Protein AF-0000000078446279 (afdb_homodimer)

InterPro domains:
  IPR003697 Nucleoside triphosphate pyrophosphatase Maf-like protein [MF_00528] (20-242)
  IPR003697 Nucleoside triphosphate pyrophosphatase Maf-like protein [PF02545] (21-239)
  IPR003697 Nucleoside triphosphate pyrophosphatase Maf-like protein [PIRSF006305] (18-242)
  IPR003697 Nucleoside triphosphate pyrophosphatase Maf-like protein [PTHR43213] (19-240)
  IPR029001 Inosine triphosphate pyrophosphatase-like [G3DSA:3.90.950.10] (18-241)
  IPR029001 Inosine triphosphate pyrophosphatase-like [SSF52972] (18-237)

Solvent-accessible surface area (backbone atoms only — not comparable to full-atom values): 24990 Å² total; per-residue (Å²): 124,81,53,54,30,58,60,31,36,20,72,48,18,47,46,87,88,31,32,25,36,33,34,20,37,80,61,62,63,47,55,48,47,39,33,50,27,38,45,30,62,37,54,34,27,27,67,36,79,63,83,78,75,72,64,67,86,79,43,93,41,68,43,57,47,22,19,54,51,2,32,53,20,13,32,51,38,31,42,58,60,68,66,40,77,49,72,69,51,40,54,57,52,55,72,58,52,42,52,90,85,53,86,76,61,94,78,61,62,71,79,34,48,40,35,24,37,8,51,27,57,33,16,33,50,92,82,40,76,30,52,57,41,91,42,72,67,51,28,48,54,50,51,55,55,35,64,75,42,68,31,34,30,22,19,8,29,12,31,28,36,48,95,67,42,49,86,52,66,77,43,72,47,57,48,61,23,42,38,30,51,45,92,67,52,74,66,30,51,53,47,48,57,70,68,50,45,25,64,86,16,45,49,33,42,32,64,87,28,54,42,39,29,40,34,60,30,34,42,26,37,73,43,21,66,72,41,44,44,44,28,63,48,35,52,50,49,22,51,48,35,54,76,69,62,64,102,126,83,52,52,29,58,61,32,35,18,70,48,19,48,46,88,88,31,30,25,36,31,34,20,38,78,61,62,64,48,55,47,46,38,32,49,26,39,44,32,61,37,53,34,27,27,67,38,80,64,82,78,77,73,63,66,86,78,41,94,41,69,44,57,49,21,17,54,52,2,32,52,21,14,32,51,38,32,42,57,58,67,66,40,79,49,72,68,51,41,54,58,50,54,72,57,52,42,50,89,84,54,86,77,61,92,80,60,63,72,79,34,47,38,35,24,36,8,51,25,56,32,17,32,51,92,83,42,75,32,52,56,41,89,43,71,67,52,27,48,54,50,52,56,54,35,65,74,40,66,31,33,31,22,18,7,30,12,31,30,36,51,95,68,42,50,87,54,65,78,42,73,45,57,49,64,24,41,38,30,53,44,93,65,51,72,67,31,51,53,48,47,57,70,68,50,46,24,65,86,17,45,49,34,41,33,66,85,28,52,42,39,27,38,35,59,31,32,44,27,36,72,42,22,65,72,42,45,43,44,28,63,48,36,51,49,51,21,51,48,34,54,75,68,63,64,101

Sequence (494 aa):
MDVFSVVGLGDLFSDPNKVWIVLATESEVRATILRNNLRIKNVLMMGSGFKEDLDKDSYTSVGDYCKDTAEQKAHLVAQRIFSAKGIEEKTQVLKYLKSPFAPIDKDFDLDKIQLVIGADTAGDYNGIIYEKPQSREEAKKQLVSYTLGHHYIHTGVGIFVRSQGYNQSAAKFYDTTRVKFQTLSDVDIERLLDTEEYKGTAGSYRVSGVGESLIEYMDGSYTNIMGLPAQKVSSAIAKIAKTYKLNMDVFSVVGLGDLFSDPNKVWIVLATESEVRATILRNNLRIKNVLMMGSGFKEDLDKDSYTSVGDYCKDTAEQKAHLVAQRIFSAKGIEEKTQVLKYLKSPFAPIDKDFDLDKIQLVIGADTAGDYNGIIYEKPQSREEAKKQLVSYTLGHHYIHTGVGIFVRSQGYNQSAAKFYDTTRVKFQTLSDVDIERLLDTEEYKGTAGSYRVSGVGESLIEYMDGSYTNIMGLPAQKVSSAIAKIAKTYKLN

Foldseek 3Di:
DLCLDLQNVLVQAVPLVFAAEEEQDPDCLQVVCCCVVRVHQRYKYAHQPDPLPPDLVVDPAPQVSFQVSQLSSQLSLLQQLLVQDDPVSNQVNVVRIGHPPDDDDSPRDSVSHFKYKGKGKWKADPRDTFFQDPDLVSLLVLVVSLLVDKIKMKMKMFMDGSVVGRPDTLDIGMWMKIWHFDHDDPVRSVVQSVVVQSHPAHSRHACVPPVVVGTPDMDTAPVRRNIDRSVVVSNSVSVVCVVVVGD/DLCLDLQNVLVQAVPLVFAAEEEQDPDCLQVVCCCVVRVHQRYKYAHQPDPLPPDLVVDPAPQVSFQVSQLSSQLSLLQQLLVQDDPVSNQVNVVRIGDPPDDDDSPRDSVSHFKYKGKGKWKADPRDTFFQDPDLVSLLVLVVSLLVDKIKMKMKMFMDGSVVGRPDTLDIGMWMKIWHFDHDDPVRSVVQSVVVQSHPAHSRHACVPPVVVGTPDMDTAPVSRNIDRSVVVSNSVSVVCVVVVGD

Nearest PDB structures (foldseek):
  2p5x-assembly2_B  TM=8.545E-01  e=1.830E-17  Homo sapiens
  1exc-assembly1_A  TM=9.236E-01  e=2.982E-14  Bacillus subtilis
  4jhc-assembly1_A  TM=8.520E-01  e=4.776E-13  Escherichia coli K-12
  4oo0-assembly1_B  TM=8.034E-01  e=1.895E-13  Burkholderia cenocepacia J2315
  4lu1-assembly1_A  TM=8.708E-01  e=5.978E-12  Escherichia coli K-12

Radius of gyration: 24.11 Å; Cα contacts (8 Å, |Δi|>4): 1124; chains: 2; bounding box: 54×73×61 Å

pLDDT: mean 94.37, std 5.89, range [46.75, 98.88]

Secondary structure (DSSP, 8-state):
--TTSTTTHHHHSSSTTS-EEEES-S-HHHHHHHHHHH----EEE----------GGG-S-HHHHHHHHHHHHHHHHHHHHHT--SHHHHHHHHTT-B-SSSPPPTT--GGGEEEEEEEEEEEEETTEEE---SSHHHHHHHHHHHTSS-EEEEEEEEEEEGGG-SSS-SEEEEEEEEEEEPP--HHHHHHHHHTTTTTT-GGG--TTTGGGGGEEEEEE-HHHHHTS-HHHHHHHHHHHHHHTT--/--TTSTTTHHHHSSSTTS-EEEES-S-HHHHHHHHHHH----EEE----------GGG-S-HHHHHHHHHHHHHHHHHHHHHT--SHHHHHHHHTT-B-SSSPPPTT--GGGEEEEEEEEEEEEETTEEE---SSHHHHHHHHHHHTSS-EEEEEEEEEEEGGG-SSS-SEEEEEEEEEEEPP--HHHHHHHHHTTTTTT-GGG--TTTGGGGGEEEEEE-HHHHHTS-HHHHHHHHHHHHHHTT--

Organism: NCBI:txid1537102

Structure (mmCIF, N/CA/C/O backbone):
data_AF-0000000078446279-model_v1
#
loop_
_entity.id
_entity.type
_entity.pdbx_description
1 polymer 'Septum formation protein MAF, putative'
#
loop_
_atom_site.group_PDB
_atom_site.id
_atom_site.type_symbol
_atom_site.label_atom_id
_atom_site.label_alt_id
_atom_site.label_comp_id
_atom_site.label_asym_id
_atom_site.label_entity_id
_atom_site.label_seq_id
_atom_site.pdbx_PDB_ins_code
_atom_site.Cartn_x
_atom_site.Cartn_y
_atom_site.Cartn_z
_atom_site.occupancy
_atom_site.B_iso_or_equiv
_atom_site.auth_seq_id
_atom_site.auth_comp_id
_atom_site.auth_asym_id
_atom_site.auth_atom_id
_atom_site.pdbx_PDB_model_num
ATOM 1 N N . MET A 1 1 ? 23.031 19.25 8.93 1 46.75 1 MET A N 1
ATOM 2 C CA . MET A 1 1 ? 22.422 18.375 7.926 1 46.75 1 MET A CA 1
ATOM 3 C C . MET A 1 1 ? 21.016 18.859 7.562 1 46.75 1 MET A C 1
ATOM 5 O O . MET A 1 1 ? 20.297 19.375 8.414 1 46.75 1 MET A O 1
ATOM 9 N N . ASP A 1 2 ? 20.797 19.219 6.262 1 57.31 2 ASP A N 1
ATOM 10 C CA . ASP A 1 2 ? 19.547 19.844 5.836 1 57.31 2 ASP A CA 1
ATOM 11 C C . ASP A 1 2 ? 18.344 19 6.262 1 57.31 2 ASP A C 1
ATOM 13 O O . ASP A 1 2 ? 18.141 17.891 5.746 1 57.31 2 ASP A O 1
ATOM 17 N N . VAL A 1 3 ? 17.859 19.203 7.488 1 63.59 3 VAL A N 1
ATOM 18 C CA . VAL A 1 3 ? 16.781 18.453 8.148 1 63.59 3 VAL A CA 1
ATOM 19 C C . VAL A 1 3 ? 15.461 18.719 7.445 1 63.59 3 VAL A C 1
ATOM 21 O O . VAL A 1 3 ? 14.445 18.094 7.77 1 63.59 3 VAL A O 1
ATOM 24 N N . PHE A 1 4 ? 15.625 19.484 6.324 1 74.31 4 PHE A N 1
ATOM 25 C CA . PHE A 1 4 ? 14.359 19.906 5.734 1 74.31 4 PHE A CA 1
ATOM 26 C C . PHE A 1 4 ? 14.109 19.172 4.418 1 74.31 4 PHE A C 1
ATOM 28 O O . PHE A 1 4 ? 13.555 19.75 3.48 1 74.31 4 PHE A O 1
ATOM 35 N N . SER A 1 5 ? 14.625 17.969 4.352 1 86.38 5 SER A N 1
ATOM 36 C CA . SER A 1 5 ? 14.352 17.156 3.166 1 86.38 5 SER A CA 1
ATOM 37 C C . SER A 1 5 ? 13.18 16.203 3.4 1 86.38 5 SER A C 1
ATOM 39 O O . SER A 1 5 ? 12.859 15.883 4.543 1 86.38 5 SER A O 1
ATOM 41 N N . VAL A 1 6 ? 12.547 15.773 2.363 1 91.25 6 VAL A N 1
ATOM 42 C CA . VAL A 1 6 ? 11.352 14.945 2.475 1 91.25 6 VAL A CA 1
ATOM 43 C C . VAL A 1 6 ? 11.719 13.594 3.082 1 91.25 6 VAL A C 1
ATOM 45 O O . VAL A 1 6 ? 10.906 12.969 3.77 1 91.25 6 VAL A O 1
ATOM 48 N N . VAL A 1 7 ? 12.961 13.156 2.893 1 91.31 7 VAL A N 1
ATOM 49 C CA . VAL A 1 7 ? 13.383 11.867 3.445 1 91.31 7 VAL A CA 1
ATOM 50 C C . VAL A 1 7 ? 13.961 12.07 4.844 1 91.31 7 VAL A C 1
ATOM 52 O O . VAL A 1 7 ? 14.055 11.125 5.629 1 91.31 7 VAL A O 1
ATOM 55 N N . GLY A 1 8 ? 14.297 13.305 5.219 1 88.56 8 GLY A N 1
ATOM 56 C CA . GLY A 1 8 ? 14.953 13.609 6.48 1 88.56 8 GLY A CA 1
ATOM 57 C C . GLY A 1 8 ? 13.984 14.016 7.574 1 88.56 8 GLY A C 1
ATOM 58 O O . GLY A 1 8 ? 14.398 14.328 8.695 1 88.56 8 GLY A O 1
ATOM 59 N N . LEU A 1 9 ? 12.742 14.008 7.312 1 90.62 9 LEU A N 1
ATOM 60 C CA . LEU A 1 9 ? 11.734 14.477 8.266 1 90.62 9 LEU A CA 1
ATOM 61 C C . LEU A 1 9 ? 11.797 13.672 9.562 1 90.62 9 LEU A C 1
ATOM 63 O O . LEU A 1 9 ? 11.523 14.203 10.641 1 90.62 9 LEU A O 1
ATOM 67 N N . GLY A 1 10 ? 12.172 12.43 9.391 1 89.19 10 GLY A N 1
ATOM 68 C CA . GLY A 1 10 ? 12.289 11.586 10.57 1 89.19 10 GLY A CA 1
ATOM 69 C C . GLY A 1 10 ? 13.266 12.133 11.602 1 89.19 10 GLY A C 1
ATOM 70 O O . GLY A 1 10 ? 13.055 11.984 12.805 1 89.19 10 GLY A O 1
ATOM 71 N N . ASP A 1 11 ? 14.258 12.781 11.125 1 88.44 11 ASP A N 1
ATOM 72 C CA . ASP A 1 11 ? 15.258 13.328 12.031 1 88.44 11 ASP A CA 1
ATOM 73 C C . ASP A 1 11 ? 14.695 14.492 12.836 1 88.44 11 ASP A C 1
ATOM 75 O O . ASP A 1 11 ? 15.094 14.719 13.984 1 88.44 11 ASP A O 1
ATOM 79 N N . LEU A 1 12 ? 13.82 15.18 12.266 1 90.5 12 LEU A N 1
ATOM 80 C CA . LEU A 1 12 ? 13.195 16.328 12.922 1 90.5 12 LEU A CA 1
ATOM 81 C C . LEU A 1 12 ? 12.117 15.867 13.898 1 90.5 12 LEU A C 1
ATOM 83 O O . LEU A 1 12 ? 11.938 16.484 14.953 1 90.5 12 LEU A O 1
ATOM 87 N N . PHE A 1 13 ? 11.492 14.711 13.57 1 93.38 13 PHE A N 1
ATOM 88 C CA . PHE A 1 13 ? 10.289 14.344 14.312 1 93.38 13 PHE A CA 1
ATOM 89 C C . PHE A 1 13 ? 10.469 12.984 14.984 1 93.38 13 PHE A C 1
ATOM 91 O O . PHE A 1 13 ? 9.5 12.242 15.148 1 93.38 13 PHE A O 1
ATOM 98 N N . SER A 1 14 ? 11.68 12.547 15.352 1 87.25 14 SER A N 1
ATOM 99 C CA . SER A 1 14 ? 11.828 11.227 15.945 1 87.25 14 SER A CA 1
ATOM 100 C C . SER A 1 14 ? 12.484 11.312 17.328 1 87.25 14 SER A C 1
ATOM 102 O O . SER A 1 14 ? 12.312 10.414 18.156 1 87.25 14 SER A O 1
ATOM 104 N N . ASP A 1 15 ? 13.211 12.406 17.594 1 89.31 15 ASP A N 1
ATOM 105 C CA . ASP A 1 15 ? 13.727 12.672 18.938 1 89.31 15 ASP A CA 1
ATOM 106 C C . ASP A 1 15 ? 12.617 13.18 19.859 1 89.31 15 ASP A C 1
ATOM 108 O O . ASP A 1 15 ? 12.016 14.219 19.594 1 89.31 15 ASP A O 1
ATOM 112 N N . PRO A 1 16 ? 12.391 12.461 20.938 1 89.62 16 PRO A N 1
ATOM 113 C CA . PRO A 1 16 ? 11.281 12.828 21.812 1 89.62 16 PRO A CA 1
ATOM 114 C C . PRO A 1 16 ? 11.43 14.234 22.391 1 89.62 16 PRO A C 1
ATOM 116 O O . PRO A 1 16 ? 10.453 14.82 22.875 1 89.62 16 PRO A O 1
ATOM 119 N N . ASN A 1 17 ? 12.641 14.773 22.344 1 90.38 17 ASN A N 1
ATOM 120 C CA . ASN A 1 17 ? 12.875 16.109 22.906 1 90.38 17 ASN A CA 1
ATOM 121 C C . ASN A 1 17 ? 12.719 17.188 21.844 1 90.38 17 ASN A C 1
ATOM 123 O O . ASN A 1 17 ? 12.852 18.375 22.141 1 90.38 17 ASN A O 1
ATOM 127 N N . LYS A 1 18 ? 12.336 16.797 20.609 1 91.5 18 LYS A N 1
ATOM 128 C CA . LYS A 1 18 ? 12.156 17.75 19.516 1 91.5 18 LYS A CA 1
ATOM 129 C C . LYS A 1 18 ? 10.68 17.938 19.172 1 91.5 18 LYS A C 1
ATOM 131 O O . LYS A 1 18 ? 9.82 17.781 20.047 1 91.5 18 LYS A O 1
ATOM 136 N N . VAL A 1 19 ? 10.422 18.438 17.984 1 95.44 19 VAL A N 1
ATOM 137 C CA . VAL A 1 19 ? 9.078 18.875 17.641 1 95.44 19 VAL A CA 1
ATOM 138 C C . VAL A 1 19 ? 8.18 17.656 17.422 1 95.44 19 VAL A C 1
ATOM 140 O O . VAL A 1 19 ? 8.648 16.594 17.016 1 95.44 19 VAL A O 1
ATOM 143 N N . TRP A 1 20 ? 6.883 1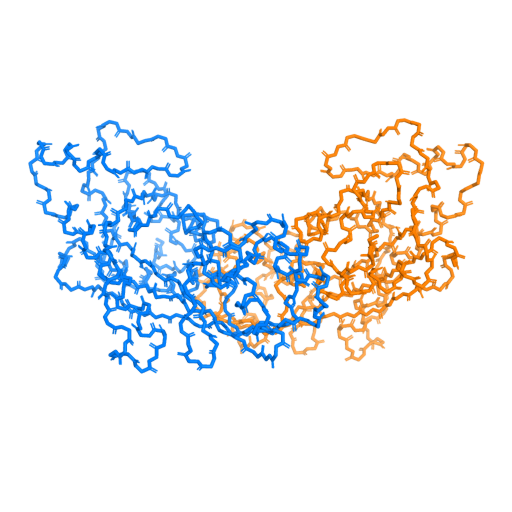7.812 17.75 1 96.94 20 TRP A N 1
ATOM 144 C CA . TRP A 1 20 ? 5.859 16.766 17.641 1 96.94 20 TRP A CA 1
ATOM 145 C C . TRP A 1 20 ? 4.723 17.219 16.719 1 96.94 20 TRP A C 1
ATOM 147 O O . TRP A 1 20 ? 4.504 18.422 16.531 1 96.94 20 TRP A O 1
ATOM 157 N N . ILE A 1 21 ? 4.051 16.203 16.188 1 98 21 ILE A N 1
ATOM 158 C CA . ILE A 1 21 ? 2.865 16.391 15.367 1 98 21 ILE A CA 1
ATOM 159 C C . ILE A 1 21 ? 1.643 15.812 16.062 1 98 21 ILE A C 1
ATOM 161 O O . ILE A 1 21 ? 1.713 14.719 16.641 1 98 21 ILE A O 1
ATOM 165 N N . VAL A 1 22 ? 0.559 16.531 16.031 1 98.56 22 VAL A N 1
ATOM 166 C CA . VAL A 1 22 ? -0.723 15.953 16.422 1 98.56 22 VAL A CA 1
ATOM 167 C C . VAL A 1 22 ? -1.617 15.797 15.195 1 98.56 22 VAL A C 1
ATOM 169 O O . VAL A 1 22 ? -1.804 16.75 14.438 1 98.56 22 VAL A O 1
ATOM 172 N N . LEU A 1 23 ? -2.078 14.609 14.992 1 98.62 23 LEU A N 1
ATOM 173 C CA . LEU A 1 23 ? -3.096 14.352 13.977 1 98.62 23 LEU A CA 1
ATOM 174 C C . LEU A 1 23 ? -4.492 14.602 14.539 1 98.62 23 LEU A C 1
ATOM 176 O O . LEU A 1 23 ? -4.879 14 15.547 1 98.62 23 LEU A O 1
ATOM 180 N N . ALA A 1 24 ? -5.254 15.5 13.883 1 98.19 24 ALA A N 1
ATOM 181 C CA . ALA A 1 24 ? -6.637 15.766 14.266 1 98.19 24 ALA A CA 1
ATOM 182 C C . ALA A 1 24 ? -7.566 14.664 13.766 1 98.19 24 ALA A C 1
ATOM 184 O O . ALA A 1 24 ? -8.453 14.914 12.938 1 98.19 24 ALA A O 1
ATOM 185 N N . THR A 1 25 ? -7.387 13.461 14.18 1 93.88 25 THR A N 1
ATOM 186 C CA . THR A 1 25 ? -8.094 12.273 13.719 1 93.88 25 THR A CA 1
ATOM 187 C C . THR A 1 25 ? -8.109 11.195 14.805 1 93.88 25 THR A C 1
ATOM 189 O O . THR A 1 25 ? -7.344 11.266 15.766 1 93.88 25 THR A O 1
ATOM 192 N N . GLU A 1 26 ? -9.023 10.312 14.664 1 89.56 26 GLU A N 1
ATOM 193 C CA . GLU A 1 26 ? -9.031 9.102 15.484 1 89.56 26 GLU A CA 1
ATOM 194 C C . GLU A 1 26 ? -8.562 7.895 14.68 1 89.56 26 GLU A C 1
ATOM 196 O O . GLU A 1 26 ? -8.43 6.797 15.219 1 89.56 26 GLU A O 1
ATOM 201 N N . SER A 1 27 ? -8.352 8.086 13.453 1 89.19 27 SER A N 1
ATOM 202 C CA . SER A 1 27 ? -7.926 6.996 12.578 1 89.19 27 SER A CA 1
ATOM 203 C C . SER A 1 27 ? -6.441 6.688 12.766 1 89.19 27 SER A C 1
ATOM 205 O O . SER A 1 27 ? -5.586 7.477 12.359 1 89.19 27 SER A O 1
ATOM 207 N N . GLU A 1 28 ? -6.074 5.551 13.188 1 93.44 28 GLU A N 1
ATOM 208 C CA . GLU A 1 28 ? -4.691 5.16 13.445 1 93.44 28 GLU A CA 1
ATOM 209 C C . GLU A 1 28 ? -3.926 4.941 12.141 1 93.44 28 GLU A C 1
ATOM 211 O O . GLU A 1 28 ? -2.695 4.984 12.125 1 93.44 28 GLU A O 1
ATOM 216 N N . VAL A 1 29 ? -4.637 4.742 11.078 1 95.12 29 VAL A N 1
ATOM 217 C CA . VAL A 1 29 ? -3.992 4.492 9.797 1 95.12 29 VAL A CA 1
ATOM 218 C C . VAL A 1 29 ? -3.154 5.703 9.391 1 95.12 29 VAL A C 1
ATOM 220 O O . VAL A 1 29 ? -2.07 5.555 8.82 1 95.12 29 VAL A O 1
ATOM 223 N N . ARG A 1 30 ? -3.641 6.852 9.672 1 97.06 30 ARG A N 1
ATOM 224 C CA . ARG A 1 30 ? -2.922 8.07 9.32 1 97.06 30 ARG A CA 1
ATOM 225 C C . ARG A 1 30 ? -1.621 8.188 10.102 1 97.06 30 ARG A C 1
ATOM 227 O O . ARG A 1 30 ? -0.597 8.609 9.562 1 97.06 30 ARG A O 1
ATOM 234 N N . ALA A 1 31 ? -1.657 7.789 11.352 1 97.06 31 ALA A N 1
ATOM 235 C CA . ALA A 1 31 ? -0.44 7.773 12.156 1 97.06 31 ALA A CA 1
ATOM 236 C C . ALA A 1 31 ? 0.553 6.742 11.633 1 97.06 31 ALA A C 1
ATOM 238 O O . ALA A 1 31 ? 1.76 6.992 11.602 1 97.06 31 ALA A O 1
ATOM 239 N N . THR A 1 32 ? 0.064 5.637 11.211 1 96.31 32 THR A N 1
ATOM 240 C CA . THR A 1 32 ? 0.905 4.57 10.672 1 96.31 32 THR A CA 1
ATOM 241 C C . THR A 1 32 ? 1.62 5.035 9.406 1 96.31 32 THR A C 1
ATOM 243 O O . THR A 1 32 ? 2.793 4.715 9.195 1 96.31 32 THR A O 1
ATOM 246 N N . ILE A 1 33 ? 0.93 5.793 8.578 1 97.19 33 ILE A N 1
ATOM 247 C CA . ILE A 1 33 ? 1.525 6.316 7.355 1 97.19 33 ILE A CA 1
ATOM 248 C C . ILE A 1 33 ? 2.674 7.262 7.703 1 97.19 33 ILE A C 1
ATOM 250 O O . ILE A 1 33 ? 3.756 7.172 7.117 1 97.19 33 ILE A O 1
ATOM 254 N N . LEU A 1 34 ? 2.486 8.156 8.688 1 97 34 LEU A N 1
ATOM 255 C CA . LEU A 1 34 ? 3.547 9.062 9.109 1 97 34 LEU A CA 1
ATOM 256 C C . LEU A 1 34 ? 4.762 8.297 9.609 1 97 34 LEU A C 1
ATOM 258 O O . LEU A 1 34 ? 5.898 8.625 9.258 1 97 34 LEU A O 1
ATOM 262 N N . ARG A 1 35 ? 4.48 7.273 10.352 1 95.38 35 ARG A N 1
ATOM 263 C CA . ARG A 1 35 ? 5.562 6.496 10.953 1 95.38 35 ARG A CA 1
ATOM 264 C C . ARG A 1 35 ? 6.289 5.668 9.898 1 95.38 35 ARG A C 1
ATOM 266 O O . ARG A 1 35 ? 7.516 5.75 9.773 1 95.38 35 ARG A O 1
ATOM 273 N N . ASN A 1 36 ? 5.559 4.938 9.109 1 94.25 36 ASN A N 1
ATOM 274 C CA . ASN A 1 36 ? 6.152 3.955 8.211 1 94.25 36 ASN A CA 1
ATOM 275 C C . ASN A 1 36 ? 6.707 4.609 6.949 1 94.25 36 ASN A C 1
ATOM 277 O O . ASN A 1 36 ? 7.734 4.184 6.422 1 94.25 36 ASN A O 1
ATOM 281 N N . ASN A 1 37 ? 6.035 5.668 6.48 1 95.88 37 ASN A N 1
ATOM 282 C CA . ASN A 1 37 ? 6.375 6.203 5.164 1 95.88 37 ASN A CA 1
ATOM 283 C C . ASN A 1 37 ? 7.172 7.5 5.281 1 95.88 37 ASN A C 1
ATOM 285 O O . ASN A 1 37 ? 7.887 7.879 4.352 1 95.88 37 ASN A O 1
ATOM 289 N N . LEU A 1 38 ? 7.035 8.172 6.402 1 95.44 38 LEU A N 1
ATOM 290 C CA . LEU A 1 38 ? 7.77 9.422 6.574 1 95.44 38 LEU A CA 1
ATOM 291 C C . LEU A 1 38 ? 8.781 9.305 7.707 1 95.44 38 LEU A C 1
ATOM 293 O O . LEU A 1 38 ? 9.539 10.242 7.969 1 95.44 38 LEU A O 1
ATOM 297 N N . ARG A 1 39 ? 8.766 8.219 8.43 1 93.88 39 ARG A N 1
ATOM 298 C CA . ARG A 1 39 ? 9.672 7.93 9.531 1 93.88 39 ARG A CA 1
ATOM 299 C C . ARG A 1 39 ? 9.492 8.938 10.664 1 93.88 39 ARG A C 1
ATOM 301 O O . ARG A 1 39 ? 10.461 9.297 11.336 1 93.88 39 ARG A O 1
ATOM 308 N N . ILE A 1 40 ? 8.289 9.406 10.82 1 95.12 40 ILE A N 1
ATOM 309 C CA . ILE A 1 40 ? 7.957 10.32 11.906 1 95.12 40 ILE A CA 1
ATOM 310 C C . ILE A 1 40 ? 7.438 9.531 13.102 1 95.12 40 ILE A C 1
ATOM 312 O O . ILE A 1 40 ? 6.395 8.875 13.023 1 95.12 40 ILE A O 1
ATOM 316 N N . LYS A 1 41 ? 8.125 9.688 14.219 1 94.5 41 LYS A N 1
ATOM 317 C CA . LYS A 1 41 ? 7.77 8.922 15.406 1 94.5 41 LYS A CA 1
ATOM 318 C C . LYS A 1 41 ? 7.043 9.789 16.438 1 94.5 41 LYS A C 1
ATOM 320 O O . LYS A 1 41 ? 6.227 9.289 17.219 1 94.5 41 LYS A O 1
ATOM 325 N N . ASN A 1 42 ? 7.34 11.078 16.469 1 96.06 42 ASN A N 1
ATOM 326 C CA . ASN A 1 42 ? 6.719 12.023 17.406 1 96.06 42 ASN A CA 1
ATOM 327 C C . ASN A 1 42 ? 5.324 12.43 16.938 1 96.06 42 ASN A C 1
ATOM 329 O O . ASN A 1 42 ? 5.117 13.57 16.516 1 96.06 42 ASN A O 1
ATOM 333 N N . VAL A 1 43 ? 4.387 11.477 17.031 1 97.19 43 VAL A N 1
ATOM 334 C CA . VAL A 1 43 ? 3.029 11.703 16.562 1 97.19 43 VAL A CA 1
ATOM 335 C C . VAL A 1 43 ? 2.027 11.391 17.672 1 97.19 43 VAL A C 1
ATOM 337 O O . VAL A 1 43 ? 2.146 10.367 18.344 1 97.19 43 VAL A O 1
ATOM 340 N N . LEU A 1 44 ? 1.157 12.258 17.906 1 97.38 44 LEU A N 1
ATOM 341 C CA . LEU A 1 44 ? 0.006 12.062 18.781 1 97.38 44 LEU A CA 1
ATOM 342 C C . LEU A 1 44 ? -1.298 12.281 18.031 1 97.38 44 LEU A C 1
ATOM 344 O O . LEU A 1 44 ? -1.281 12.695 16.859 1 97.38 44 LEU A O 1
ATOM 348 N N . MET A 1 45 ? -2.404 11.914 18.625 1 98.12 45 MET A N 1
ATOM 349 C CA . MET A 1 45 ? -3.715 12.031 17.984 1 98.12 45 MET A CA 1
ATOM 350 C C . MET A 1 45 ? -4.719 12.695 18.922 1 98.12 45 MET A C 1
ATOM 352 O O . MET A 1 45 ? -4.617 12.555 20.141 1 98.12 45 MET A O 1
ATOM 356 N N . MET A 1 46 ? -5.605 13.359 18.359 1 97.69 46 MET A N 1
ATOM 357 C CA . MET A 1 46 ? -6.727 13.961 19.078 1 97.69 46 MET A CA 1
ATOM 358 C C . MET A 1 46 ? -7.949 14.078 18.172 1 97.69 46 MET A C 1
ATOM 360 O O . MET A 1 46 ? -7.867 14.633 17.078 1 97.69 46 MET A O 1
ATOM 364 N N . GLY A 1 47 ? -9.078 13.547 18.609 1 95.88 47 GLY A N 1
ATOM 365 C CA . GLY A 1 47 ? -10.312 13.75 17.875 1 95.88 47 GLY A CA 1
ATOM 366 C C . GLY A 1 47 ? -10.75 15.203 17.844 1 95.88 47 GLY A C 1
ATOM 367 O O . GLY A 1 47 ? -10.625 15.922 18.828 1 95.88 47 GLY A O 1
ATOM 368 N N . SER A 1 48 ? -11.164 15.594 16.688 1 93 48 SER A N 1
ATOM 369 C CA . SER A 1 48 ? -11.523 17 16.531 1 93 48 SER A CA 1
ATOM 370 C C . SER A 1 48 ? -12.906 17.281 17.094 1 93 48 SER A C 1
ATOM 372 O O . SER A 1 48 ? -13.195 18.406 17.531 1 93 48 SER A O 1
ATOM 374 N N . GLY A 1 49 ? -13.773 16.281 17.047 1 87.56 49 GLY A N 1
ATOM 375 C CA . GLY A 1 49 ? -15.164 16.5 17.406 1 87.56 49 GLY A CA 1
ATOM 376 C C . GLY A 1 49 ? -15.938 17.281 16.375 1 87.56 49 GLY A C 1
ATOM 377 O O . GLY A 1 49 ? -17.078 17.688 16.609 1 87.56 49 GLY A O 1
ATOM 378 N N . PHE A 1 50 ? -15.391 17.5 15.273 1 86.75 50 PHE A N 1
ATOM 379 C CA . PHE A 1 50 ? -16.062 18.234 14.203 1 86.75 50 PHE A CA 1
ATOM 380 C C . PHE A 1 50 ? -17.266 17.453 13.68 1 86.75 50 PHE A C 1
ATOM 382 O O . PHE A 1 50 ? -17.125 16.281 13.328 1 86.75 50 PHE A O 1
ATOM 389 N N . LYS A 1 51 ? -18.469 18.031 13.648 1 79.5 51 LYS A N 1
ATOM 390 C CA . LYS A 1 51 ? -19.719 17.359 13.305 1 79.5 51 LYS A CA 1
ATOM 391 C C . LYS A 1 51 ? -19.828 17.141 11.797 1 79.5 51 LYS A C 1
ATOM 393 O O . LYS A 1 51 ? -20.734 16.453 11.336 1 79.5 51 LYS A O 1
ATOM 398 N N . GLU A 1 52 ? -18.797 17.406 11.016 1 77.25 52 GLU A N 1
ATOM 399 C CA . GLU A 1 52 ? -18.797 17.297 9.562 1 77.25 52 GLU A CA 1
ATOM 400 C C . GLU A 1 52 ? -20.109 17.781 8.969 1 77.25 52 GLU A C 1
ATOM 402 O O . GLU A 1 52 ? -20.766 17.062 8.203 1 77.25 52 GLU A O 1
ATOM 407 N N . ASP A 1 53 ? -20.516 18.984 9.148 1 79.75 53 ASP A N 1
ATOM 408 C CA . ASP A 1 53 ? -21.812 19.562 8.789 1 79.75 53 ASP A CA 1
ATOM 409 C C . ASP A 1 53 ? -21.672 20.578 7.66 1 79.75 53 ASP A C 1
ATOM 411 O O . ASP A 1 53 ? -22.594 21.359 7.41 1 79.75 53 ASP A O 1
ATOM 415 N N . LEU A 1 54 ? -20.531 20.531 7.004 1 84.81 54 LEU A N 1
ATOM 416 C CA . LEU A 1 54 ? -20.422 21.406 5.844 1 84.81 54 LEU A CA 1
ATOM 417 C C . LEU A 1 54 ? -21.453 21.047 4.785 1 84.81 54 LEU A C 1
ATOM 419 O O . LEU A 1 54 ? -21.75 19.859 4.582 1 84.81 54 LEU A O 1
ATOM 423 N N . ASP A 1 55 ? -22 22.047 4.195 1 87.31 55 ASP A N 1
ATOM 424 C CA . ASP A 1 55 ? -23.016 21.828 3.16 1 87.31 55 ASP A CA 1
ATOM 425 C C . ASP A 1 55 ? -22.375 21.25 1.894 1 87.31 55 ASP A C 1
ATOM 427 O O . ASP A 1 55 ? -21.781 21.984 1.1 1 87.31 55 ASP A O 1
ATOM 431 N N . LYS A 1 56 ? -22.594 20.141 1.651 1 85.88 56 LYS A N 1
ATOM 432 C CA . LYS A 1 56 ? -21.984 19.438 0.535 1 85.88 56 LYS A CA 1
ATOM 433 C C . LYS A 1 56 ? -22.375 20.047 -0.8 1 85.88 56 LYS A C 1
ATOM 435 O O . LYS A 1 56 ? -21.594 20.062 -1.747 1 85.88 56 LYS A O 1
ATOM 440 N N . ASP A 1 57 ? -23.516 20.578 -0.857 1 87.06 57 ASP A N 1
ATOM 441 C CA . ASP A 1 57 ? -24.031 21.141 -2.096 1 87.06 57 ASP A CA 1
ATOM 442 C C . ASP A 1 57 ? -23.312 22.438 -2.465 1 87.06 57 ASP A C 1
ATOM 444 O O . ASP A 1 57 ? -23.422 22.906 -3.596 1 87.06 57 ASP A O 1
ATOM 448 N N . SER A 1 58 ? -22.609 22.922 -1.535 1 89.62 58 SER A N 1
ATOM 449 C CA . SER A 1 58 ? -21.906 24.172 -1.767 1 89.62 58 SER A CA 1
ATOM 450 C C . SER A 1 58 ? -20.562 23.938 -2.439 1 89.62 58 SER A C 1
ATOM 452 O O . SER A 1 58 ? -19.875 24.875 -2.83 1 89.62 58 SER A O 1
ATOM 454 N N . TYR A 1 59 ? -20.281 22.672 -2.674 1 91.31 59 TYR A N 1
ATOM 455 C CA . TYR A 1 59 ? -18.969 22.359 -3.246 1 91.31 59 TYR A CA 1
ATOM 456 C C . TYR A 1 59 ? -19.109 21.828 -4.664 1 91.31 59 TYR A C 1
ATOM 458 O O . TYR A 1 59 ? -20 21.031 -4.949 1 91.31 59 TYR A O 1
ATOM 466 N N . THR A 1 60 ? -18.266 22.297 -5.535 1 88.81 60 THR A N 1
ATOM 467 C CA . THR A 1 60 ? -18.266 21.828 -6.914 1 88.81 60 THR A CA 1
ATOM 468 C C . THR A 1 60 ? -17.422 20.562 -7.059 1 88.81 60 THR A C 1
ATOM 470 O O . THR A 1 60 ? -17.547 19.828 -8.039 1 88.81 60 THR A O 1
ATOM 473 N N . SER A 1 61 ? -16.516 20.391 -6.113 1 94.56 61 SER A N 1
ATOM 474 C CA . SER A 1 61 ? -15.656 19.203 -6.156 1 94.56 61 SER A CA 1
ATOM 475 C C . SER A 1 61 ? -15.633 18.484 -4.805 1 94.56 61 SER A C 1
ATOM 477 O O . SER A 1 61 ? -15.609 19.141 -3.758 1 94.56 61 SER A O 1
ATOM 479 N N . VAL A 1 62 ? -15.648 17.156 -4.871 1 96.38 62 VAL A N 1
ATOM 480 C CA . VAL A 1 62 ? -15.555 16.344 -3.664 1 96.38 62 VAL A CA 1
ATOM 481 C C . VAL A 1 62 ? -14.227 16.609 -2.963 1 96.38 62 VAL A C 1
ATOM 483 O O . VAL A 1 62 ? -14.164 16.656 -1.732 1 96.38 62 VAL A O 1
ATOM 486 N N . GLY A 1 63 ? -13.195 16.844 -3.729 1 97.62 63 GLY A N 1
ATOM 487 C CA . GLY A 1 63 ? -11.883 17.172 -3.188 1 97.62 63 GLY A CA 1
ATOM 488 C C . GLY A 1 63 ? -11.891 18.438 -2.342 1 97.62 63 GLY A C 1
ATOM 489 O O . GLY A 1 63 ? -11.289 18.469 -1.265 1 97.62 63 GLY A O 1
ATOM 490 N N . ASP A 1 64 ? -12.586 19.438 -2.828 1 97.25 64 ASP A N 1
ATOM 491 C CA . ASP A 1 64 ? -12.68 20.703 -2.098 1 97.25 64 ASP A CA 1
ATOM 492 C C . ASP A 1 64 ? -13.453 20.516 -0.792 1 97.25 64 ASP A C 1
ATOM 494 O O . ASP A 1 64 ? -13.102 21.109 0.229 1 97.25 64 ASP A O 1
ATOM 498 N N . TYR A 1 65 ? -14.492 19.734 -0.851 1 96.38 65 TYR A N 1
ATOM 499 C CA . TYR A 1 65 ? -15.234 19.406 0.362 1 96.38 65 TYR A CA 1
ATOM 500 C C . TYR A 1 65 ? -14.328 18.766 1.405 1 96.38 65 TYR A C 1
ATOM 502 O O . TYR A 1 65 ? -14.328 19.188 2.568 1 96.38 65 TYR A O 1
ATOM 510 N N . CYS A 1 66 ? -13.531 17.781 0.957 1 97.38 66 CYS A N 1
ATOM 511 C CA . CYS A 1 66 ? -12.625 17.062 1.858 1 97.38 66 CYS A CA 1
ATOM 512 C C . CYS A 1 66 ? -11.578 18.016 2.43 1 97.38 66 CYS A C 1
ATOM 514 O O . CYS A 1 66 ? -11.266 17.953 3.621 1 97.38 66 CYS A O 1
ATOM 516 N N . LYS A 1 67 ? -11.047 18.812 1.57 1 97.44 67 LYS A N 1
ATOM 517 C CA . LYS A 1 67 ? -10.016 19.781 1.938 1 97.44 67 LYS A CA 1
ATOM 518 C C . LYS A 1 67 ? -10.508 20.719 3.035 1 97.44 67 LYS A C 1
ATOM 520 O O . LYS A 1 67 ? -9.82 20.922 4.039 1 97.44 67 LYS A O 1
ATOM 525 N N . ASP A 1 68 ? -11.703 21.297 2.848 1 97.25 68 ASP A N 1
ATOM 526 C CA . ASP A 1 68 ? -12.266 22.219 3.818 1 97.25 68 ASP A CA 1
ATOM 527 C C . ASP A 1 68 ? -12.617 21.516 5.125 1 97.25 68 ASP A C 1
ATOM 529 O O . ASP A 1 68 ? -12.391 22.047 6.211 1 97.25 68 ASP A O 1
ATOM 533 N N . THR A 1 69 ? -13.164 20.328 5.035 1 96.81 69 THR A N 1
ATOM 534 C CA . THR A 1 69 ? -13.484 19.531 6.215 1 96.81 69 THR A CA 1
ATOM 535 C C . THR A 1 69 ? -12.227 19.234 7.023 1 96.81 69 THR A C 1
ATOM 537 O O . THR A 1 69 ? -12.219 19.375 8.25 1 96.81 69 THR A O 1
ATOM 540 N N . ALA A 1 70 ? -11.172 18.875 6.352 1 97.81 70 ALA A N 1
ATOM 541 C CA . ALA A 1 70 ? -9.906 18.562 7.008 1 97.81 70 ALA A CA 1
ATOM 542 C C . ALA A 1 70 ? -9.367 19.781 7.746 1 97.81 70 ALA A C 1
ATOM 544 O O . ALA A 1 70 ? -8.891 19.672 8.883 1 97.81 70 ALA A O 1
ATOM 545 N N . GLU A 1 71 ? -9.414 20.922 7.074 1 98.12 71 GLU A N 1
ATOM 546 C CA . GLU A 1 71 ? -8.93 22.141 7.691 1 98.12 71 GLU A CA 1
ATOM 547 C C . GLU A 1 71 ? -9.719 22.469 8.961 1 98.12 71 GLU A C 1
ATOM 549 O O . GLU A 1 71 ? -9.133 22.875 9.969 1 98.12 71 GLU A O 1
ATOM 554 N N . GLN A 1 72 ? -11.031 22.297 8.914 1 97.31 72 GLN A N 1
ATOM 555 C CA . GLN A 1 72 ? -11.867 22.594 10.07 1 97.31 72 GLN A CA 1
ATOM 556 C C . GLN A 1 72 ? -11.547 21.656 11.234 1 97.31 72 GLN A C 1
ATOM 558 O O . GLN A 1 72 ? -11.461 22.094 12.383 1 97.31 72 GLN A O 1
ATOM 563 N N . LYS A 1 73 ? -11.352 20.406 10.922 1 97.88 73 LYS A N 1
ATOM 564 C CA . LYS A 1 73 ? -10.953 19.453 11.961 1 97.88 73 LYS A CA 1
ATOM 565 C C . LYS A 1 73 ? -9.633 19.859 12.609 1 97.88 73 LYS A C 1
ATOM 567 O O . LYS A 1 73 ? -9.523 19.891 13.836 1 97.88 73 LYS A O 1
ATOM 572 N N . ALA A 1 74 ? -8.664 20.203 11.789 1 98.62 74 ALA A N 1
ATOM 573 C CA . ALA A 1 74 ? -7.352 20.609 12.281 1 98.62 74 ALA A CA 1
ATOM 574 C C . ALA A 1 74 ? -7.441 21.906 13.078 1 98.62 74 ALA A C 1
ATOM 576 O O . ALA A 1 74 ? -6.754 22.078 14.086 1 98.62 74 ALA A O 1
ATOM 577 N N . HIS A 1 75 ? -8.273 22.781 12.617 1 98.31 75 HIS A N 1
ATOM 578 C CA . HIS A 1 75 ? -8.453 24.062 13.281 1 98.31 75 HIS A CA 1
ATOM 579 C C . HIS A 1 75 ? -8.914 23.875 14.719 1 98.31 75 HIS A C 1
ATOM 581 O O . HIS A 1 75 ? -8.352 24.484 15.641 1 98.31 75 HIS A O 1
ATOM 587 N N . LEU A 1 76 ? -9.875 23.078 14.922 1 97.94 76 LEU A N 1
ATOM 588 C CA . LEU A 1 76 ? -10.43 22.844 16.25 1 97.94 76 LEU A CA 1
ATOM 589 C C . LEU A 1 76 ? -9.375 22.266 17.188 1 97.94 76 LEU A C 1
ATOM 591 O O . LEU A 1 76 ? -9.25 22.703 18.344 1 97.94 76 LEU A O 1
ATOM 595 N N . VAL A 1 77 ? -8.625 21.344 16.703 1 98.5 77 VAL A N 1
ATOM 596 C CA . VAL A 1 77 ? -7.594 20.703 17.516 1 98.5 77 VAL A CA 1
ATOM 597 C C . VAL A 1 77 ? -6.449 21.688 17.766 1 98.5 77 VAL A C 1
ATOM 599 O O . VAL A 1 77 ? -5.953 21.797 18.891 1 98.5 77 VAL A O 1
ATOM 602 N N . ALA A 1 78 ? -6.027 22.438 16.719 1 98.56 78 ALA A N 1
ATOM 603 C CA . ALA A 1 78 ? -4.98 23.438 16.859 1 98.56 78 ALA A CA 1
ATOM 604 C C . ALA A 1 78 ? -5.367 24.484 17.906 1 98.56 78 ALA A C 1
ATOM 606 O O . ALA A 1 78 ? -4.547 24.875 18.734 1 98.56 78 ALA A O 1
ATOM 607 N N . GLN A 1 79 ? -6.602 24.922 17.812 1 98.25 79 GLN A N 1
ATOM 608 C CA . GLN A 1 79 ? -7.09 25.906 18.781 1 98.25 79 GLN A CA 1
ATOM 609 C C . GLN A 1 79 ? -6.969 25.391 20.203 1 98.25 79 GLN A C 1
ATOM 611 O O . GLN A 1 79 ? -6.465 26.094 21.094 1 98.25 79 GLN A O 1
ATOM 616 N N . ARG A 1 80 ? -7.348 24.188 20.422 1 97.31 80 ARG A N 1
ATOM 617 C CA . ARG A 1 80 ? -7.305 23.578 21.75 1 97.31 80 ARG A CA 1
ATOM 618 C C . ARG A 1 80 ? -5.871 23.469 22.25 1 97.31 80 ARG A C 1
ATOM 620 O O . ARG A 1 80 ? -5.582 23.812 23.406 1 97.31 80 ARG A O 1
ATOM 627 N N . ILE A 1 81 ? -4.969 23.109 21.422 1 98.06 81 ILE A N 1
ATOM 628 C CA . ILE A 1 81 ? -3.602 22.797 21.828 1 98.06 81 ILE A CA 1
ATOM 629 C C . ILE A 1 81 ? -2.787 24.094 21.938 1 98.06 81 ILE A C 1
ATOM 631 O O . ILE A 1 81 ? -2.084 24.297 22.922 1 98.06 81 ILE A O 1
ATOM 635 N N . PHE A 1 82 ? -2.918 24.969 20.938 1 98 82 PHE A N 1
ATOM 636 C CA . PHE A 1 82 ? -2.057 26.141 20.828 1 98 82 PHE A CA 1
ATOM 637 C C . PHE A 1 82 ? -2.512 27.234 21.797 1 98 82 PHE A C 1
ATOM 639 O O . PHE A 1 82 ? -1.734 28.125 22.141 1 98 82 PHE A O 1
ATOM 646 N N . SER A 1 83 ? -3.729 27.172 22.266 1 96.94 83 SER A N 1
ATOM 647 C CA . SER A 1 83 ? -4.242 28.203 23.156 1 96.94 83 SER A CA 1
ATOM 648 C C . SER A 1 83 ? -3.957 27.844 24.625 1 96.94 83 SER A C 1
ATOM 650 O O . SER A 1 83 ? -4.082 28.703 25.5 1 96.94 83 SER A O 1
ATOM 652 N N . ALA A 1 84 ? -3.652 26.641 24.859 1 95.81 84 ALA A N 1
ATOM 653 C CA . ALA A 1 84 ? -3.387 26.234 26.234 1 95.81 84 ALA A CA 1
ATOM 654 C C . ALA A 1 84 ? -2.072 26.828 26.75 1 95.81 84 ALA A C 1
ATOM 656 O O . ALA A 1 84 ? -1 26.5 26.234 1 95.81 84 ALA A O 1
ATOM 657 N N . LYS A 1 85 ? -2.033 27.688 27.828 1 90.88 85 LYS A N 1
ATOM 658 C CA . LYS A 1 85 ? -0.836 28.359 28.312 1 90.88 85 LYS A CA 1
ATOM 659 C C . LYS A 1 85 ? -0.506 27.938 29.734 1 90.88 85 LYS A C 1
ATOM 661 O O . LYS A 1 85 ? 0.657 27.703 30.062 1 90.88 85 LYS A O 1
ATOM 666 N N . GLY A 1 86 ? -1.499 27.844 30.531 1 91.75 86 GLY A N 1
ATOM 667 C CA . GLY A 1 86 ? -1.279 27.516 31.922 1 91.75 86 GLY A CA 1
ATOM 668 C C . GLY A 1 86 ? -1.18 26.016 32.156 1 91.75 86 GLY A C 1
ATOM 669 O O . GLY A 1 86 ? -1.576 25.219 31.312 1 91.75 86 GLY A O 1
ATOM 670 N N . ILE A 1 87 ? -0.694 25.656 33.344 1 92.19 87 ILE A N 1
ATOM 671 C CA . ILE A 1 87 ? -0.479 24.266 33.75 1 92.19 87 ILE A CA 1
ATOM 672 C C . ILE A 1 87 ? -1.812 23.516 33.75 1 92.19 87 ILE A C 1
ATOM 674 O O . ILE A 1 87 ? -1.906 22.391 33.25 1 92.19 87 ILE A O 1
ATOM 678 N N . GLU A 1 88 ? -2.816 24.125 34.281 1 93.62 88 GLU A N 1
ATOM 679 C CA . GLU A 1 88 ? -4.125 23.484 34.375 1 93.62 88 GLU A CA 1
ATOM 680 C C . GLU A 1 88 ? -4.719 23.219 33 1 93.62 88 GLU A C 1
ATOM 682 O O . GLU A 1 88 ? -5.234 22.141 32.719 1 93.62 88 GLU A O 1
ATOM 687 N N . GLU A 1 89 ? -4.656 24.266 32.094 1 94.75 89 GLU A N 1
ATOM 688 C CA . GLU A 1 89 ? -5.168 24.125 30.734 1 94.75 89 GLU A CA 1
ATOM 689 C C . GLU A 1 89 ? -4.406 23.047 29.969 1 94.75 89 GLU A C 1
ATOM 691 O O . GLU A 1 89 ? -5.012 22.234 29.266 1 94.75 89 GLU A O 1
ATOM 696 N N . LYS A 1 90 ? -3.129 23.031 30.141 1 94.81 90 LYS A N 1
ATOM 697 C CA . LYS A 1 90 ? -2.287 22.047 29.453 1 94.81 90 LYS A CA 1
ATOM 698 C C . LYS A 1 90 ? -2.59 20.641 29.938 1 94.81 90 LYS A C 1
ATOM 700 O O . LYS A 1 90 ? -2.637 19.703 29.141 1 94.81 90 LYS A O 1
ATOM 705 N N . THR A 1 91 ? -2.832 20.5 31.219 1 93.25 91 THR A N 1
ATOM 706 C CA . THR A 1 91 ? -3.172 19.203 31.797 1 93.25 91 THR A CA 1
ATOM 707 C C . THR A 1 91 ? -4.488 18.688 31.219 1 93.25 91 THR A C 1
ATOM 709 O O . THR A 1 91 ? -4.629 17.5 30.953 1 93.25 91 THR A O 1
ATOM 712 N N . GLN A 1 92 ? -5.41 19.562 31.047 1 93.69 92 GLN A N 1
ATOM 713 C CA . GLN A 1 92 ? -6.699 19.188 30.484 1 93.69 92 GLN A CA 1
ATOM 714 C C . GLN A 1 92 ? -6.551 18.719 29.047 1 93.69 92 GLN A C 1
ATOM 716 O O . GLN A 1 92 ? -7.164 17.719 28.641 1 93.69 92 GLN A O 1
ATOM 721 N N . VAL A 1 93 ? -5.742 19.453 28.266 1 96 93 VAL A N 1
ATOM 722 C CA . VAL A 1 93 ? -5.52 19.094 26.875 1 96 93 VAL A CA 1
ATOM 723 C C . VAL A 1 93 ? -4.852 17.719 26.781 1 96 93 VAL A C 1
ATOM 725 O O . VAL A 1 93 ? -5.199 16.906 25.922 1 96 93 VAL A O 1
ATOM 728 N N . LEU A 1 94 ? -3.941 17.406 27.672 1 95 94 LEU A N 1
ATOM 729 C CA . LEU A 1 94 ? -3.191 16.156 27.688 1 95 94 LEU A CA 1
ATOM 730 C C . LEU A 1 94 ? -4.129 14.961 27.844 1 95 94 LEU A C 1
ATOM 732 O O . LEU A 1 94 ? -3.855 13.891 27.297 1 95 94 LEU A O 1
ATOM 736 N N . LYS A 1 95 ? -5.289 15.172 28.469 1 93.19 95 LYS A N 1
ATOM 737 C CA . LYS A 1 95 ? -6.25 14.102 28.703 1 93.19 95 LYS A CA 1
ATOM 738 C C . LYS A 1 95 ? -6.895 13.633 27.406 1 93.19 95 LYS A C 1
ATOM 740 O O . LYS A 1 95 ? -7.379 12.5 27.312 1 93.19 95 LYS A O 1
ATOM 745 N N . TYR A 1 96 ? -6.855 14.508 26.422 1 94.19 96 TYR A N 1
ATOM 746 C CA . TYR A 1 96 ? -7.539 14.203 25.172 1 94.19 96 TYR A CA 1
ATOM 747 C C . TYR A 1 96 ? -6.559 13.695 24.125 1 94.19 96 TYR A C 1
ATOM 749 O O . TYR A 1 96 ? -6.961 13.266 23.031 1 94.19 96 TYR A O 1
ATOM 757 N N . LEU A 1 97 ? -5.27 13.734 24.453 1 96.12 97 LEU A N 1
ATOM 758 C CA . LEU A 1 97 ? -4.242 13.258 23.531 1 96.12 97 LEU A CA 1
ATOM 759 C C . LEU A 1 97 ? -4.098 11.742 23.609 1 96.12 97 LEU A C 1
ATOM 761 O O . LEU A 1 97 ? -4.156 11.172 24.703 1 96.12 97 LEU A O 1
ATOM 765 N N . LYS A 1 98 ? -4.004 11.156 22.5 1 95.5 98 LYS A N 1
ATOM 766 C CA . LYS A 1 98 ? -3.76 9.719 22.406 1 95.5 98 LYS A CA 1
ATOM 767 C C . LYS A 1 98 ? -2.461 9.43 21.656 1 95.5 98 LYS A C 1
ATOM 769 O O . LYS A 1 98 ? -2.064 10.195 20.766 1 95.5 98 LYS A O 1
ATOM 774 N N . SER A 1 99 ? -1.801 8.359 22.016 1 93.75 99 SER A N 1
ATOM 775 C CA . SER A 1 99 ? -0.622 7.898 21.281 1 93.75 99 SER A CA 1
ATOM 776 C C . SER A 1 99 ? -0.886 6.566 20.594 1 93.75 99 SER A C 1
ATOM 778 O O . SER A 1 99 ? -1.311 5.602 21.234 1 93.75 99 SER A O 1
ATOM 780 N N . PRO A 1 100 ? -0.618 6.52 19.375 1 91 100 PRO A N 1
ATOM 781 C CA . PRO A 1 100 ? -0.837 5.254 18.672 1 91 100 PRO A CA 1
ATOM 782 C C . PRO A 1 100 ? 0.302 4.258 18.875 1 91 100 PRO A C 1
ATOM 784 O O . PRO A 1 100 ? 0.148 3.07 18.594 1 91 100 PRO A O 1
ATOM 787 N N . PHE A 1 101 ? 1.419 4.602 19.422 1 88.69 101 PHE A N 1
ATOM 788 C CA . PHE A 1 101 ? 2.59 3.732 19.391 1 88.69 101 PHE A CA 1
ATOM 789 C C . PHE A 1 101 ? 3.137 3.504 20.797 1 88.69 101 PHE A C 1
ATOM 791 O O . PHE A 1 101 ? 3.75 2.469 21.062 1 88.69 101 PHE A O 1
ATOM 798 N N . ALA A 1 102 ? 3.078 4.508 21.688 1 84.19 102 ALA A N 1
ATOM 799 C CA . ALA A 1 102 ? 3.623 4.398 23.031 1 84.19 102 ALA A CA 1
ATOM 800 C C . ALA A 1 102 ? 2.869 5.305 24 1 84.19 102 ALA A C 1
ATOM 802 O O . ALA A 1 102 ? 2.209 6.262 23.594 1 84.19 102 ALA A O 1
ATOM 803 N N . PRO A 1 103 ? 2.936 4.996 25.266 1 88.5 103 PRO A N 1
ATOM 804 C CA . PRO A 1 103 ? 2.271 5.879 26.234 1 88.5 103 PRO A CA 1
ATOM 805 C C . PRO A 1 103 ? 2.867 7.281 26.25 1 88.5 103 PRO A C 1
ATOM 807 O O . PRO A 1 103 ? 4.059 7.457 25.984 1 88.5 103 PRO A O 1
ATOM 810 N N . ILE A 1 104 ? 2.025 8.25 26.562 1 90.44 104 ILE A N 1
ATOM 811 C CA . ILE A 1 104 ? 2.457 9.633 26.688 1 90.44 104 ILE A CA 1
ATOM 812 C C . ILE A 1 104 ? 3.014 9.891 28.078 1 90.44 104 ILE A C 1
ATOM 814 O O . ILE A 1 104 ? 2.398 9.5 29.078 1 90.44 104 ILE A O 1
ATOM 818 N N . ASP A 1 105 ? 4.105 10.516 28.109 1 87.94 105 ASP A N 1
ATOM 819 C CA . ASP A 1 105 ? 4.645 10.906 29.406 1 87.94 105 ASP A CA 1
ATOM 820 C C . ASP A 1 105 ? 3.697 11.859 30.125 1 87.94 105 ASP A C 1
ATOM 822 O O . ASP A 1 105 ? 3.178 12.797 29.531 1 87.94 105 ASP A O 1
ATOM 826 N N . LYS A 1 106 ? 3.59 11.711 31.469 1 83.5 106 LYS A N 1
ATOM 827 C CA . LYS A 1 106 ? 2.693 12.531 32.281 1 83.5 106 LYS A CA 1
ATOM 828 C C . LYS A 1 106 ? 3.131 13.992 32.25 1 83.5 106 LYS A C 1
ATOM 830 O O . LYS A 1 106 ? 2.307 14.898 32.406 1 83.5 106 LYS A O 1
ATOM 835 N N . ASP A 1 107 ? 4.395 14.117 32.062 1 87.81 107 ASP A N 1
ATOM 836 C CA . ASP A 1 107 ? 4.953 15.469 32.062 1 87.81 107 ASP A CA 1
ATOM 837 C C . ASP A 1 107 ? 5.258 15.961 30.656 1 87.81 107 ASP A C 1
ATOM 839 O O . ASP A 1 107 ? 6.113 16.828 30.469 1 87.81 107 ASP A O 1
ATOM 843 N N . PHE A 1 108 ? 4.562 15.406 29.734 1 94.56 108 PHE A N 1
ATOM 844 C CA . PHE A 1 108 ? 4.77 15.797 28.344 1 94.56 108 PHE A CA 1
ATOM 845 C C . PHE A 1 108 ? 4.562 17.297 28.172 1 94.56 108 PHE A C 1
ATOM 847 O O . PHE A 1 108 ? 3.562 17.859 28.625 1 94.56 108 PHE A O 1
ATOM 854 N N . ASP A 1 109 ? 5.52 17.906 27.516 1 94.69 109 ASP A N 1
ATOM 855 C CA . ASP A 1 109 ? 5.449 19.344 27.25 1 94.69 109 ASP A CA 1
ATOM 856 C C . ASP A 1 109 ? 4.641 19.641 25.984 1 94.69 109 ASP A C 1
ATOM 858 O O . ASP A 1 109 ? 5.137 19.469 24.875 1 94.69 109 ASP A O 1
ATOM 862 N N . LEU A 1 110 ? 3.49 20.203 26.094 1 95.88 110 LEU A N 1
ATOM 863 C CA . LEU A 1 110 ? 2.574 20.469 25 1 95.88 110 LEU A CA 1
ATOM 864 C C . LEU A 1 110 ? 3.199 21.438 23.984 1 95.88 110 LEU A C 1
ATOM 866 O O . LEU A 1 110 ? 2.791 21.469 22.828 1 95.88 110 LEU A O 1
ATOM 870 N N . ASP A 1 111 ? 4.18 22.156 24.438 1 95.31 111 ASP A N 1
ATOM 871 C CA . ASP A 1 111 ? 4.801 23.156 23.578 1 95.31 111 ASP A CA 1
ATOM 872 C C . ASP A 1 111 ? 5.664 22.5 22.5 1 95.31 111 ASP A C 1
ATOM 874 O O . ASP A 1 111 ? 6.055 23.141 21.531 1 95.31 111 ASP A O 1
ATOM 878 N N . LYS A 1 112 ? 5.941 21.234 22.688 1 96.12 112 LYS A N 1
ATOM 879 C CA . LYS A 1 112 ? 6.688 20.484 21.672 1 96.12 112 LYS A CA 1
ATOM 880 C C . LYS A 1 112 ? 5.828 20.203 20.453 1 96.12 112 LYS A C 1
ATOM 882 O O . LYS A 1 112 ? 6.348 19.891 19.375 1 96.12 112 LYS A O 1
ATOM 887 N N . ILE A 1 113 ? 4.527 20.328 20.656 1 97.69 113 ILE A N 1
ATOM 888 C CA . ILE A 1 113 ? 3.629 20.172 19.516 1 97.69 113 ILE A CA 1
ATOM 889 C C . ILE A 1 113 ? 3.691 21.422 18.641 1 97.69 113 ILE A C 1
ATOM 891 O O . ILE A 1 113 ? 3.186 22.484 19.016 1 97.69 113 ILE A O 1
ATOM 895 N N . GLN A 1 114 ? 4.254 21.203 17.5 1 98.06 114 GLN A N 1
ATOM 896 C CA . GLN A 1 114 ? 4.477 22.359 16.641 1 98.06 114 GLN A CA 1
ATOM 897 C C . GLN A 1 114 ? 3.568 22.312 15.414 1 98.06 114 GLN A C 1
ATOM 899 O O . GLN A 1 114 ? 3.359 23.328 14.75 1 98.06 114 GLN A O 1
ATOM 904 N N . LEU A 1 115 ? 3.059 21.125 15.086 1 98.62 115 LEU A N 1
ATOM 905 C CA . LEU A 1 115 ? 2.174 20.969 13.938 1 98.62 115 LEU A CA 1
ATOM 906 C C . LEU A 1 115 ? 0.898 20.234 14.336 1 98.62 115 LEU A C 1
ATOM 908 O O . LEU A 1 115 ? 0.943 19.281 15.117 1 98.62 115 LEU A O 1
ATOM 912 N N . VAL A 1 116 ? -0.187 20.656 13.812 1 98.81 116 VAL A N 1
ATOM 913 C CA . VAL A 1 116 ? -1.448 19.922 13.836 1 98.81 116 VAL A CA 1
ATOM 914 C C . VAL A 1 116 ? -1.908 19.641 12.406 1 98.81 116 VAL A C 1
ATOM 916 O O . VAL A 1 116 ? -1.98 20.562 11.578 1 98.81 116 VAL A O 1
ATOM 919 N N . ILE A 1 117 ? -2.164 18.375 12.109 1 98.88 117 ILE A N 1
ATOM 920 C CA . ILE A 1 117 ? -2.562 17.969 10.766 1 98.88 117 ILE A CA 1
ATOM 921 C C . ILE A 1 117 ? -3.951 17.344 10.812 1 98.88 117 ILE A C 1
ATOM 923 O O . ILE A 1 117 ? -4.203 16.438 11.609 1 98.88 117 ILE A O 1
ATOM 927 N N . GLY A 1 118 ? -4.852 17.859 10.086 1 98.69 118 GLY A N 1
ATOM 928 C CA . GLY A 1 118 ? -6.145 17.25 9.859 1 98.69 118 GLY A CA 1
ATOM 929 C C . GLY A 1 118 ? -6.273 16.625 8.484 1 98.69 118 GLY A C 1
ATOM 930 O O . GLY A 1 118 ? -5.621 17.062 7.535 1 98.69 118 GLY A O 1
ATOM 931 N N . ALA A 1 119 ? -7.137 15.609 8.391 1 98.19 119 ALA A N 1
ATOM 932 C CA . ALA A 1 119 ? -7.426 14.953 7.125 1 98.19 119 ALA A CA 1
ATOM 933 C C . ALA A 1 119 ? -8.875 14.484 7.066 1 98.19 119 ALA A C 1
ATOM 935 O O . ALA A 1 119 ? -9.508 14.273 8.102 1 98.19 119 ALA A O 1
ATOM 936 N N . ASP A 1 120 ? -9.383 14.398 5.879 1 97.12 120 ASP A N 1
ATOM 937 C CA . ASP A 1 120 ? -10.719 13.891 5.586 1 97.12 120 ASP A CA 1
ATOM 938 C C . ASP A 1 120 ? -10.75 13.156 4.246 1 97.12 120 ASP A C 1
ATOM 940 O O . ASP A 1 120 ? -10.258 13.672 3.242 1 97.12 120 ASP A O 1
ATOM 944 N N . THR A 1 121 ? -11.273 11.945 4.25 1 97.44 121 THR A N 1
ATOM 945 C CA . THR A 1 121 ? -11.297 11.102 3.059 1 97.44 121 THR A CA 1
ATOM 946 C C . THR A 1 121 ? -12.727 10.781 2.641 1 97.44 121 THR A C 1
ATOM 948 O O . THR A 1 121 ? -13.57 10.484 3.486 1 97.44 121 THR A O 1
ATOM 951 N N . ALA A 1 122 ? -12.992 10.859 1.383 1 97 122 ALA A N 1
ATOM 952 C CA . ALA A 1 122 ? -14.297 10.477 0.847 1 97 122 ALA A CA 1
ATOM 953 C C . ALA A 1 122 ? -14.156 9.805 -0.516 1 97 122 ALA A C 1
ATOM 955 O O . ALA A 1 122 ? -13.211 10.086 -1.259 1 97 122 ALA A O 1
ATOM 956 N N . GLY A 1 123 ? -15.078 8.898 -0.783 1 97.31 123 GLY A N 1
ATOM 957 C CA . GLY A 1 123 ? -15.234 8.383 -2.133 1 97.31 123 GLY A CA 1
ATOM 958 C C . GLY A 1 123 ? -16.031 9.297 -3.037 1 97.31 123 GLY A C 1
ATOM 959 O O . GLY A 1 123 ? -16.75 10.18 -2.561 1 97.31 123 GLY A O 1
ATOM 960 N N . ASP A 1 124 ? -15.828 9.148 -4.305 1 97.75 124 ASP A N 1
ATOM 961 C CA . ASP A 1 124 ? -16.484 9.953 -5.332 1 97.75 124 ASP A CA 1
ATOM 962 C C . ASP A 1 124 ? -16.828 9.109 -6.551 1 97.75 124 ASP A C 1
ATOM 964 O O . ASP A 1 124 ? -15.945 8.586 -7.227 1 97.75 124 ASP A O 1
ATOM 968 N N . TYR A 1 125 ? -18.094 8.984 -6.789 1 96.81 125 TYR A N 1
ATOM 969 C CA . TYR A 1 125 ? -18.562 8.352 -8.016 1 96.81 125 TYR A CA 1
ATOM 970 C C . TYR A 1 125 ? -19.5 9.281 -8.781 1 96.81 125 TYR A C 1
ATOM 972 O O . TYR A 1 125 ? -20.625 9.555 -8.344 1 96.81 125 TYR A O 1
ATOM 980 N N . ASN A 1 126 ? -19.031 9.75 -9.898 1 94.5 126 ASN A N 1
ATOM 981 C CA . ASN A 1 126 ? -19.797 10.656 -10.758 1 94.5 126 ASN A CA 1
ATOM 982 C C . ASN A 1 126 ? -20.219 11.914 -10 1 94.5 126 ASN A C 1
ATOM 984 O O . ASN A 1 126 ? -21.359 12.352 -10.102 1 94.5 126 ASN A O 1
ATOM 988 N N . GLY A 1 127 ? -19.344 12.344 -9.164 1 93.25 127 GLY A N 1
ATOM 989 C CA . GLY A 1 127 ? -19.594 13.594 -8.461 1 93.25 127 GLY A CA 1
ATOM 990 C C . GLY A 1 127 ? -20.359 13.414 -7.164 1 93.25 127 GLY A C 1
ATOM 991 O O . GLY A 1 127 ? -20.547 14.375 -6.414 1 93.25 127 GLY A O 1
ATOM 992 N N . ILE A 1 128 ? -20.812 12.219 -6.883 1 92.44 128 ILE A N 1
ATOM 993 C CA . ILE A 1 128 ? -21.531 11.938 -5.645 1 92.44 128 ILE A CA 1
ATOM 994 C C . ILE A 1 128 ? -20.531 11.586 -4.539 1 92.44 128 ILE A C 1
ATOM 996 O O . ILE A 1 128 ? -19.641 10.75 -4.734 1 92.44 128 ILE A O 1
ATOM 1000 N N . ILE A 1 129 ? -20.672 12.172 -3.414 1 94 129 ILE A N 1
ATOM 1001 C CA . ILE A 1 129 ? -19.781 11.945 -2.277 1 94 129 ILE A CA 1
ATOM 1002 C C . ILE A 1 129 ? -20.172 10.648 -1.573 1 94 129 ILE A C 1
ATOM 1004 O O . ILE A 1 129 ? -21.328 10.469 -1.177 1 94 129 ILE A O 1
ATOM 1008 N N . TYR A 1 130 ? -19.266 9.727 -1.476 1 94.19 130 TYR A N 1
ATOM 1009 C CA . TYR A 1 130 ? -19.422 8.484 -0.719 1 94.19 130 TYR A CA 1
ATOM 1010 C C . TYR A 1 130 ? -18.641 8.555 0.591 1 94.19 130 TYR A C 1
ATOM 1012 O O . TYR A 1 130 ? -17.422 8.359 0.608 1 94.19 130 TYR A O 1
ATOM 1020 N N . GLU A 1 131 ? -19.344 8.781 1.641 1 90.88 131 GLU A N 1
ATOM 1021 C CA . GLU A 1 131 ? -18.75 8.773 2.973 1 90.88 131 GLU A CA 1
ATOM 1022 C C . GLU A 1 131 ? -18.719 7.359 3.549 1 90.88 131 GLU A C 1
ATOM 1024 O O . GLU A 1 131 ? -18.812 6.379 2.809 1 90.88 131 GLU A O 1
ATOM 1029 N N . LYS A 1 132 ? -18.406 7.242 4.801 1 93.69 132 LYS A N 1
ATOM 1030 C CA . LYS A 1 132 ? -18.469 5.945 5.465 1 93.69 132 LYS A CA 1
ATOM 1031 C C . LYS A 1 132 ? -19.891 5.41 5.504 1 93.69 132 LYS A C 1
ATOM 1033 O O . LYS A 1 132 ? -20.812 6.098 5.957 1 93.69 132 LYS A O 1
ATOM 1038 N N . PRO A 1 133 ? -20.031 4.188 4.922 1 96.44 133 PRO A N 1
ATOM 1039 C CA . PRO A 1 133 ? -21.391 3.65 4.926 1 96.44 133 PRO A CA 1
ATOM 1040 C C . PRO A 1 133 ? -21.922 3.389 6.336 1 96.44 133 PRO A C 1
ATOM 1042 O O . PRO A 1 133 ? -21.156 2.971 7.215 1 96.44 133 PRO A O 1
ATOM 1045 N N . GLN A 1 134 ? -23.188 3.619 6.496 1 95 134 GLN A N 1
ATOM 1046 C CA . GLN A 1 134 ? -23.812 3.432 7.805 1 95 134 GLN A CA 1
ATOM 1047 C C . GLN A 1 134 ? -24.5 2.072 7.895 1 95 134 GLN A C 1
ATOM 1049 O O . GLN A 1 134 ? -25.062 1.727 8.93 1 95 134 GLN A O 1
ATOM 1054 N N . SER A 1 135 ? -24.531 1.367 6.797 1 97.25 135 SER A N 1
ATOM 1055 C CA . SER A 1 135 ? -25.156 0.051 6.742 1 97.25 135 SER A CA 1
ATOM 1056 C C . SER A 1 135 ? -24.547 -0.81 5.641 1 97.25 135 SER A C 1
ATOM 1058 O O . SER A 1 135 ? -23.859 -0.298 4.758 1 97.25 135 SER A O 1
ATOM 1060 N N . ARG A 1 136 ? -24.797 -2.08 5.812 1 97.94 136 ARG A N 1
ATOM 1061 C CA . ARG A 1 136 ? -24.359 -3.014 4.781 1 97.94 136 ARG A CA 1
ATOM 1062 C C . ARG A 1 136 ? -24.969 -2.666 3.428 1 97.94 136 ARG A C 1
ATOM 1064 O O . ARG A 1 136 ? -24.297 -2.762 2.398 1 97.94 136 ARG A O 1
ATOM 1071 N N . GLU A 1 137 ? -26.203 -2.24 3.439 1 97.81 137 GLU A N 1
ATOM 1072 C CA . GLU A 1 137 ? -26.922 -1.894 2.211 1 97.81 137 GLU A CA 1
ATOM 1073 C C . GLU A 1 137 ? -26.281 -0.682 1.532 1 97.81 137 GLU A C 1
ATOM 1075 O O . GLU A 1 137 ? -26.156 -0.649 0.307 1 97.81 137 GLU A O 1
ATOM 1080 N N . GLU A 1 138 ? -25.953 0.261 2.322 1 97.31 138 GLU A N 1
ATOM 1081 C CA . GLU A 1 138 ? -25.281 1.434 1.772 1 97.31 138 GLU A CA 1
ATOM 1082 C C . GLU A 1 138 ? -23.938 1.059 1.166 1 97.31 138 GLU A C 1
ATOM 1084 O O . GLU A 1 138 ? -23.578 1.544 0.092 1 97.31 138 GLU A O 1
ATOM 1089 N N . ALA A 1 139 ? -23.266 0.218 1.891 1 98.19 139 ALA A N 1
ATOM 1090 C CA . ALA A 1 139 ? -21.984 -0.264 1.38 1 98.19 139 ALA A CA 1
ATOM 1091 C C . ALA A 1 139 ? -22.156 -0.983 0.045 1 98.19 139 ALA A C 1
ATOM 1093 O O . ALA A 1 139 ? -21.391 -0.76 -0.894 1 98.19 139 ALA A O 1
ATOM 1094 N N . LYS A 1 140 ? -23.141 -1.821 -0.037 1 97.94 140 LYS A N 1
ATOM 1095 C CA . LYS A 1 140 ? -23.422 -2.57 -1.259 1 97.94 140 LYS A CA 1
ATOM 1096 C C . LYS A 1 140 ? -23.688 -1.63 -2.432 1 97.94 140 LYS A C 1
ATOM 1098 O O . LYS A 1 140 ? -23.172 -1.845 -3.531 1 97.94 140 LYS A O 1
ATOM 1103 N N . LYS A 1 141 ? -24.469 -0.628 -2.141 1 96.75 141 LYS A N 1
ATOM 1104 C CA . LYS A 1 141 ? -24.781 0.342 -3.188 1 96.75 141 LYS A CA 1
ATOM 1105 C C . LYS A 1 141 ? -23.516 0.997 -3.723 1 96.75 141 LYS A C 1
ATOM 1107 O O . LYS A 1 141 ? -23.344 1.135 -4.938 1 96.75 141 LYS A O 1
ATOM 1112 N N . GLN A 1 142 ? -22.641 1.406 -2.865 1 97.19 142 GLN A N 1
ATOM 1113 C CA . GLN A 1 142 ? -21.391 2.018 -3.277 1 97.19 142 GLN A CA 1
ATOM 1114 C C . GLN A 1 142 ? -20.531 1.04 -4.086 1 97.19 142 GLN A C 1
ATOM 1116 O O . GLN A 1 142 ? -20.094 1.361 -5.188 1 97.19 142 GLN A O 1
ATOM 1121 N N . LEU A 1 143 ? -20.375 -0.156 -3.586 1 97.12 143 LEU A N 1
ATOM 1122 C CA . LEU A 1 143 ? -19.531 -1.162 -4.219 1 97.12 143 LEU A CA 1
ATOM 1123 C C . LEU A 1 143 ? -20.062 -1.525 -5.602 1 97.12 143 LEU A C 1
ATOM 1125 O O . LEU A 1 143 ? -19.281 -1.68 -6.547 1 97.12 143 LEU A O 1
ATOM 1129 N N . VAL A 1 144 ? -21.344 -1.626 -5.738 1 96.44 144 VAL A N 1
ATOM 1130 C CA . VAL A 1 144 ? -21.953 -1.951 -7.023 1 96.44 144 VAL A CA 1
ATOM 1131 C C . VAL A 1 144 ? -21.672 -0.839 -8.031 1 96.44 144 VAL A C 1
ATOM 1133 O O . VAL A 1 144 ? -21.359 -1.11 -9.195 1 96.44 144 VAL A O 1
ATOM 1136 N N . SER A 1 145 ? -21.734 0.38 -7.57 1 95.88 145 SER A N 1
ATOM 1137 C CA . SER A 1 145 ? -21.469 1.503 -8.461 1 95.88 145 SER A CA 1
ATOM 1138 C C . SER A 1 145 ? -20.062 1.435 -9.039 1 95.88 145 SER A C 1
ATOM 1140 O O . SER A 1 145 ? -19.828 1.841 -10.18 1 95.88 145 SER A O 1
ATOM 1142 N N . TYR A 1 146 ? -19.078 0.905 -8.266 1 95.31 146 TYR A N 1
ATOM 1143 C CA . TYR A 1 146 ? -17.688 0.853 -8.68 1 95.31 146 TYR A CA 1
ATOM 1144 C C . TYR A 1 146 ? -17.484 -0.156 -9.805 1 95.31 146 TYR A C 1
ATOM 1146 O O . TYR A 1 146 ? -16.453 -0.135 -10.484 1 95.31 146 TYR A O 1
ATOM 1154 N N . THR A 1 147 ? -18.406 -1.063 -9.977 1 92.56 147 THR A N 1
ATOM 1155 C CA . THR A 1 147 ? -18.312 -2.055 -11.039 1 92.56 147 THR A CA 1
ATOM 1156 C C . THR A 1 147 ? -18.734 -1.46 -12.375 1 92.56 147 THR A C 1
ATOM 1158 O O . THR A 1 147 ? -18.484 -2.045 -13.43 1 92.56 147 THR A O 1
ATOM 1161 N N . LEU A 1 148 ? -19.281 -0.316 -12.328 1 92.62 148 LEU A N 1
ATOM 1162 C CA . LEU A 1 148 ? -19.875 0.286 -13.523 1 92.62 148 LEU A CA 1
ATOM 1163 C C . LEU A 1 148 ? -18.906 1.287 -14.148 1 92.62 148 LEU A C 1
ATOM 1165 O O . LEU A 1 148 ? -19.125 1.747 -15.273 1 92.62 148 LEU A O 1
ATOM 1169 N N . GLY A 1 149 ? -17.859 1.616 -13.477 1 93.12 149 GLY A N 1
ATOM 1170 C CA . GLY A 1 149 ? -16.906 2.588 -13.984 1 93.12 149 GLY A CA 1
ATOM 1171 C C . GLY A 1 149 ? -15.836 2.953 -12.969 1 93.12 149 GLY A C 1
ATOM 1172 O O . GLY A 1 149 ? -15.688 2.283 -11.945 1 93.12 149 GLY A O 1
ATOM 1173 N N . HIS A 1 150 ? -15.102 4.02 -13.336 1 97 150 HIS A N 1
ATOM 1174 C CA . HIS A 1 150 ? -14.07 4.523 -12.445 1 97 150 HIS A CA 1
ATOM 1175 C C . HIS A 1 150 ? -14.68 5.258 -11.258 1 97 150 HIS A C 1
ATOM 1177 O O . HIS A 1 150 ? -15.734 5.879 -11.383 1 97 150 HIS A O 1
ATOM 1183 N N . HIS A 1 151 ? -14.07 5.16 -10.172 1 98.06 151 HIS A N 1
ATOM 1184 C CA . HIS A 1 151 ? -14.391 5.996 -9.023 1 98.06 151 HIS A CA 1
ATOM 1185 C C . HIS A 1 151 ? -13.141 6.691 -8.484 1 98.06 151 HIS A C 1
ATOM 1187 O O . HIS A 1 151 ? -12.031 6.426 -8.945 1 98.06 151 HIS A O 1
ATOM 1193 N N . TYR A 1 152 ? -13.352 7.605 -7.578 1 98.5 152 TYR A N 1
ATOM 1194 C CA . TYR A 1 152 ? -12.258 8.414 -7.055 1 98.5 152 TYR A CA 1
ATOM 1195 C C . TYR A 1 152 ? -12.25 8.414 -5.531 1 98.5 152 TYR A C 1
ATOM 1197 O O . TYR A 1 152 ? -13.312 8.336 -4.902 1 98.5 152 TYR A O 1
ATOM 1205 N N . ILE A 1 153 ? -11.125 8.391 -4.977 1 98.44 153 ILE A N 1
ATOM 1206 C CA . ILE A 1 153 ? -10.953 8.625 -3.549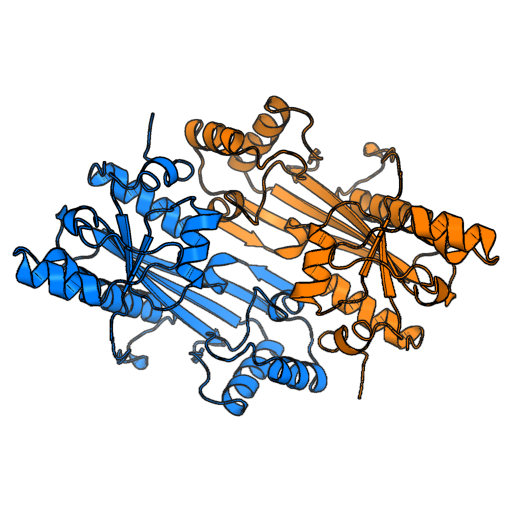 1 98.44 153 ILE A CA 1
ATOM 1207 C C . ILE A 1 153 ? -10.188 9.93 -3.334 1 98.44 153 ILE A C 1
ATOM 1209 O O . ILE A 1 153 ? -9.117 10.133 -3.908 1 98.44 153 ILE A O 1
ATOM 1213 N N . HIS A 1 154 ? -10.742 10.836 -2.588 1 98.56 154 HIS A N 1
ATOM 1214 C CA . HIS A 1 154 ? -10.133 12.117 -2.246 1 98.56 154 HIS A CA 1
ATOM 1215 C C . HIS A 1 154 ? -9.773 12.18 -0.766 1 98.56 154 HIS A C 1
ATOM 1217 O O . HIS A 1 154 ? -10.539 11.711 0.085 1 98.56 154 HIS A O 1
ATOM 1223 N N . THR A 1 155 ? -8.602 12.664 -0.514 1 98.44 155 THR A N 1
ATOM 1224 C CA . THR A 1 155 ? -8.25 12.984 0.863 1 98.44 155 THR A CA 1
ATOM 1225 C C . THR A 1 155 ? -7.793 14.438 0.977 1 98.44 155 THR A C 1
ATOM 1227 O O . THR A 1 155 ? -6.832 14.844 0.32 1 98.44 155 THR A O 1
ATOM 1230 N N . GLY A 1 156 ? -8.523 15.219 1.724 1 98.44 156 GLY A N 1
ATOM 1231 C CA . GLY A 1 156 ? -8.109 16.562 2.068 1 98.44 156 GLY A CA 1
ATOM 1232 C C . GLY A 1 156 ? -7.164 16.609 3.252 1 98.44 156 GLY A C 1
ATOM 1233 O O . GLY A 1 156 ? -7.199 15.742 4.121 1 98.44 156 GLY A O 1
ATOM 1234 N N . VAL A 1 157 ? -6.312 17.688 3.285 1 98.88 157 VAL A N 1
ATOM 1235 C CA . VAL A 1 157 ? -5.332 17.859 4.352 1 98.88 157 VAL A CA 1
ATOM 1236 C C . VAL A 1 157 ? -5.246 19.344 4.742 1 98.88 157 VAL A C 1
ATOM 1238 O O . VAL A 1 157 ? -5.242 20.219 3.877 1 98.88 157 VAL A O 1
ATOM 1241 N N . GLY A 1 158 ? -5.258 19.609 5.965 1 98.81 158 GLY A N 1
ATOM 1242 C CA . GLY A 1 158 ? -4.965 20.906 6.539 1 98.81 158 GLY A CA 1
ATOM 1243 C C . GLY A 1 158 ? -3.889 20.859 7.605 1 98.81 158 GLY A C 1
ATOM 1244 O O . GLY A 1 158 ? -3.898 19.969 8.469 1 98.81 158 GLY A O 1
ATOM 1245 N N . ILE A 1 159 ? -2.936 21.781 7.523 1 98.88 159 ILE A N 1
ATOM 1246 C CA . ILE A 1 159 ? -1.818 21.781 8.461 1 98.88 159 ILE A CA 1
ATOM 1247 C C . ILE A 1 159 ? -1.706 23.141 9.141 1 98.88 159 ILE A C 1
ATOM 1249 O O . ILE A 1 159 ? -1.677 24.172 8.477 1 98.88 159 ILE A O 1
ATOM 1253 N N . PHE A 1 160 ? -1.659 23.125 10.438 1 98.81 160 PHE A N 1
ATOM 1254 C CA . PHE A 1 160 ? -1.443 24.312 11.242 1 98.81 160 PHE A CA 1
ATOM 1255 C C . PHE A 1 160 ? -0.089 24.25 11.938 1 98.81 160 PHE A C 1
ATOM 1257 O O . PHE A 1 160 ? 0.354 23.188 12.359 1 98.81 160 PHE A O 1
ATOM 1264 N N . VAL A 1 161 ? 0.519 25.375 12.062 1 98.44 161 VAL A N 1
ATOM 1265 C CA . VAL A 1 161 ? 1.809 25.516 12.727 1 98.44 161 VAL A CA 1
ATOM 1266 C C . VAL A 1 161 ? 1.659 26.406 13.961 1 98.44 161 VAL A C 1
ATOM 1268 O O . VAL A 1 161 ? 1.011 27.453 13.906 1 98.44 161 VAL A O 1
ATOM 1271 N N . ARG A 1 162 ? 2.275 26.062 15.031 1 97.81 162 ARG A N 1
ATOM 1272 C CA . ARG A 1 162 ? 2.07 26.719 16.312 1 97.81 162 ARG A CA 1
ATOM 1273 C C . ARG A 1 162 ? 2.416 28.203 16.234 1 97.81 162 ARG A C 1
ATOM 1275 O O . ARG A 1 162 ? 1.677 29.047 16.75 1 97.81 162 ARG A O 1
ATOM 1282 N N . SER A 1 163 ? 3.535 28.516 15.547 1 96.88 163 SER A N 1
ATOM 1283 C CA . SER A 1 163 ? 4.039 29.891 15.523 1 96.88 163 SER A CA 1
ATOM 1284 C C . SER A 1 163 ? 3.078 30.812 14.789 1 96.88 163 SER A C 1
ATOM 1286 O O . SER A 1 163 ? 3.166 32.031 14.922 1 96.88 163 SER A O 1
ATOM 1288 N N . GLN A 1 164 ? 2.133 30.25 14.07 1 96.44 164 GLN A N 1
ATOM 1289 C CA . GLN A 1 164 ? 1.185 31.062 13.32 1 96.44 164 GLN A CA 1
ATOM 1290 C C . GLN A 1 164 ? -0.193 31.047 13.977 1 96.44 164 GLN A C 1
ATOM 1292 O O . GLN A 1 164 ? -1.123 31.703 13.492 1 96.44 164 GLN A O 1
ATOM 1297 N N . GLY A 1 165 ? -0.299 30.266 15.023 1 96.38 165 GLY A N 1
ATOM 1298 C CA . GLY A 1 165 ? -1.592 30.141 15.68 1 96.38 165 GLY A CA 1
ATOM 1299 C C . GLY A 1 165 ? -2.555 29.234 14.938 1 96.38 165 GLY A C 1
ATOM 1300 O O . GLY A 1 165 ? -2.141 28.25 14.32 1 96.38 165 GLY A O 1
ATOM 1301 N N . TYR A 1 166 ? -3.857 29.469 15.141 1 97.19 166 TYR A N 1
ATOM 1302 C CA . TYR A 1 166 ? -4.848 28.531 14.633 1 97.19 166 TYR A CA 1
ATOM 1303 C C . TYR A 1 166 ? -5.863 29.234 13.742 1 97.19 166 TYR A C 1
ATOM 1305 O O . TYR A 1 166 ? -6.887 28.656 13.367 1 97.19 166 TYR A O 1
ATOM 1313 N N . ASN A 1 167 ? -5.605 30.453 13.391 1 96.5 167 ASN A N 1
ATOM 1314 C CA . ASN A 1 167 ? -6.57 31.203 12.594 1 96.5 167 ASN A CA 1
ATOM 1315 C C . ASN A 1 167 ? -6.43 30.906 11.109 1 96.5 167 ASN A C 1
ATOM 1317 O O . ASN A 1 167 ? -7.395 31.031 10.352 1 96.5 167 ASN A O 1
ATOM 1321 N N . GLN A 1 168 ? -5.203 30.625 10.672 1 97.06 168 GLN A N 1
ATOM 1322 C CA . GLN A 1 168 ? -4.914 30.297 9.281 1 97.06 168 GLN A CA 1
ATOM 1323 C C . GLN A 1 168 ? -4.027 29.062 9.18 1 97.06 168 GLN A C 1
ATOM 1325 O O . GLN A 1 168 ? -3.051 28.938 9.922 1 97.06 168 GLN A O 1
ATOM 1330 N N . SER A 1 169 ? -4.398 28.234 8.273 1 98.38 169 SER A N 1
ATOM 1331 C CA . SER A 1 169 ? -3.559 27.062 8.062 1 98.38 169 SER A CA 1
ATOM 1332 C C . SER A 1 169 ? -2.299 27.422 7.281 1 98.38 169 SER A C 1
ATOM 1334 O O . SER A 1 169 ? -2.311 28.328 6.453 1 98.38 169 SER A O 1
ATOM 1336 N N . ALA A 1 170 ? -1.224 26.734 7.582 1 98.5 170 ALA A N 1
ATOM 1337 C CA . ALA A 1 170 ? 0.041 26.906 6.871 1 98.5 170 ALA A CA 1
ATOM 1338 C C . ALA A 1 170 ? 0.008 26.203 5.516 1 98.5 170 ALA A C 1
ATOM 1340 O O . ALA A 1 170 ? 0.742 26.578 4.598 1 98.5 170 ALA A O 1
ATOM 1341 N N . ALA A 1 171 ? -0.82 25.188 5.379 1 98.62 171 ALA A N 1
ATOM 1342 C CA . ALA A 1 171 ? -1.035 24.453 4.129 1 98.62 171 ALA A CA 1
ATOM 1343 C C . ALA A 1 171 ? -2.426 23.828 4.09 1 98.62 171 ALA A C 1
ATOM 1345 O O . ALA A 1 171 ? -2.973 23.453 5.133 1 98.62 171 ALA A O 1
ATOM 1346 N N . LYS A 1 172 ? -2.977 23.766 2.969 1 98.5 172 LYS A N 1
ATOM 1347 C CA . LYS A 1 172 ? -4.273 23.156 2.699 1 98.5 172 LYS A CA 1
ATOM 1348 C C . LYS A 1 172 ? -4.344 22.625 1.273 1 98.5 172 LYS A C 1
ATOM 1350 O O . LYS A 1 172 ? -4.102 23.359 0.314 1 98.5 172 LYS A O 1
ATOM 1355 N N . PHE A 1 173 ? -4.613 21.375 1.12 1 98.75 173 PHE A N 1
ATOM 1356 C CA . PHE A 1 173 ? -4.668 20.75 -0.197 1 98.75 173 PHE A CA 1
ATOM 1357 C C . PHE A 1 173 ? -5.441 19.438 -0.143 1 98.75 173 PHE A C 1
ATOM 1359 O O . PHE A 1 173 ? -5.898 19.031 0.924 1 98.75 173 PHE A O 1
ATOM 1366 N N . TYR A 1 174 ? -5.734 18.875 -1.271 1 98.56 174 TYR A N 1
ATOM 1367 C CA . TYR A 1 174 ? -6.254 17.516 -1.353 1 98.56 174 TYR A CA 1
ATOM 1368 C C . TYR A 1 174 ? -5.551 16.719 -2.449 1 98.56 174 TYR A C 1
ATOM 1370 O O . TYR A 1 174 ? -4.816 17.297 -3.26 1 98.56 174 TYR A O 1
ATOM 1378 N N . ASP A 1 175 ? -5.582 15.461 -2.381 1 98.62 175 ASP A N 1
ATOM 1379 C CA . ASP A 1 175 ? -5.113 14.539 -3.412 1 98.62 175 ASP A CA 1
ATOM 1380 C C . ASP A 1 175 ? -6.242 13.633 -3.896 1 98.62 175 ASP A C 1
ATOM 1382 O O . ASP A 1 175 ? -7.246 13.461 -3.203 1 98.62 175 ASP A O 1
ATOM 1386 N N . THR A 1 176 ? -6.125 13.195 -5.102 1 98.5 176 THR A N 1
ATOM 1387 C CA . THR A 1 176 ? -7.129 12.344 -5.727 1 98.5 176 THR A CA 1
ATOM 1388 C C . THR A 1 176 ? -6.484 11.109 -6.348 1 98.5 176 THR A C 1
ATOM 1390 O O . THR A 1 176 ? -5.441 11.211 -6.996 1 98.5 176 THR A O 1
ATOM 1393 N N . THR A 1 177 ? -7.031 9.961 -6.109 1 98.56 177 THR A N 1
ATOM 1394 C CA . THR A 1 177 ? -6.648 8.742 -6.809 1 98.56 177 THR A CA 1
ATOM 1395 C C . THR A 1 177 ? -7.824 8.172 -7.594 1 98.56 177 THR A C 1
ATOM 1397 O O . THR A 1 177 ? -8.914 7.988 -7.047 1 98.56 177 THR A O 1
ATOM 1400 N N . ARG A 1 178 ? -7.652 7.988 -8.859 1 98.56 178 ARG A N 1
ATOM 1401 C CA . ARG A 1 178 ? -8.617 7.324 -9.727 1 98.56 178 ARG A CA 1
ATOM 1402 C C . ARG A 1 178 ? -8.461 5.809 -9.672 1 98.56 178 ARG A C 1
ATOM 1404 O O . ARG A 1 178 ? -7.344 5.297 -9.781 1 98.56 178 ARG A O 1
ATOM 1411 N N . VAL A 1 179 ? -9.562 5.074 -9.5 1 98.31 179 VAL A N 1
ATOM 1412 C CA . VAL A 1 179 ? -9.484 3.635 -9.273 1 98.31 179 VAL A CA 1
ATOM 1413 C C . VAL A 1 179 ? -10.438 2.912 -10.219 1 98.31 179 VAL A C 1
ATOM 1415 O O . VAL A 1 179 ? -11.57 3.355 -10.438 1 98.31 179 VAL A O 1
ATOM 1418 N N . LYS A 1 180 ? -9.984 1.842 -10.758 1 97.81 180 LYS A N 1
ATOM 1419 C CA . LYS A 1 180 ? -10.812 0.917 -11.531 1 97.81 180 LYS A CA 1
ATOM 1420 C C . LYS A 1 180 ? -10.781 -0.484 -10.93 1 97.81 180 LYS A C 1
ATOM 1422 O O . LYS A 1 180 ? -9.703 -1.073 -10.766 1 97.81 180 LYS A O 1
ATOM 1427 N N . PHE A 1 181 ? -11.93 -0.955 -10.633 1 96.75 181 PHE A N 1
ATOM 1428 C CA . PHE A 1 181 ? -12.039 -2.326 -10.148 1 96.75 181 PHE A CA 1
ATOM 1429 C C . PHE A 1 181 ? -12.055 -3.311 -11.312 1 96.75 181 PHE A C 1
ATOM 1431 O O . PHE A 1 181 ? -12.469 -2.965 -12.422 1 96.75 181 PHE A O 1
ATOM 1438 N N . GLN A 1 182 ? -11.578 -4.512 -11.031 1 94.31 182 GLN A N 1
ATOM 1439 C CA . GLN A 1 182 ? -11.859 -5.598 -11.969 1 94.31 182 GLN A CA 1
ATOM 1440 C C . GLN A 1 182 ? -13.344 -5.941 -11.977 1 94.31 182 GLN A C 1
ATOM 1442 O O . GLN A 1 182 ? -14.102 -5.473 -11.117 1 94.31 182 GLN A O 1
ATOM 1447 N N . THR A 1 183 ? -13.734 -6.766 -12.938 1 89.38 183 THR A N 1
ATOM 1448 C CA . THR A 1 183 ? -15.125 -7.207 -12.992 1 89.38 183 THR A CA 1
ATOM 1449 C C . THR A 1 183 ? -15.477 -8.055 -11.773 1 89.38 183 THR A C 1
ATOM 1451 O O . THR A 1 183 ? -14.758 -8.992 -11.438 1 89.38 183 THR A O 1
ATOM 1454 N N . LEU A 1 184 ? -16.5 -7.637 -11.078 1 92.12 184 LEU A N 1
ATOM 1455 C CA . LEU A 1 184 ? -16.969 -8.352 -9.898 1 92.12 184 LEU A CA 1
ATOM 1456 C C . LEU A 1 184 ? -18.391 -8.883 -10.109 1 92.12 184 LEU A C 1
ATOM 1458 O O . LEU A 1 184 ? -19.25 -8.164 -10.609 1 92.12 184 LEU A O 1
ATOM 1462 N N . SER A 1 185 ? -18.578 -10.102 -9.781 1 89.62 185 SER A N 1
ATOM 1463 C CA . SER A 1 185 ? -19.906 -10.68 -9.797 1 89.62 185 SER A CA 1
ATOM 1464 C C . SER A 1 185 ? -20.703 -10.273 -8.555 1 89.62 185 SER A C 1
ATOM 1466 O O . SER A 1 185 ? -20.141 -9.688 -7.621 1 89.62 185 SER A O 1
ATOM 1468 N N . ASP A 1 186 ? -22 -10.609 -8.594 1 92.44 186 ASP A N 1
ATOM 1469 C CA . ASP A 1 186 ? -22.812 -10.391 -7.402 1 92.44 186 ASP A CA 1
ATOM 1470 C C . ASP A 1 186 ? -22.281 -11.188 -6.211 1 92.44 186 ASP A C 1
ATOM 1472 O O . ASP A 1 186 ? -22.328 -10.719 -5.074 1 92.44 186 ASP A O 1
ATOM 1476 N N . VAL A 1 187 ? -21.781 -12.336 -6.523 1 92.31 187 VAL A N 1
ATOM 1477 C CA . VAL A 1 187 ? -21.219 -13.188 -5.484 1 92.31 187 VAL A CA 1
ATOM 1478 C C . VAL A 1 187 ? -19.984 -12.523 -4.887 1 92.31 187 VAL A C 1
ATOM 1480 O O . VAL A 1 187 ? -19.797 -12.516 -3.668 1 92.31 187 VAL A O 1
ATOM 1483 N N . ASP A 1 188 ? -19.156 -11.953 -5.703 1 93.75 188 ASP A N 1
ATOM 1484 C CA . ASP A 1 188 ? -17.969 -11.242 -5.234 1 93.75 188 ASP A CA 1
ATOM 1485 C C . ASP A 1 188 ? -18.344 -10.094 -4.301 1 93.75 188 ASP A C 1
ATOM 1487 O O . ASP A 1 188 ? -17.719 -9.906 -3.258 1 93.75 188 ASP A O 1
ATOM 1491 N N . ILE A 1 189 ? -19.359 -9.359 -4.723 1 95.69 189 ILE A N 1
ATOM 1492 C CA . ILE A 1 189 ? -19.797 -8.211 -3.941 1 95.69 189 ILE A CA 1
ATOM 1493 C C . ILE A 1 189 ? -20.281 -8.664 -2.568 1 95.69 189 ILE A C 1
ATOM 1495 O O . ILE A 1 189 ? -19.906 -8.094 -1.545 1 95.69 189 ILE A O 1
ATOM 1499 N N . GLU A 1 190 ? -21.094 -9.695 -2.541 1 95.62 190 GLU A N 1
ATOM 1500 C CA . GLU A 1 190 ? -21.609 -10.211 -1.276 1 95.62 190 GLU A CA 1
ATOM 1501 C C . GLU A 1 190 ? -20.484 -10.711 -0.386 1 95.62 190 GLU A C 1
ATOM 1503 O O . GLU A 1 190 ? -20.484 -10.477 0.824 1 95.62 190 GLU A O 1
ATOM 1508 N N . ARG A 1 191 ? -19.547 -11.359 -0.937 1 93.56 191 ARG A N 1
ATOM 1509 C CA . ARG A 1 191 ? -18.422 -11.867 -0.174 1 93.56 191 ARG A CA 1
ATOM 1510 C C . ARG A 1 191 ? -17.562 -10.727 0.358 1 93.56 191 ARG A C 1
ATOM 1512 O O . ARG A 1 191 ? -17.031 -10.805 1.47 1 93.56 191 ARG A O 1
ATOM 1519 N N . LEU A 1 192 ? -17.406 -9.758 -0.504 1 95.19 192 LEU A N 1
ATOM 1520 C CA . LEU A 1 192 ? -16.672 -8.578 -0.058 1 95.19 192 LEU A CA 1
ATOM 1521 C C . LEU A 1 192 ? -17.359 -7.945 1.156 1 95.19 192 LEU A C 1
ATOM 1523 O O . LEU A 1 192 ? -16.688 -7.594 2.129 1 95.19 192 LEU A O 1
ATOM 1527 N N . LEU A 1 193 ? -18.641 -7.852 1.105 1 97.25 193 LEU A N 1
ATOM 1528 C CA . LEU A 1 193 ? -19.406 -7.301 2.219 1 97.25 193 LEU A CA 1
ATOM 1529 C C . LEU A 1 193 ? -19.25 -8.172 3.461 1 97.25 193 LEU A C 1
ATOM 1531 O O . LEU A 1 193 ? -19.188 -7.66 4.582 1 97.25 193 LEU A O 1
ATOM 1535 N N . ASP A 1 194 ? -19.109 -9.477 3.275 1 95.25 194 ASP A N 1
ATOM 1536 C CA . ASP A 1 194 ? -18.969 -10.422 4.379 1 95.25 194 ASP A CA 1
ATOM 1537 C C . ASP A 1 194 ? -17.656 -10.203 5.125 1 95.25 194 ASP A C 1
ATOM 1539 O O . ASP A 1 194 ? -17.547 -10.547 6.305 1 95.25 194 ASP A O 1
ATOM 1543 N N . THR A 1 195 ? -16.672 -9.656 4.473 1 93.69 195 THR A N 1
ATOM 1544 C CA . THR A 1 195 ? -15.398 -9.375 5.129 1 93.69 195 THR A CA 1
ATOM 1545 C C . THR A 1 195 ? -15.555 -8.258 6.156 1 93.69 195 THR A C 1
ATOM 1547 O O . THR A 1 195 ? -14.688 -8.062 7.012 1 93.69 195 THR A O 1
ATOM 1550 N N . GLU A 1 196 ? -16.547 -7.395 6.008 1 96.19 196 GLU A N 1
ATOM 1551 C CA . GLU A 1 196 ? -16.859 -6.246 6.855 1 96.19 196 GLU A CA 1
ATOM 1552 C C . GLU A 1 196 ? -15.797 -5.16 6.73 1 96.19 196 GLU A C 1
ATOM 1554 O O . GLU A 1 196 ? -15.703 -4.27 7.574 1 96.19 196 GLU A O 1
ATOM 1559 N N . GLU A 1 197 ? -15.039 -5.246 5.727 1 95.19 197 GLU A N 1
ATOM 1560 C CA . GLU A 1 197 ? -13.992 -4.262 5.508 1 95.19 197 GLU A CA 1
ATOM 1561 C C . GLU A 1 197 ? -14.578 -2.893 5.172 1 95.19 197 GLU A C 1
ATOM 1563 O O . GLU A 1 197 ? -13.875 -1.881 5.227 1 95.19 197 GLU A O 1
ATOM 1568 N N . TYR A 1 198 ? -15.852 -2.816 4.801 1 97 198 TYR A N 1
ATOM 1569 C CA . TYR A 1 198 ? -16.5 -1.552 4.469 1 97 198 TYR A CA 1
ATOM 1570 C C . TYR A 1 198 ? -16.703 -0.698 5.719 1 97 198 TYR A C 1
ATOM 1572 O O . TYR A 1 198 ? -16.859 0.521 5.625 1 97 198 TYR A O 1
ATOM 1580 N N . LYS A 1 199 ? -16.719 -1.333 6.934 1 96.31 199 LYS A N 1
ATOM 1581 C CA . LYS A 1 199 ? -16.984 -0.612 8.18 1 96.31 199 LYS A CA 1
ATOM 1582 C C . LYS A 1 199 ? -15.867 0.37 8.492 1 96.31 199 LYS A C 1
ATOM 1584 O O . LYS A 1 199 ? -14.695 -0.016 8.562 1 96.31 199 LYS A O 1
ATOM 1589 N N . GLY A 1 200 ? -16.219 1.61 8.594 1 93.12 200 GLY A N 1
ATOM 1590 C CA . GLY A 1 200 ? -15.266 2.631 8.992 1 93.12 200 GLY A CA 1
ATOM 1591 C C . GLY A 1 200 ? -14.398 3.113 7.848 1 93.12 200 GLY A C 1
ATOM 1592 O O . GLY A 1 200 ? -13.406 3.814 8.062 1 93.12 200 GLY A O 1
ATOM 1593 N N . THR A 1 201 ? -14.773 2.73 6.598 1 94 201 THR A N 1
ATOM 1594 C CA . THR A 1 201 ? -13.938 3.137 5.469 1 94 201 THR A CA 1
ATOM 1595 C C . THR A 1 201 ? -14.742 3.992 4.492 1 94 201 THR A C 1
ATOM 1597 O O . THR A 1 201 ? -15.898 3.695 4.203 1 94 201 THR A O 1
ATOM 1600 N N . ALA A 1 202 ? -14.078 5.082 4.066 1 92.5 202 ALA A N 1
ATOM 1601 C CA . ALA A 1 202 ? -14.656 5.848 2.965 1 92.5 202 ALA A CA 1
ATOM 1602 C C . ALA A 1 202 ? -14.633 5.043 1.667 1 92.5 202 ALA A C 1
ATOM 1604 O O . ALA A 1 202 ? -13.617 4.422 1.333 1 92.5 202 ALA A O 1
ATOM 1605 N N . GLY A 1 203 ? -15.758 4.941 0.959 1 94.44 203 GLY A N 1
ATOM 1606 C CA . GLY A 1 203 ? -15.828 4.211 -0.297 1 94.44 203 GLY A CA 1
ATOM 1607 C C . GLY A 1 203 ? -16.141 2.736 -0.115 1 94.44 203 GLY A C 1
ATOM 1608 O O . GLY A 1 203 ? -16.203 1.986 -1.091 1 94.44 203 GLY A O 1
ATOM 1609 N N . SER A 1 204 ? -16.141 2.221 1.118 1 97.31 204 SER A N 1
ATOM 1610 C CA . SER A 1 204 ? -16.688 0.915 1.468 1 97.31 204 SER A CA 1
ATOM 1611 C C . SER A 1 204 ? -15.695 -0.203 1.171 1 97.31 204 SER A C 1
ATOM 1613 O O . SER A 1 204 ? -16.094 -1.358 0.994 1 97.31 204 SER A O 1
ATOM 1615 N N . TYR A 1 205 ? -14.461 0.061 1.104 1 96.38 205 TYR A N 1
ATOM 1616 C CA . TYR A 1 205 ? -13.461 -0.991 0.987 1 96.38 205 TYR A CA 1
ATOM 1617 C C . TYR A 1 205 ? -12.133 -0.547 1.589 1 96.38 205 TYR A C 1
ATOM 1619 O O . TYR A 1 205 ? -11.898 0.647 1.791 1 96.38 205 TYR A O 1
ATOM 1627 N N . ARG A 1 206 ? -11.297 -1.494 1.931 1 95.25 206 ARG A N 1
ATOM 1628 C CA . ARG A 1 206 ? -9.961 -1.251 2.465 1 95.25 206 ARG A CA 1
ATOM 1629 C C . ARG A 1 206 ? -8.891 -1.668 1.465 1 95.25 206 ARG A C 1
ATOM 1631 O O . ARG A 1 206 ? -8.75 -2.852 1.153 1 95.25 206 ARG A O 1
ATOM 1638 N N . VAL A 1 207 ? -8.109 -0.7 1.008 1 94.94 207 VAL A N 1
ATOM 1639 C CA . VAL A 1 207 ? -7.074 -0.994 0.022 1 94.94 207 VAL A CA 1
ATOM 1640 C C . VAL A 1 207 ? -5.953 -1.801 0.674 1 94.94 207 VAL A C 1
ATOM 1642 O O . VAL A 1 207 ? -5.195 -2.49 -0.013 1 94.94 207 VAL A O 1
ATOM 1645 N N . SER A 1 208 ? -5.836 -1.76 1.957 1 92.12 208 SER A N 1
ATOM 1646 C CA . SER A 1 208 ? -4.836 -2.539 2.682 1 92.12 208 SER A CA 1
ATOM 1647 C C . SER A 1 208 ? -5.289 -3.982 2.865 1 92.12 208 SER A C 1
ATOM 1649 O O . SER A 1 208 ? -4.52 -4.824 3.336 1 92.12 208 SER A O 1
ATOM 1651 N N . GLY A 1 209 ? -6.504 -4.312 2.594 1 94.38 209 GLY A N 1
ATOM 1652 C CA . GLY A 1 209 ? -7.074 -5.648 2.699 1 94.38 209 GLY A CA 1
ATOM 1653 C C . GLY A 1 209 ? -7.473 -6.23 1.357 1 94.38 209 GLY A C 1
ATOM 1654 O O . GLY A 1 209 ? -6.742 -6.102 0.374 1 94.38 209 GLY A O 1
ATOM 1655 N N . VAL A 1 210 ? -8.633 -6.84 1.311 1 94.56 210 VAL A N 1
ATOM 1656 C CA . VAL A 1 210 ? -9.125 -7.555 0.14 1 94.56 210 VAL A CA 1
ATOM 1657 C C . VAL A 1 210 ? -9.406 -6.57 -0.992 1 94.56 210 VAL A C 1
ATOM 1659 O O . VAL A 1 210 ? -9.25 -6.902 -2.168 1 94.56 210 VAL A O 1
ATOM 1662 N N . GLY A 1 211 ? -9.664 -5.355 -0.599 1 94.69 211 GLY A N 1
ATOM 1663 C CA . GLY A 1 211 ? -9.977 -4.344 -1.599 1 94.69 211 GLY A CA 1
ATOM 1664 C C . GLY A 1 211 ? -8.859 -4.145 -2.609 1 94.69 211 GLY A C 1
ATOM 1665 O O . GLY A 1 211 ? -9.125 -3.814 -3.77 1 94.69 211 GLY A O 1
ATOM 1666 N N . GLU A 1 212 ? -7.637 -4.316 -2.172 1 95 212 GLU A N 1
ATOM 1667 C CA . GLU A 1 212 ? -6.48 -4.113 -3.039 1 95 212 GLU A CA 1
ATOM 1668 C C . GLU A 1 212 ? -6.512 -5.059 -4.234 1 95 212 GLU A C 1
ATOM 1670 O O . GLU A 1 212 ? -6.211 -4.652 -5.359 1 95 212 GLU A O 1
ATOM 1675 N N . SER A 1 213 ? -6.891 -6.281 -4.066 1 95.06 213 SER A N 1
ATOM 1676 C CA . SER A 1 213 ? -6.852 -7.312 -5.102 1 95.06 213 SER A CA 1
ATOM 1677 C C . SER A 1 213 ? -7.953 -7.105 -6.133 1 95.06 213 SER A C 1
ATOM 1679 O O . SER A 1 213 ? -7.973 -7.77 -7.172 1 95.06 213 SER A O 1
ATOM 1681 N N . LEU A 1 214 ? -8.812 -6.188 -5.855 1 96.5 214 LEU A N 1
ATOM 1682 C CA . LEU A 1 214 ? -9.914 -5.922 -6.77 1 96.5 214 LEU A CA 1
ATOM 1683 C C . LEU A 1 214 ? -9.57 -4.777 -7.723 1 96.5 214 LEU A C 1
ATOM 1685 O O . LEU A 1 214 ? -10.266 -4.559 -8.711 1 96.5 214 LEU A O 1
ATOM 1689 N N . ILE A 1 215 ? -8.539 -4.059 -7.406 1 97.06 215 ILE A N 1
ATOM 1690 C CA . ILE A 1 215 ? -8.148 -2.881 -8.172 1 97.06 215 ILE A CA 1
ATOM 1691 C C . ILE A 1 215 ? -7.355 -3.305 -9.406 1 97.06 215 ILE A C 1
ATOM 1693 O O . ILE A 1 215 ? -6.211 -3.75 -9.297 1 97.06 215 ILE A O 1
ATOM 1697 N N . GLU A 1 216 ? -7.969 -3.158 -10.516 1 96.06 216 GLU A N 1
ATOM 1698 C CA . GLU A 1 216 ? -7.301 -3.428 -11.781 1 96.06 216 GLU A CA 1
ATOM 1699 C C . GLU A 1 216 ? -6.176 -2.428 -12.039 1 96.06 216 GLU A C 1
ATOM 1701 O O . GLU A 1 216 ? -5.078 -2.811 -12.453 1 96.06 216 GLU A O 1
ATOM 1706 N N . TYR A 1 217 ? -6.508 -1.172 -11.828 1 95.19 217 TYR A N 1
ATOM 1707 C CA . TYR A 1 217 ? -5.461 -0.156 -11.82 1 95.19 217 TYR A CA 1
ATOM 1708 C C . TYR A 1 217 ? -5.879 1.056 -11 1 95.19 217 TYR A C 1
ATOM 1710 O O . TYR A 1 217 ? -7.07 1.289 -10.789 1 95.19 217 TYR A O 1
ATOM 1718 N N . MET A 1 218 ? -4.93 1.698 -10.508 1 97.38 218 MET A N 1
ATOM 1719 C CA . MET A 1 218 ? -5.117 2.994 -9.859 1 97.38 218 MET A CA 1
ATOM 1720 C C . MET A 1 218 ? -4.164 4.031 -10.43 1 97.38 218 MET A C 1
ATOM 1722 O O . MET A 1 218 ? -3.053 3.699 -10.852 1 97.38 218 MET A O 1
ATOM 1726 N N . ASP A 1 219 ? -4.621 5.215 -10.539 1 98.12 219 ASP A N 1
ATOM 1727 C CA . ASP A 1 219 ? -3.854 6.379 -10.969 1 98.12 219 ASP A CA 1
ATOM 1728 C C . ASP A 1 219 ? -3.838 7.461 -9.891 1 98.12 219 ASP A C 1
ATOM 1730 O O . ASP A 1 219 ? -4.848 8.133 -9.664 1 98.12 219 ASP A O 1
ATOM 1734 N N . GLY A 1 220 ? -2.773 7.625 -9.219 1 98.12 220 GLY A N 1
ATOM 1735 C CA . GLY A 1 220 ? -2.627 8.531 -8.094 1 98.12 220 GLY A CA 1
ATOM 1736 C C . GLY A 1 220 ? -1.78 7.961 -6.973 1 98.12 220 GLY A C 1
ATOM 1737 O O . GLY A 1 220 ? -0.709 7.402 -7.223 1 98.12 220 GLY A O 1
ATOM 1738 N N . SER A 1 221 ? -2.254 8.195 -5.793 1 97.81 221 SER A N 1
ATOM 1739 C CA . SER A 1 221 ? -1.497 7.832 -4.598 1 97.81 221 SER A CA 1
ATOM 1740 C C . SER A 1 221 ? -2.197 6.727 -3.816 1 97.81 221 SER A C 1
ATOM 1742 O O . SER A 1 221 ? -3.385 6.836 -3.502 1 97.81 221 SER A O 1
ATOM 1744 N N . TYR A 1 222 ? -1.432 5.664 -3.504 1 97.44 222 TYR A N 1
ATOM 1745 C CA . TYR A 1 222 ? -1.941 4.562 -2.693 1 97.44 222 TYR A CA 1
ATOM 1746 C C . TYR A 1 222 ? -2.289 5.035 -1.288 1 97.44 222 TYR A C 1
ATOM 1748 O O . TYR A 1 222 ? -3.357 4.711 -0.764 1 97.44 222 TYR A O 1
ATOM 1756 N N . THR A 1 223 ? -1.449 5.84 -0.669 1 97.69 223 THR A N 1
ATOM 1757 C CA . THR A 1 223 ? -1.661 6.301 0.699 1 97.69 223 THR A CA 1
ATOM 1758 C C . THR A 1 223 ? -2.789 7.324 0.755 1 97.69 223 THR A C 1
ATOM 1760 O O . THR A 1 223 ? -3.398 7.527 1.808 1 97.69 223 THR A O 1
ATOM 1763 N N . ASN A 1 224 ? -3.041 7.988 -0.363 1 98.12 224 ASN A N 1
ATOM 1764 C CA . ASN A 1 224 ? -4.23 8.828 -0.436 1 98.12 224 ASN A CA 1
ATOM 1765 C C . ASN A 1 224 ? -5.504 8.016 -0.214 1 98.12 224 ASN A C 1
ATOM 1767 O O . ASN A 1 224 ? -6.395 8.438 0.524 1 98.12 224 ASN A O 1
ATOM 1771 N N . ILE A 1 225 ? -5.566 6.832 -0.875 1 97.81 225 ILE A N 1
ATOM 1772 C CA . ILE A 1 225 ? -6.719 5.961 -0.697 1 97.81 225 ILE A CA 1
ATOM 1773 C C . ILE A 1 225 ? -6.801 5.5 0.757 1 97.81 225 ILE A C 1
ATOM 1775 O O . ILE A 1 225 ? -7.887 5.449 1.339 1 97.81 225 ILE A O 1
ATOM 1779 N N . MET A 1 226 ? -5.617 5.262 1.319 1 96.56 226 MET A N 1
ATOM 1780 C CA . MET A 1 226 ? -5.574 4.781 2.697 1 96.56 226 MET A CA 1
ATOM 1781 C C . MET A 1 226 ? -6.078 5.848 3.662 1 96.56 226 MET A C 1
ATOM 1783 O O . MET A 1 226 ? -6.703 5.531 4.676 1 96.56 226 MET A O 1
ATOM 1787 N N . GLY A 1 227 ? -5.68 7.121 3.346 1 97.12 227 GLY A N 1
ATOM 1788 C CA . GLY A 1 227 ? -6.25 8.125 4.227 1 97.12 227 GLY A CA 1
ATOM 1789 C C . GLY A 1 227 ? -5.359 9.344 4.402 1 97.12 227 GLY A C 1
ATOM 1790 O O . GLY A 1 227 ? -5.766 10.336 5.012 1 97.12 227 GLY A O 1
ATOM 1791 N N . LEU A 1 228 ? -4.148 9.258 3.928 1 98.19 228 LEU A N 1
ATOM 1792 C CA . LEU A 1 228 ? -3.211 10.375 4.027 1 98.19 228 LEU A CA 1
ATOM 1793 C C . LEU A 1 228 ? -2.207 10.344 2.881 1 98.19 228 LEU A C 1
ATOM 1795 O O . LEU A 1 228 ? -1.337 9.469 2.834 1 98.19 228 LEU A O 1
ATOM 1799 N N . PRO A 1 229 ? -2.301 11.289 1.942 1 98.25 229 PRO A N 1
ATOM 1800 C CA . PRO A 1 229 ? -1.347 11.289 0.831 1 98.25 229 PRO A CA 1
ATOM 1801 C C . PRO A 1 229 ? 0.077 11.617 1.274 1 98.25 229 PRO A C 1
ATOM 1803 O O . PRO A 1 229 ? 0.447 12.789 1.352 1 98.25 229 PRO A O 1
ATOM 1806 N N . ALA A 1 230 ? 0.874 10.625 1.428 1 97.56 230 ALA A N 1
ATOM 1807 C CA . ALA A 1 230 ? 2.186 10.711 2.066 1 97.56 230 ALA A CA 1
ATOM 1808 C C . ALA A 1 230 ? 3.107 11.656 1.305 1 97.56 230 ALA A C 1
ATOM 1810 O O . ALA A 1 230 ? 3.834 12.445 1.91 1 97.56 230 ALA A O 1
ATOM 1811 N N . GLN A 1 231 ? 3.121 11.531 -0.011 1 97.5 231 GLN A N 1
ATOM 1812 C CA . GLN A 1 231 ? 4.031 12.352 -0.806 1 97.5 231 GLN A CA 1
ATOM 1813 C C . GLN A 1 231 ? 3.719 13.836 -0.641 1 97.5 231 GLN A C 1
ATOM 1815 O O . GLN A 1 231 ? 4.617 14.641 -0.384 1 97.5 231 GLN A O 1
ATOM 1820 N N . LYS A 1 232 ? 2.455 14.234 -0.759 1 97.88 232 LYS A N 1
ATOM 1821 C CA . LYS A 1 232 ? 2.072 15.641 -0.619 1 97.88 232 LYS A CA 1
ATOM 1822 C C . LYS A 1 232 ? 2.285 16.125 0.811 1 97.88 232 LYS A C 1
ATOM 1824 O O . LYS A 1 232 ? 2.693 17.266 1.028 1 97.88 232 LYS A O 1
ATOM 1829 N N . VAL A 1 233 ? 2.014 15.297 1.707 1 97.94 233 VAL A N 1
ATOM 1830 C CA . VAL A 1 233 ? 2.162 15.648 3.115 1 97.94 233 VAL A CA 1
ATOM 1831 C C . VAL A 1 233 ? 3.643 15.836 3.445 1 97.94 233 VAL A C 1
ATOM 1833 O O . VAL A 1 233 ? 4.02 16.797 4.117 1 97.94 233 VAL A O 1
ATOM 1836 N N . SER A 1 234 ? 4.477 14.898 2.986 1 96.25 234 SER A N 1
ATOM 1837 C CA . SER A 1 234 ? 5.91 15.039 3.236 1 96.25 234 SER A CA 1
ATOM 1838 C C . SER A 1 234 ? 6.453 16.328 2.645 1 96.25 234 SER A C 1
ATOM 1840 O O . SER A 1 234 ? 7.223 17.047 3.297 1 96.25 234 SER A O 1
ATOM 1842 N N . SER A 1 235 ? 6.039 16.641 1.454 1 96.06 235 SER A N 1
ATOM 1843 C CA . SER A 1 235 ? 6.461 17.875 0.795 1 96.06 235 SER A CA 1
ATOM 1844 C C . SER A 1 235 ? 5.996 19.094 1.57 1 96.06 235 SER A C 1
ATOM 1846 O O . SER A 1 235 ? 6.77 20.047 1.774 1 96.06 235 SER A O 1
ATOM 1848 N N . ALA A 1 236 ? 4.762 19.078 2.035 1 97.25 236 ALA A N 1
ATOM 1849 C CA . ALA A 1 236 ? 4.199 20.203 2.783 1 97.25 236 ALA A CA 1
ATOM 1850 C C . ALA A 1 236 ? 4.918 20.391 4.113 1 97.25 236 ALA A C 1
ATOM 1852 O O . ALA A 1 236 ? 5.266 21.516 4.488 1 97.25 236 ALA A O 1
ATOM 1853 N N . ILE A 1 237 ? 5.164 19.297 4.836 1 96.81 237 ILE A N 1
ATOM 1854 C CA . ILE A 1 237 ? 5.824 19.375 6.137 1 96.81 237 ILE A CA 1
ATOM 1855 C C . ILE A 1 237 ? 7.246 19.906 5.961 1 96.81 237 ILE A C 1
ATOM 1857 O O . ILE A 1 237 ? 7.703 20.734 6.75 1 96.81 237 ILE A O 1
ATOM 1861 N N . ALA A 1 238 ? 7.926 19.422 4.949 1 94.31 238 ALA A N 1
ATOM 1862 C CA . ALA A 1 238 ? 9.289 19.875 4.695 1 94.31 238 ALA A CA 1
ATOM 1863 C C . ALA A 1 238 ? 9.336 21.375 4.457 1 94.31 238 ALA A C 1
ATOM 1865 O O . ALA A 1 238 ? 10.18 22.078 5.02 1 94.31 238 ALA A O 1
ATOM 1866 N N . LYS A 1 239 ? 8.438 21.875 3.641 1 95.38 239 LYS A N 1
ATOM 1867 C CA . LYS A 1 239 ? 8.359 23.297 3.35 1 95.38 239 LYS A CA 1
ATOM 1868 C C . LYS A 1 239 ? 8.047 24.094 4.609 1 95.38 239 LYS A C 1
ATOM 1870 O O . LYS A 1 239 ? 8.664 25.125 4.867 1 95.38 239 LYS A O 1
ATOM 1875 N N . ILE A 1 240 ? 7.121 23.609 5.371 1 96.94 240 ILE A N 1
ATOM 1876 C CA . ILE A 1 240 ? 6.703 24.281 6.594 1 96.94 240 ILE A CA 1
ATOM 1877 C C . ILE A 1 240 ? 7.859 24.312 7.59 1 96.94 240 ILE A C 1
ATOM 1879 O O . ILE A 1 240 ? 8.133 25.344 8.211 1 96.94 240 ILE A O 1
ATOM 1883 N N . ALA A 1 241 ? 8.477 23.125 7.742 1 94.94 241 ALA A N 1
ATOM 1884 C CA . ALA A 1 241 ? 9.602 23.031 8.68 1 94.94 241 ALA A CA 1
ATOM 1885 C C . ALA A 1 241 ? 10.703 24.016 8.32 1 94.94 241 ALA A C 1
ATOM 1887 O O . ALA A 1 241 ? 11.281 24.672 9.195 1 94.94 241 ALA A O 1
ATOM 1888 N N . LYS A 1 242 ? 11.008 24.156 7.035 1 93.5 242 LYS A N 1
ATOM 1889 C CA . LYS A 1 242 ? 12.023 25.094 6.562 1 93.5 242 LYS A CA 1
ATOM 1890 C C . LYS A 1 242 ? 11.586 26.531 6.781 1 93.5 242 LYS A C 1
ATOM 1892 O O . LYS A 1 242 ? 12.344 27.344 7.309 1 93.5 242 LYS A O 1
ATOM 1897 N N . THR A 1 243 ? 10.367 26.891 6.398 1 95.62 243 THR A N 1
ATOM 1898 C CA . THR A 1 243 ? 9.828 28.234 6.461 1 95.62 243 THR A CA 1
ATOM 1899 C C . THR A 1 243 ? 9.773 28.734 7.902 1 95.62 243 THR A C 1
ATOM 1901 O O . THR A 1 243 ? 10.141 29.875 8.188 1 95.62 243 THR A O 1
ATOM 1904 N N . TYR A 1 244 ? 9.383 27.828 8.82 1 94.62 244 TYR A N 1
ATOM 1905 C CA . TYR A 1 244 ? 9.141 28.25 10.195 1 94.62 244 TYR A CA 1
ATOM 1906 C C . TYR A 1 244 ? 10.281 27.797 11.109 1 94.62 244 TYR A C 1
ATOM 1908 O O . TYR A 1 244 ? 10.172 27.891 12.328 1 94.62 244 TYR A O 1
ATOM 1916 N N . LYS A 1 245 ? 11.375 27.203 10.539 1 92.19 245 LYS A N 1
ATOM 1917 C CA . LYS A 1 245 ? 12.609 26.828 11.219 1 92.19 245 LYS A CA 1
ATOM 1918 C C . LYS A 1 245 ? 12.328 25.922 12.414 1 92.19 245 LYS A C 1
ATOM 1920 O O . LYS A 1 245 ? 12.797 26.188 13.523 1 92.19 245 LYS A O 1
ATOM 1925 N N . LEU A 1 246 ? 11.562 24.938 12.078 1 92.5 246 LEU A N 1
ATOM 1926 C CA . LEU A 1 246 ? 11.234 23.984 13.141 1 92.5 246 LEU A CA 1
ATOM 1927 C C . LEU A 1 246 ? 12.484 23.234 13.602 1 92.5 246 LEU A C 1
ATOM 1929 O O . LEU A 1 246 ? 13.344 22.891 12.789 1 92.5 246 LEU A O 1
ATOM 1933 N N . ASN A 1 247 ? 12.641 23.078 14.914 1 85.88 247 ASN A N 1
ATOM 1934 C CA . ASN A 1 247 ? 13.797 22.391 15.477 1 85.88 247 ASN A CA 1
ATOM 1935 C C . ASN A 1 247 ? 13.43 21.625 16.75 1 85.88 247 ASN A C 1
ATOM 1937 O O . ASN A 1 247 ? 12.562 22.062 17.516 1 85.88 247 ASN A O 1
ATOM 1941 N N . MET B 1 1 ? -21.641 -22.984 -2.818 1 47.06 1 MET B N 1
ATOM 1942 C CA . MET B 1 1 ? -21.25 -21.578 -2.912 1 47.06 1 MET B CA 1
ATOM 1943 C C . MET B 1 1 ? -20.094 -21.391 -3.885 1 47.06 1 MET B C 1
ATOM 1945 O O . MET B 1 1 ? -19.234 -22.266 -3.992 1 47.06 1 MET B O 1
ATOM 1949 N N . ASP B 1 2 ? -20.312 -20.609 -4.992 1 57.09 2 ASP B N 1
ATOM 1950 C CA . ASP B 1 2 ? -19.328 -20.5 -6.066 1 57.09 2 ASP B CA 1
ATOM 1951 C C . ASP B 1 2 ? -17.953 -20.109 -5.52 1 57.09 2 ASP B C 1
ATOM 1953 O O . ASP B 1 2 ? -17.766 -18.984 -5.039 1 57.09 2 ASP B O 1
ATOM 1957 N N . VAL B 1 3 ? -17.156 -21.094 -5.105 1 63.75 3 VAL B N 1
ATOM 1958 C CA . VAL B 1 3 ? -15.852 -20.953 -4.465 1 63.75 3 VAL B CA 1
ATOM 1959 C C . VAL B 1 3 ? -14.836 -20.406 -5.473 1 63.75 3 VAL B C 1
ATOM 1961 O O . VAL B 1 3 ? -13.688 -20.125 -5.117 1 63.75 3 VAL B O 1
ATOM 1964 N N . PHE B 1 4 ? -15.445 -20.078 -6.64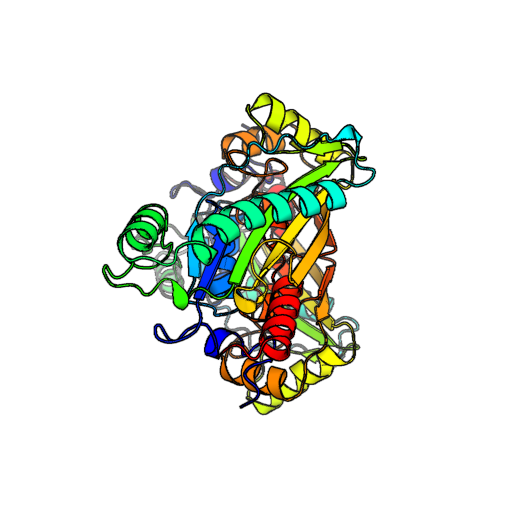8 1 74.5 4 PHE B N 1
ATOM 1965 C CA . PHE B 1 4 ? -14.484 -19.719 -7.684 1 74.5 4 PHE B CA 1
ATOM 1966 C C . PHE B 1 4 ? -14.539 -18.219 -7.984 1 74.5 4 PHE B C 1
ATOM 1968 O O . PHE B 1 4 ? -14.32 -17.797 -9.125 1 74.5 4 PHE B O 1
ATOM 1975 N N . SER B 1 5 ? -14.891 -17.469 -6.977 1 86.38 5 SER B N 1
ATOM 1976 C CA . SER B 1 5 ? -14.867 -16.016 -7.145 1 86.38 5 SER B CA 1
ATOM 1977 C C . SER B 1 5 ? -13.555 -15.43 -6.645 1 86.38 5 SER B C 1
ATOM 1979 O O . SER B 1 5 ? -12.867 -16.031 -5.824 1 86.38 5 SER B O 1
ATOM 1981 N N . VAL B 1 6 ? -13.195 -14.289 -7.105 1 91.31 6 VAL B N 1
ATOM 1982 C CA . VAL B 1 6 ? -11.914 -13.68 -6.77 1 91.31 6 VAL B CA 1
ATOM 1983 C C . VAL B 1 6 ? -11.883 -13.328 -5.285 1 91.31 6 VAL B C 1
ATOM 1985 O O . VAL B 1 6 ? -10.82 -13.359 -4.652 1 91.31 6 VAL B O 1
ATOM 1988 N N . VAL B 1 7 ? -13.047 -13.047 -4.703 1 91.12 7 VAL B N 1
ATOM 1989 C CA . VAL B 1 7 ? -13.086 -12.695 -3.287 1 91.12 7 VAL B CA 1
ATOM 1990 C C . VAL B 1 7 ? -13.234 -13.961 -2.445 1 91.12 7 VAL B C 1
ATOM 1992 O O . VAL B 1 7 ? -12.93 -13.961 -1.251 1 91.12 7 VAL B O 1
ATOM 1995 N N . GLY B 1 8 ? -13.641 -15.078 -3.033 1 88.44 8 GLY B N 1
ATOM 1996 C CA . GLY B 1 8 ? -13.922 -16.312 -2.322 1 88.44 8 GLY B CA 1
ATOM 1997 C C . GLY B 1 8 ? -12.742 -17.266 -2.289 1 88.44 8 GLY B C 1
ATOM 1998 O O . GLY B 1 8 ? -12.844 -18.359 -1.736 1 88.44 8 GLY B O 1
ATOM 1999 N N . LEU B 1 9 ? -11.648 -16.891 -2.822 1 90.5 9 LEU B N 1
ATOM 2000 C CA . LEU B 1 9 ? -10.492 -17.766 -2.924 1 90.5 9 LEU B CA 1
ATOM 2001 C C . LEU B 1 9 ? -10.039 -18.25 -1.546 1 90.5 9 LEU B C 1
ATOM 2003 O O . LEU B 1 9 ? -9.539 -19.359 -1.401 1 90.5 9 LEU B O 1
ATOM 2007 N N . GLY B 1 10 ? -10.25 -17.375 -0.599 1 89.12 10 GLY B N 1
ATOM 2008 C CA . GLY B 1 10 ? -9.883 -17.734 0.76 1 89.12 10 GLY B CA 1
ATOM 2009 C C . GLY B 1 10 ? -10.57 -19 1.24 1 89.12 10 GLY B C 1
ATOM 2010 O O . GLY B 1 10 ? -9.984 -19.781 1.991 1 89.12 10 GLY B O 1
ATOM 2011 N N . ASP B 1 11 ? -11.742 -19.203 0.787 1 88.38 11 ASP B N 1
ATOM 2012 C CA . ASP B 1 11 ? -12.492 -20.375 1.207 1 88.38 11 ASP B CA 1
ATOM 2013 C C . ASP B 1 11 ? -11.891 -21.656 0.625 1 88.38 11 ASP B C 1
ATOM 2015 O O . ASP B 1 11 ? -11.961 -22.719 1.244 1 88.38 11 ASP B O 1
ATOM 2019 N N . LEU B 1 12 ? -11.344 -21.547 -0.491 1 90.44 12 LEU B N 1
ATOM 2020 C CA . LEU B 1 12 ? -10.727 -22.688 -1.154 1 90.44 12 LEU B CA 1
ATOM 2021 C C . LEU B 1 12 ? -9.344 -22.984 -0.566 1 90.44 12 LEU B C 1
ATOM 2023 O O . LEU B 1 12 ? -8.945 -24.141 -0.462 1 90.44 12 LEU B O 1
ATOM 2027 N N . PHE B 1 13 ? -8.688 -21.906 -0.075 1 93.31 13 PHE B N 1
ATOM 2028 C CA . PHE B 1 13 ? -7.281 -22.047 0.278 1 93.31 13 PHE B CA 1
ATOM 2029 C C . PHE B 1 13 ? -7.051 -21.719 1.747 1 93.31 13 PHE B C 1
ATOM 2031 O O . PHE B 1 13 ? -5.984 -21.219 2.119 1 93.31 13 PHE B O 1
ATOM 2038 N N . SER B 1 14 ? -8.016 -21.891 2.65 1 87.12 14 SER B N 1
ATOM 2039 C CA . SER B 1 14 ? -7.793 -21.516 4.043 1 87.12 14 SER B CA 1
ATOM 2040 C C . SER B 1 14 ? -8.008 -22.703 4.977 1 87.12 14 SER B C 1
ATOM 2042 O O . SER B 1 14 ? -7.484 -22.719 6.094 1 87.12 14 SER B O 1
ATOM 2044 N N . ASP B 1 15 ? -8.75 -23.719 4.523 1 89.19 15 ASP B N 1
ATOM 2045 C CA . ASP B 1 15 ? -8.875 -24.969 5.262 1 89.19 15 ASP B CA 1
ATOM 2046 C C . ASP B 1 15 ? -7.625 -25.828 5.086 1 89.19 15 ASP B C 1
ATOM 2048 O O . ASP B 1 15 ? -7.281 -26.219 3.967 1 89.19 15 ASP B O 1
ATOM 2052 N N . PRO B 1 16 ? -6.984 -26.141 6.191 1 89.62 16 PRO B N 1
ATOM 2053 C CA . PRO B 1 16 ? -5.73 -26.891 6.09 1 89.62 16 PRO B CA 1
ATOM 2054 C C . PRO B 1 16 ? -5.902 -28.25 5.406 1 89.62 16 PRO B C 1
ATOM 2056 O O . PRO B 1 16 ? -4.922 -28.844 4.949 1 89.62 16 PRO B O 1
ATOM 2059 N N . ASN B 1 17 ? -7.133 -28.734 5.336 1 90.38 17 ASN B N 1
ATOM 2060 C CA . ASN B 1 17 ? -7.383 -30.031 4.727 1 90.38 17 ASN B CA 1
ATOM 2061 C C . ASN B 1 17 ? -7.711 -29.906 3.242 1 90.38 17 ASN B C 1
ATOM 2063 O O . ASN B 1 17 ? -7.93 -30.906 2.561 1 90.38 17 ASN B O 1
ATOM 2067 N N . LYS B 1 18 ? -7.668 -28.688 2.705 1 91.44 18 LYS B N 1
ATOM 2068 C CA . LYS B 1 18 ? -7.961 -28.438 1.298 1 91.44 18 LYS B CA 1
ATOM 2069 C C . LYS B 1 18 ? -6.695 -28.078 0.524 1 91.44 18 LYS B C 1
ATOM 2071 O O . LYS B 1 18 ? -5.598 -28.516 0.887 1 91.44 18 LYS B O 1
ATOM 2076 N N . VAL B 1 19 ? -6.883 -27.469 -0.624 1 95.38 19 VAL B N 1
ATOM 2077 C CA . VAL B 1 19 ? -5.781 -27.281 -1.563 1 95.38 19 VAL B CA 1
ATOM 2078 C C . VAL B 1 19 ? -4.82 -26.219 -1.036 1 95.38 19 VAL B C 1
ATOM 2080 O O . VAL B 1 19 ? -5.23 -25.312 -0.325 1 95.38 19 VAL B O 1
ATOM 2083 N N . TRP B 1 20 ? -3.529 -26.375 -1.352 1 96.94 20 TRP B N 1
ATOM 2084 C CA . TRP B 1 20 ? -2.449 -25.484 -0.937 1 96.94 20 TRP B CA 1
ATOM 2085 C C . TRP B 1 20 ? -1.714 -24.922 -2.146 1 96.94 20 TRP B C 1
ATOM 2087 O O . TRP B 1 20 ? -1.737 -25.516 -3.229 1 96.94 20 TRP B O 1
ATOM 2097 N N . ILE B 1 21 ? -1.093 -23.781 -1.891 1 98 21 ILE B N 1
ATOM 2098 C CA . ILE B 1 21 ? -0.251 -23.094 -2.873 1 98 21 ILE B CA 1
ATOM 2099 C C . ILE B 1 21 ? 1.195 -23.078 -2.387 1 98 21 ILE B C 1
ATOM 2101 O O . ILE B 1 21 ? 1.457 -22.828 -1.207 1 98 21 ILE B O 1
ATOM 2105 N N . VAL B 1 22 ? 2.105 -23.359 -3.271 1 98.56 22 VAL B N 1
ATOM 2106 C CA . VAL B 1 22 ? 3.516 -23.109 -2.992 1 98.56 22 VAL B CA 1
ATOM 2107 C C . VAL B 1 22 ? 4.012 -21.953 -3.857 1 98.56 22 VAL B C 1
ATOM 2109 O O . VAL B 1 22 ? 3.824 -21.953 -5.078 1 98.56 22 VAL B O 1
ATOM 2112 N N . LEU B 1 23 ? 4.559 -20.969 -3.229 1 98.62 23 LEU B N 1
ATOM 2113 C CA . LEU B 1 23 ? 5.254 -19.906 -3.928 1 98.62 23 LEU B CA 1
ATOM 2114 C C . LEU B 1 23 ? 6.703 -20.281 -4.211 1 98.62 23 LEU B C 1
ATOM 2116 O O . LEU B 1 23 ? 7.453 -20.609 -3.287 1 98.62 23 LEU B O 1
ATOM 2120 N N . ALA B 1 24 ? 7.098 -20.25 -5.496 1 98.19 24 ALA B N 1
ATOM 2121 C CA . ALA B 1 24 ? 8.477 -20.516 -5.891 1 98.19 24 ALA B CA 1
ATOM 2122 C C . ALA B 1 24 ? 9.367 -19.297 -5.629 1 98.19 24 ALA B C 1
ATOM 2124 O O . ALA B 1 24 ? 9.906 -18.719 -6.566 1 98.19 24 ALA B O 1
ATOM 2125 N N . THR B 1 25 ? 9.5 -18.875 -4.434 1 93.69 25 THR B N 1
ATOM 2126 C CA . THR B 1 25 ? 10.195 -17.656 -4.02 1 93.69 25 THR B CA 1
ATOM 2127 C C . THR B 1 25 ? 10.695 -17.797 -2.582 1 93.69 25 THR B C 1
ATOM 2129 O O . THR B 1 25 ? 10.25 -18.672 -1.841 1 93.69 25 THR B O 1
ATOM 2132 N N . GLU B 1 26 ? 11.648 -16.984 -2.275 1 89.38 26 GLU B N 1
ATOM 2133 C CA . GLU B 1 26 ? 12.078 -16.812 -0.888 1 89.38 26 GLU B CA 1
ATOM 2134 C C . GLU B 1 26 ? 11.562 -15.508 -0.304 1 89.38 26 GLU B C 1
ATOM 2136 O O . GLU B 1 26 ? 11.758 -15.227 0.88 1 89.38 26 GLU B O 1
ATOM 2141 N N . SER B 1 27 ? 10.961 -14.742 -1.093 1 89.12 27 SER B N 1
ATOM 2142 C CA . SER B 1 27 ? 10.453 -13.445 -0.651 1 89.12 27 SER B CA 1
ATOM 2143 C C . SER B 1 27 ? 9.156 -13.609 0.138 1 89.12 27 SER B C 1
ATOM 2145 O O . SER B 1 27 ? 8.109 -13.93 -0.432 1 89.12 27 SER B O 1
ATOM 2147 N N . GLU B 1 28 ? 9.094 -13.25 1.354 1 93.44 28 GLU B N 1
ATOM 2148 C CA . GLU B 1 28 ? 7.926 -13.391 2.219 1 93.44 28 GLU B CA 1
ATOM 2149 C C . GLU B 1 28 ? 6.844 -12.383 1.854 1 93.44 28 GLU B C 1
ATOM 2151 O O . GLU B 1 28 ? 5.672 -12.57 2.184 1 93.44 28 GLU B O 1
ATOM 2156 N N . VAL B 1 29 ? 7.227 -11.336 1.179 1 95.12 29 VAL B N 1
ATOM 2157 C CA . VAL B 1 29 ? 6.266 -10.297 0.813 1 95.12 29 VAL B CA 1
ATOM 2158 C C . VAL B 1 29 ? 5.184 -10.891 -0.089 1 95.12 29 VAL B C 1
ATOM 2160 O O . VAL B 1 29 ? 4.012 -10.516 0.014 1 95.12 29 VAL B O 1
ATOM 2163 N N . ARG B 1 30 ? 5.562 -11.766 -0.939 1 97.06 30 ARG B N 1
ATOM 2164 C CA . ARG B 1 30 ? 4.605 -12.375 -1.854 1 97.06 30 ARG B CA 1
ATOM 2165 C C . ARG B 1 30 ? 3.598 -13.234 -1.097 1 97.06 30 ARG B C 1
ATOM 2167 O O . ARG B 1 30 ? 2.408 -13.234 -1.424 1 97.06 30 ARG B O 1
ATOM 2174 N N . ALA B 1 31 ? 4.07 -13.922 -0.08 1 97.06 31 ALA B N 1
ATOM 2175 C CA . ALA B 1 31 ? 3.164 -14.695 0.767 1 97.06 31 ALA B CA 1
ATOM 2176 C C . ALA B 1 31 ? 2.219 -13.773 1.538 1 97.06 31 ALA B C 1
ATOM 2178 O O . ALA B 1 31 ? 1.033 -14.086 1.69 1 97.06 31 ALA B O 1
ATOM 2179 N N . THR B 1 32 ? 2.703 -12.68 1.981 1 96.31 32 THR B N 1
ATOM 2180 C CA . THR B 1 32 ? 1.901 -11.711 2.723 1 96.31 32 THR B CA 1
ATOM 2181 C C . THR B 1 32 ? 0.782 -11.156 1.849 1 96.31 32 THR B C 1
ATOM 2183 O O . THR B 1 32 ? -0.342 -10.961 2.316 1 96.31 32 THR B O 1
ATOM 2186 N N . ILE B 1 33 ? 1.081 -10.914 0.59 1 97.19 33 ILE B N 1
ATOM 2187 C CA . ILE B 1 33 ? 0.078 -10.414 -0.342 1 97.19 33 ILE B CA 1
ATOM 2188 C C . ILE B 1 33 ? -1.037 -11.438 -0.508 1 97.19 33 ILE B C 1
ATOM 2190 O O . ILE B 1 33 ? -2.221 -11.094 -0.461 1 97.19 33 ILE B O 1
ATOM 2194 N N . LEU B 1 34 ? -0.693 -12.734 -0.661 1 97 34 LEU B N 1
ATOM 2195 C CA . LEU B 1 34 ? -1.699 -13.781 -0.79 1 97 34 LEU B CA 1
ATOM 2196 C C . LEU B 1 34 ? -2.586 -13.844 0.449 1 97 34 LEU B C 1
ATOM 2198 O O . LEU B 1 34 ? -3.809 -13.953 0.337 1 97 34 LEU B O 1
ATOM 2202 N N . ARG B 1 35 ? -1.954 -13.711 1.574 1 95.31 35 ARG B N 1
ATOM 2203 C CA . ARG B 1 35 ? -2.688 -13.82 2.832 1 95.31 35 ARG B CA 1
ATOM 2204 C C . ARG B 1 35 ? -3.568 -12.594 3.057 1 95.31 35 ARG B C 1
ATOM 2206 O O . ARG B 1 35 ? -4.773 -12.727 3.291 1 95.31 35 ARG B O 1
ATOM 2213 N N . ASN B 1 36 ? -3.014 -11.422 2.928 1 94.19 36 ASN B N 1
ATOM 2214 C CA . ASN B 1 36 ? -3.699 -10.203 3.324 1 94.19 36 ASN B CA 1
ATOM 2215 C C . ASN B 1 36 ? -4.691 -9.742 2.258 1 94.19 36 ASN B C 1
ATOM 2217 O O . ASN B 1 36 ? -5.754 -9.211 2.582 1 94.19 36 ASN B O 1
ATOM 2221 N N . ASN B 1 37 ? -4.344 -9.969 0.99 1 95.81 37 ASN B N 1
ATOM 2222 C CA . ASN B 1 37 ? -5.133 -9.375 -0.081 1 95.81 37 ASN B CA 1
ATOM 2223 C C . ASN B 1 37 ? -6.039 -10.398 -0.751 1 95.81 37 ASN B C 1
ATOM 2225 O O . ASN B 1 37 ? -7.047 -10.039 -1.359 1 95.81 37 ASN B O 1
ATOM 2229 N N . LEU B 1 38 ? -5.676 -11.664 -0.649 1 95.38 38 LEU B N 1
ATOM 2230 C CA . LEU B 1 38 ? -6.5 -12.695 -1.27 1 95.38 38 LEU B CA 1
ATOM 2231 C C . LEU B 1 38 ? -7.102 -13.617 -0.215 1 95.38 38 LEU B C 1
ATOM 2233 O O . LEU B 1 38 ? -7.879 -14.516 -0.542 1 95.38 38 LEU B O 1
ATOM 2237 N N . ARG B 1 39 ? -6.711 -13.461 1.013 1 93.81 39 ARG B N 1
ATOM 2238 C CA . ARG B 1 39 ? -7.199 -14.242 2.146 1 93.81 39 ARG B CA 1
ATOM 2239 C C . ARG B 1 39 ? -6.836 -15.719 1.995 1 93.81 39 ARG B C 1
ATOM 2241 O O . ARG B 1 39 ? -7.605 -16.594 2.393 1 93.81 39 ARG B O 1
ATOM 2248 N N . ILE B 1 40 ? -5.719 -15.961 1.383 1 95.12 40 ILE B N 1
ATOM 2249 C CA . ILE B 1 40 ? -5.211 -17.312 1.226 1 95.12 40 ILE B CA 1
ATOM 2250 C C . ILE B 1 40 ? -4.25 -17.641 2.365 1 95.12 40 ILE B C 1
ATOM 2252 O O . ILE B 1 40 ? -3.199 -17.016 2.5 1 95.12 40 ILE B O 1
ATOM 2256 N N . LYS B 1 41 ? -4.586 -18.688 3.094 1 94.5 41 LYS B N 1
ATOM 2257 C CA . LYS B 1 41 ? -3.791 -19.031 4.266 1 94.5 41 LYS B CA 1
ATOM 2258 C C . LYS B 1 41 ? -2.922 -20.266 3.986 1 94.5 41 LYS B C 1
ATOM 2260 O O . LYS B 1 41 ? -1.85 -20.406 4.574 1 94.5 41 LYS B O 1
ATOM 2265 N N . ASN B 1 42 ? -3.365 -21.172 3.131 1 96.06 42 ASN B N 1
ATOM 2266 C CA . ASN B 1 42 ? -2.639 -22.391 2.781 1 96.06 42 ASN B CA 1
ATOM 2267 C C . ASN B 1 42 ? -1.519 -22.109 1.784 1 96.06 42 ASN B C 1
ATOM 2269 O O . ASN B 1 42 ? -1.609 -22.484 0.617 1 96.06 42 ASN B O 1
ATOM 2273 N N . VAL B 1 43 ? -0.473 -21.438 2.285 1 97.19 43 VAL B N 1
ATOM 2274 C CA . VAL B 1 43 ? 0.631 -21.031 1.424 1 97.19 43 VAL B CA 1
ATOM 2275 C C . VAL B 1 43 ? 1.953 -21.516 2.006 1 97.19 43 VAL B C 1
ATOM 2277 O O . VAL B 1 43 ? 2.191 -21.406 3.211 1 97.19 43 VAL B O 1
ATOM 2280 N N . LEU B 1 44 ? 2.727 -22.141 1.23 1 97.31 44 LEU B N 1
ATOM 2281 C CA . LEU B 1 44 ? 4.105 -22.5 1.54 1 97.31 44 LEU B CA 1
ATOM 2282 C C . LEU B 1 44 ? 5.074 -21.891 0.538 1 97.31 44 LEU B C 1
ATOM 2284 O O . LEU B 1 44 ? 4.648 -21.281 -0.445 1 97.31 44 LEU B O 1
ATOM 2288 N N . MET B 1 45 ? 6.348 -21.953 0.832 1 98.12 45 MET B N 1
ATOM 2289 C CA . MET B 1 45 ? 7.375 -21.359 -0.019 1 98.12 45 MET B CA 1
ATOM 2290 C C . MET B 1 45 ? 8.508 -22.344 -0.272 1 98.12 45 MET B C 1
ATOM 2292 O O . MET B 1 45 ? 8.797 -23.188 0.575 1 98.12 45 MET B O 1
ATOM 2296 N N . MET B 1 46 ? 9.078 -22.219 -1.375 1 97.69 46 MET B N 1
ATOM 2297 C CA . MET B 1 46 ? 10.266 -22.984 -1.743 1 97.69 46 MET B CA 1
ATOM 2298 C C . MET B 1 46 ? 11.133 -22.188 -2.727 1 97.69 46 MET B C 1
ATOM 2300 O O . MET B 1 46 ? 10.641 -21.75 -3.766 1 97.69 46 MET B O 1
ATOM 2304 N N . GLY B 1 47 ? 12.398 -22.016 -2.404 1 95.88 47 GLY B N 1
ATOM 2305 C CA . GLY B 1 47 ? 13.312 -21.422 -3.359 1 95.88 47 GLY B CA 1
ATOM 2306 C C . GLY B 1 47 ? 13.508 -22.25 -4.609 1 95.88 47 GLY B C 1
ATOM 2307 O O . GLY B 1 47 ? 13.594 -23.484 -4.531 1 95.88 47 GLY B O 1
ATOM 2308 N N . SER B 1 48 ? 13.492 -21.578 -5.703 1 93 48 SER B N 1
ATOM 2309 C CA . SER B 1 48 ? 13.578 -22.312 -6.965 1 93 48 SER B CA 1
ATOM 2310 C C . SER B 1 48 ? 15.016 -22.734 -7.266 1 93 48 SER B C 1
ATOM 2312 O O . SER B 1 48 ? 15.242 -23.734 -7.941 1 93 48 SER B O 1
ATOM 2314 N N . GLY B 1 49 ? 15.961 -21.922 -6.809 1 87.56 49 GLY B N 1
ATOM 2315 C CA . GLY B 1 49 ? 17.359 -22.141 -7.172 1 87.56 49 GLY B CA 1
ATOM 2316 C C . GLY B 1 49 ? 17.656 -21.75 -8.602 1 87.56 49 GLY B C 1
ATOM 2317 O O . GLY B 1 49 ? 18.75 -22.031 -9.109 1 87.56 49 GLY B O 1
ATOM 2318 N N . PHE B 1 50 ? 16.781 -21.125 -9.242 1 86.69 50 PHE B N 1
ATOM 2319 C CA . PHE B 1 50 ? 17 -20.703 -10.617 1 86.69 50 PHE B CA 1
ATOM 2320 C C . PHE B 1 50 ? 18.078 -19.625 -10.695 1 86.69 50 PHE B C 1
ATOM 2322 O O . PHE B 1 50 ? 18.016 -18.641 -9.969 1 86.69 50 PHE B O 1
ATOM 2329 N N . LYS B 1 51 ? 19.125 -19.812 -11.516 1 79.44 51 LYS B N 1
ATOM 2330 C CA . LYS B 1 51 ? 20.297 -18.938 -11.594 1 79.44 51 LYS B CA 1
ATOM 2331 C C . LYS B 1 51 ? 19.984 -17.656 -12.344 1 79.44 51 LYS B C 1
ATOM 2333 O O . LYS B 1 51 ? 20.797 -16.719 -12.359 1 79.44 51 LYS B O 1
ATOM 2338 N N . GLU B 1 52 ? 18.734 -17.375 -12.672 1 77.19 52 GLU B N 1
ATOM 2339 C CA . GLU B 1 52 ? 18.312 -16.203 -13.438 1 77.19 52 GLU B CA 1
ATOM 2340 C C . GLU B 1 52 ? 19.312 -15.875 -14.547 1 77.19 52 GLU B C 1
ATOM 2342 O O . GLU B 1 52 ? 19.797 -14.742 -14.641 1 77.19 52 GLU B O 1
ATOM 2347 N N . ASP B 1 53 ? 19.578 -16.719 -15.477 1 79.5 53 ASP B N 1
ATOM 2348 C CA . ASP B 1 53 ? 20.625 -16.625 -16.5 1 79.5 53 ASP B CA 1
ATOM 2349 C C . ASP B 1 53 ? 20 -16.438 -17.891 1 79.5 53 ASP B C 1
ATOM 2351 O O . ASP B 1 53 ? 20.688 -16.625 -18.906 1 79.5 53 ASP B O 1
ATOM 2355 N N . LEU B 1 54 ? 18.734 -16.078 -17.875 1 84.75 54 LEU B N 1
ATOM 2356 C CA . LEU B 1 54 ? 18.156 -15.773 -19.188 1 84.75 54 LEU B CA 1
ATOM 2357 C C . LEU B 1 54 ? 18.875 -14.594 -19.844 1 84.75 54 LEU B C 1
ATOM 2359 O O . LEU B 1 54 ? 19.25 -13.648 -19.156 1 84.75 54 LEU B O 1
ATOM 2363 N N . ASP B 1 55 ? 19.062 -14.711 -21.109 1 86.94 55 ASP B N 1
ATOM 2364 C CA . ASP B 1 55 ? 19.734 -13.648 -21.844 1 86.94 55 ASP B CA 1
ATOM 2365 C C . ASP B 1 55 ? 18.844 -12.414 -21.969 1 86.94 55 ASP B C 1
ATOM 2367 O O . ASP B 1 55 ? 17.938 -12.367 -22.812 1 86.94 55 ASP B O 1
ATOM 2371 N N . LYS B 1 56 ? 19.109 -11.508 -21.328 1 85.56 56 LYS B N 1
ATOM 2372 C CA . LYS B 1 56 ? 18.312 -10.289 -21.25 1 85.56 56 LYS B CA 1
ATOM 2373 C C . LYS B 1 56 ? 18.188 -9.625 -22.625 1 85.56 56 LYS B C 1
ATOM 2375 O O . LYS B 1 56 ? 17.156 -9.023 -22.938 1 85.56 56 LYS B O 1
ATOM 2380 N N . ASP B 1 57 ? 19.188 -9.742 -23.391 1 86.75 57 ASP B N 1
ATOM 2381 C CA . ASP B 1 57 ? 19.219 -9.094 -24.703 1 86.75 57 ASP B CA 1
ATOM 2382 C C . ASP B 1 57 ? 18.25 -9.742 -25.672 1 86.75 57 ASP B C 1
ATOM 2384 O O . ASP B 1 57 ? 17.938 -9.18 -26.719 1 86.75 57 ASP B O 1
ATOM 2388 N N . SER B 1 58 ? 17.797 -10.867 -25.281 1 89.31 58 SER B N 1
ATOM 2389 C CA . SER B 1 58 ? 16.891 -11.602 -26.156 1 89.31 58 SER B CA 1
ATOM 2390 C C . SER B 1 58 ? 15.445 -11.133 -25.969 1 89.31 58 SER B C 1
ATOM 2392 O O . SER B 1 58 ? 14.555 -11.547 -26.703 1 89.31 58 SER B O 1
ATOM 2394 N N . TYR B 1 59 ? 15.289 -10.195 -25.062 1 91.19 59 TYR B N 1
ATOM 2395 C CA . TYR B 1 59 ? 13.93 -9.75 -24.781 1 91.19 59 TYR B CA 1
ATOM 2396 C C . TYR B 1 59 ? 13.711 -8.312 -25.234 1 91.19 59 TYR B C 1
ATOM 2398 O O . TYR B 1 59 ? 14.578 -7.461 -25.047 1 91.19 59 TYR B O 1
ATOM 2406 N N . THR B 1 60 ? 12.602 -8.07 -25.859 1 88.31 60 THR B N 1
ATOM 2407 C CA . THR B 1 60 ? 12.25 -6.73 -26.297 1 88.31 60 THR B CA 1
ATOM 2408 C C . THR B 1 60 ? 11.594 -5.941 -25.172 1 88.31 60 THR B C 1
ATOM 2410 O O . THR B 1 60 ? 11.562 -4.711 -25.203 1 88.31 60 THR B O 1
ATOM 2413 N N . SER B 1 61 ? 11.023 -6.672 -24.234 1 94.5 61 SER B N 1
ATOM 2414 C CA . SER B 1 61 ? 10.367 -6.016 -23.109 1 94.5 61 SER B CA 1
ATOM 2415 C C . SER B 1 61 ? 10.852 -6.582 -21.781 1 94.5 61 SER B C 1
ATOM 2417 O O . SER B 1 61 ? 11.055 -7.789 -21.641 1 94.5 61 SER B O 1
ATOM 2419 N N . VAL B 1 62 ? 11.055 -5.668 -20.812 1 96.38 62 VAL B N 1
ATOM 2420 C CA . VAL B 1 62 ? 11.445 -6.074 -19.469 1 96.38 62 VAL B CA 1
ATOM 2421 C C . VAL B 1 62 ? 10.359 -6.961 -18.859 1 96.38 62 VAL B C 1
ATOM 2423 O O . VAL B 1 62 ? 10.656 -7.926 -18.156 1 96.38 62 VAL B O 1
ATOM 2426 N N . GLY B 1 63 ? 9.117 -6.676 -19.172 1 97.56 63 GLY B N 1
ATOM 2427 C CA . GLY B 1 63 ? 7.996 -7.484 -18.703 1 97.56 63 GLY B CA 1
ATOM 2428 C C . GLY B 1 63 ? 8.07 -8.93 -19.172 1 97.56 63 GLY B C 1
ATOM 2429 O O . GLY B 1 63 ? 7.824 -9.844 -18.391 1 97.56 63 GLY B O 1
ATOM 2430 N N . ASP B 1 64 ? 8.445 -9.109 -20.422 1 97.25 64 ASP B N 1
ATOM 2431 C CA . ASP B 1 64 ? 8.578 -10.453 -20.984 1 97.25 64 ASP B CA 1
ATOM 2432 C C . ASP B 1 64 ? 9.719 -11.211 -20.312 1 97.25 64 ASP B C 1
ATOM 2434 O O . ASP B 1 64 ? 9.602 -12.414 -20.062 1 97.25 64 ASP B O 1
ATOM 2438 N N . TYR B 1 65 ? 10.789 -10.516 -20.078 1 96.38 65 TYR B N 1
ATOM 2439 C CA . TYR B 1 65 ? 11.898 -11.125 -19.344 1 96.38 65 TYR B CA 1
ATOM 2440 C C . TYR B 1 65 ? 11.453 -11.633 -17.984 1 96.38 65 TYR B C 1
ATOM 2442 O O . TYR B 1 65 ? 11.734 -12.773 -17.609 1 96.38 65 TYR B O 1
ATOM 2450 N N . CYS B 1 66 ? 10.703 -10.766 -17.234 1 97.38 66 CYS B N 1
ATOM 2451 C CA . CYS B 1 66 ? 10.219 -11.125 -15.914 1 97.38 66 CYS B CA 1
ATOM 2452 C C . CYS B 1 66 ? 9.266 -12.312 -15.977 1 97.38 66 CYS B C 1
ATOM 2454 O O . CYS B 1 66 ? 9.344 -13.219 -15.148 1 97.38 66 CYS B O 1
ATOM 2456 N N . LYS B 1 67 ? 8.398 -12.242 -16.922 1 97.38 67 LYS B N 1
ATOM 2457 C CA . LYS B 1 67 ? 7.395 -13.281 -17.125 1 97.38 67 LYS B CA 1
ATOM 2458 C C . LYS B 1 67 ? 8.055 -14.648 -17.344 1 97.38 67 LYS B C 1
ATOM 2460 O O . LYS B 1 67 ? 7.676 -15.633 -16.703 1 97.38 67 LYS B O 1
ATOM 2465 N N . ASP B 1 68 ? 9.039 -14.703 -18.25 1 97.19 68 ASP B N 1
ATOM 2466 C CA . ASP B 1 68 ? 9.727 -15.953 -18.547 1 97.19 68 ASP B CA 1
ATOM 2467 C C . ASP B 1 68 ? 10.555 -16.438 -17.359 1 97.19 68 ASP B C 1
ATOM 2469 O O . ASP B 1 68 ? 10.594 -17.625 -17.062 1 97.19 68 ASP B O 1
ATOM 2473 N N . THR B 1 69 ? 11.211 -15.531 -16.688 1 96.81 69 THR B N 1
ATOM 2474 C CA . THR B 1 69 ? 11.984 -15.867 -15.492 1 96.81 69 THR B CA 1
ATOM 2475 C C . THR B 1 69 ? 11.086 -16.469 -14.414 1 96.81 69 THR B C 1
ATOM 2477 O O . THR B 1 69 ? 11.422 -17.484 -13.805 1 96.81 69 THR B O 1
ATOM 2480 N N . ALA B 1 70 ? 9.945 -15.875 -14.211 1 97.81 70 ALA B N 1
ATOM 2481 C CA . ALA B 1 70 ? 8.984 -16.359 -13.219 1 97.81 70 ALA B CA 1
ATOM 2482 C C . ALA B 1 70 ? 8.523 -17.781 -13.547 1 97.81 70 ALA B C 1
ATOM 2484 O O . ALA B 1 70 ? 8.43 -18.625 -12.664 1 97.81 70 ALA B O 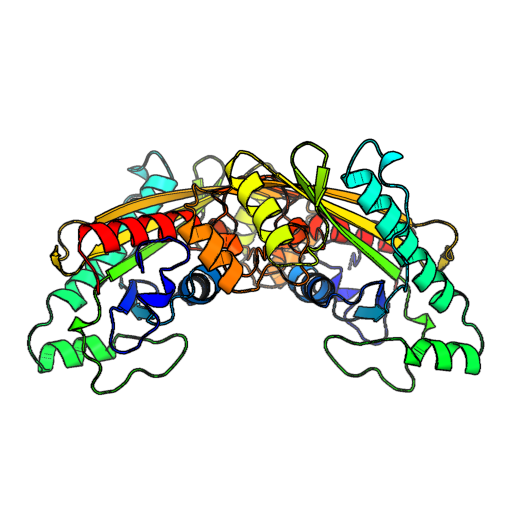1
ATOM 2485 N N . GLU B 1 71 ? 8.203 -17.969 -14.812 1 98.12 71 GLU B N 1
ATOM 2486 C CA . GLU B 1 71 ? 7.754 -19.297 -15.234 1 98.12 71 GLU B CA 1
ATOM 2487 C C . GLU B 1 71 ? 8.828 -20.359 -14.977 1 98.12 71 GLU B C 1
ATOM 2489 O O . GLU B 1 71 ? 8.523 -21.453 -14.516 1 98.12 71 GLU B O 1
ATOM 2494 N N . GLN B 1 72 ? 10.086 -20.031 -15.273 1 97.31 72 GLN B N 1
ATOM 2495 C CA . GLN B 1 72 ? 11.18 -20.969 -15.07 1 97.31 72 GLN B CA 1
ATOM 2496 C C . GLN B 1 72 ? 11.352 -21.297 -13.586 1 97.31 72 GLN B C 1
ATOM 2498 O O . GLN B 1 72 ? 11.555 -22.453 -13.219 1 97.31 72 GLN B O 1
ATOM 2503 N N . LYS B 1 73 ? 11.258 -20.281 -12.766 1 97.81 73 LYS B N 1
ATOM 2504 C CA . LYS B 1 73 ? 11.328 -20.516 -11.328 1 97.81 73 LYS B CA 1
ATOM 2505 C C . LYS B 1 73 ? 10.219 -21.453 -10.867 1 97.81 73 LYS B C 1
ATOM 2507 O O . LYS B 1 73 ? 10.484 -22.406 -10.133 1 97.81 73 LYS B O 1
ATOM 2512 N N . ALA B 1 74 ? 9.016 -21.188 -11.297 1 98.62 74 ALA B N 1
ATOM 2513 C CA . ALA B 1 74 ? 7.867 -22.016 -10.922 1 98.62 74 ALA B CA 1
ATOM 2514 C C . ALA B 1 74 ? 8 -23.438 -11.469 1 98.62 74 ALA B C 1
ATOM 2516 O O . ALA B 1 74 ? 7.629 -24.391 -10.797 1 98.62 74 ALA B O 1
ATOM 2517 N N . HIS B 1 75 ? 8.516 -23.531 -12.641 1 98.31 75 HIS B N 1
ATOM 2518 C CA . HIS B 1 75 ? 8.703 -24.828 -13.281 1 98.31 75 HIS B CA 1
ATOM 2519 C C . HIS B 1 75 ? 9.594 -25.734 -12.438 1 98.31 75 HIS B C 1
ATOM 2521 O O . HIS B 1 75 ? 9.25 -26.891 -12.195 1 98.31 75 HIS B O 1
ATOM 2527 N N . LEU B 1 76 ? 10.688 -25.234 -12 1 97.88 76 LEU B N 1
ATOM 2528 C CA . LEU B 1 76 ? 11.633 -26.016 -11.227 1 97.88 76 LEU B CA 1
ATOM 2529 C C . LEU B 1 76 ? 11.008 -26.5 -9.922 1 97.88 76 LEU B C 1
ATOM 2531 O O . LEU B 1 76 ? 11.164 -27.672 -9.547 1 97.88 76 LEU B O 1
ATOM 2535 N N . VAL B 1 77 ? 10.281 -25.656 -9.281 1 98.5 77 VAL B N 1
ATOM 2536 C CA . VAL B 1 77 ? 9.648 -26 -8.016 1 98.5 77 VAL B CA 1
ATOM 2537 C C . VAL B 1 77 ? 8.5 -26.984 -8.266 1 98.5 77 VAL B C 1
ATOM 2539 O O . VAL B 1 77 ? 8.359 -27.969 -7.539 1 98.5 77 VAL B O 1
ATOM 2542 N N . ALA B 1 78 ? 7.676 -26.734 -9.305 1 98.56 78 ALA B N 1
ATOM 2543 C CA . ALA B 1 78 ? 6.586 -27.625 -9.664 1 98.56 78 ALA B CA 1
ATOM 2544 C C . ALA B 1 78 ? 7.109 -29.031 -9.977 1 98.56 78 ALA B C 1
ATOM 2546 O O . ALA B 1 78 ? 6.527 -30.031 -9.539 1 98.56 78 ALA B O 1
ATOM 2547 N N . GLN B 1 79 ? 8.195 -29.078 -10.734 1 98.19 79 GLN B N 1
ATOM 2548 C CA . GLN B 1 79 ? 8.805 -30.359 -11.055 1 98.19 79 GLN B CA 1
ATOM 2549 C C . GLN B 1 79 ? 9.195 -31.125 -9.797 1 98.19 79 GLN B C 1
ATOM 2551 O O . GLN B 1 79 ? 8.883 -32.312 -9.656 1 98.19 79 GLN B O 1
ATOM 2556 N N . ARG B 1 80 ? 9.781 -30.453 -8.883 1 97.25 80 ARG B N 1
ATOM 2557 C CA . ARG B 1 80 ? 10.227 -31.078 -7.637 1 97.25 80 ARG B CA 1
ATOM 2558 C C . ARG B 1 80 ? 9.039 -31.594 -6.828 1 97.25 80 ARG B C 1
ATOM 2560 O O . ARG B 1 80 ? 9.062 -32.719 -6.332 1 97.25 80 ARG B O 1
ATOM 2567 N N . ILE B 1 81 ? 7.988 -30.859 -6.766 1 98.06 81 ILE B N 1
ATOM 2568 C CA . ILE B 1 81 ? 6.863 -31.172 -5.887 1 98.06 81 ILE B CA 1
ATOM 2569 C C . ILE B 1 81 ? 5.945 -32.188 -6.551 1 98.06 81 ILE B C 1
ATOM 2571 O O . ILE B 1 81 ? 5.543 -33.188 -5.93 1 98.06 81 ILE B O 1
ATOM 2575 N N . PHE B 1 82 ? 5.625 -31.969 -7.844 1 98 82 PHE B N 1
ATOM 2576 C CA . PHE B 1 82 ? 4.617 -32.781 -8.531 1 98 82 PHE B CA 1
ATOM 2577 C C . PHE B 1 82 ? 5.18 -34.125 -8.93 1 98 82 PHE B C 1
ATOM 2579 O O . PHE B 1 82 ? 4.422 -35.062 -9.172 1 98 82 PHE B O 1
ATOM 2586 N N . SER B 1 83 ? 6.477 -34.25 -8.977 1 96.81 83 SER B N 1
ATOM 2587 C CA . SER B 1 83 ? 7.082 -35.531 -9.391 1 96.81 83 SER B CA 1
ATOM 2588 C C . SER B 1 83 ? 7.301 -36.438 -8.195 1 96.81 83 SER B C 1
ATOM 2590 O O . SER B 1 83 ? 7.562 -37.656 -8.367 1 96.81 83 SER B O 1
ATOM 2592 N N . ALA B 1 84 ? 7.266 -35.906 -7.035 1 95.62 84 ALA B N 1
ATOM 2593 C CA . ALA B 1 84 ? 7.488 -36.719 -5.848 1 95.62 84 ALA B CA 1
ATOM 2594 C C . ALA B 1 84 ? 6.32 -37.688 -5.609 1 95.62 84 ALA B C 1
ATOM 2596 O O . ALA B 1 84 ? 5.199 -37.25 -5.344 1 95.62 84 ALA B O 1
ATOM 2597 N N . LYS B 1 85 ? 6.492 -39.031 -5.609 1 90.81 85 LYS B N 1
ATOM 2598 C CA . LYS B 1 85 ? 5.414 -40.031 -5.484 1 90.81 85 LYS B CA 1
ATOM 2599 C C . LYS B 1 85 ? 5.598 -40.875 -4.234 1 90.81 85 LYS B C 1
ATOM 2601 O O . LYS B 1 85 ? 4.633 -41.156 -3.518 1 90.81 85 LYS B O 1
ATOM 2606 N N . GLY B 1 86 ? 6.785 -41.281 -3.988 1 91.44 86 GLY B N 1
ATOM 2607 C CA . GLY B 1 86 ? 7.047 -42.156 -2.854 1 91.44 86 GLY B CA 1
ATOM 2608 C C . GLY B 1 86 ? 7.242 -41.375 -1.554 1 91.44 86 GLY B C 1
ATOM 2609 O O . GLY B 1 86 ? 7.469 -40.188 -1.564 1 91.44 86 GLY B O 1
ATOM 2610 N N . ILE B 1 87 ? 7.184 -42.125 -0.443 1 91.94 87 ILE B N 1
ATOM 2611 C CA . ILE B 1 87 ? 7.297 -41.562 0.897 1 91.94 87 ILE B CA 1
ATOM 2612 C C . ILE B 1 87 ? 8.664 -40.906 1.065 1 91.94 87 ILE B C 1
ATOM 2614 O O . ILE B 1 87 ? 8.766 -39.781 1.604 1 91.94 87 ILE B O 1
ATOM 2618 N N . GLU B 1 88 ? 9.68 -41.531 0.613 1 93.56 88 GLU B N 1
ATOM 2619 C CA . GLU B 1 88 ? 11.031 -41 0.759 1 93.56 88 GLU B CA 1
ATOM 2620 C C . GLU B 1 88 ? 11.211 -39.719 -0.033 1 93.56 88 GLU B C 1
ATOM 2622 O O . GLU B 1 88 ? 11.758 -38.719 0.479 1 93.56 88 GLU B O 1
ATOM 2627 N N . GLU B 1 89 ? 10.742 -39.719 -1.328 1 94.69 89 GLU B N 1
ATOM 2628 C CA . GLU B 1 89 ? 10.836 -38.531 -2.17 1 94.69 89 GLU B CA 1
ATOM 2629 C C . GLU B 1 89 ? 10.047 -37.344 -1.573 1 94.69 89 GLU B C 1
ATOM 2631 O O . GLU B 1 89 ? 10.523 -36.219 -1.548 1 94.69 89 GLU B O 1
ATOM 2636 N N . LYS B 1 90 ? 8.883 -37.656 -1.083 1 94.75 90 LYS B N 1
ATOM 2637 C CA . LYS B 1 90 ? 8.023 -36.625 -0.49 1 94.75 90 LYS B CA 1
ATOM 2638 C C . LYS B 1 90 ? 8.656 -36.062 0.771 1 94.75 90 LYS B C 1
ATOM 2640 O O . LYS B 1 90 ? 8.594 -34.844 0.998 1 94.75 90 LYS B O 1
ATOM 2645 N N . THR B 1 91 ? 9.289 -36.906 1.547 1 93.12 91 THR B N 1
ATOM 2646 C CA . THR B 1 91 ? 9.961 -36.469 2.758 1 93.12 91 THR B CA 1
ATOM 2647 C C . THR B 1 91 ? 11.102 -35.5 2.42 1 93.12 91 THR B C 1
ATOM 2649 O O . THR B 1 91 ? 11.32 -34.5 3.121 1 93.12 91 THR B O 1
ATOM 2652 N N . GLN B 1 92 ? 11.812 -35.812 1.388 1 93.69 92 GLN B N 1
ATOM 2653 C CA . GLN B 1 92 ? 12.922 -34.938 0.955 1 93.69 92 GLN B CA 1
ATOM 2654 C C . GLN B 1 92 ? 12.414 -33.562 0.52 1 93.69 92 GLN B C 1
ATOM 2656 O O . GLN B 1 92 ? 13.008 -32.562 0.858 1 93.69 92 GLN B O 1
ATOM 2661 N N . VAL B 1 93 ? 11.297 -33.594 -0.246 1 96 93 VAL B N 1
ATOM 2662 C CA . VAL B 1 93 ? 10.719 -32.344 -0.725 1 96 93 VAL B CA 1
ATOM 2663 C C . VAL B 1 93 ? 10.266 -31.484 0.462 1 96 93 VAL B C 1
ATOM 2665 O O . VAL B 1 93 ? 10.453 -30.266 0.471 1 96 93 VAL B O 1
ATOM 2668 N N . LEU B 1 94 ? 9.711 -32.094 1.483 1 95 94 LEU B N 1
ATOM 2669 C CA . LEU B 1 94 ? 9.188 -31.406 2.664 1 95 94 LEU B CA 1
ATOM 2670 C C . LEU B 1 94 ? 10.289 -30.625 3.367 1 95 94 LEU B C 1
ATOM 2672 O O . LEU B 1 94 ? 10.023 -29.562 3.947 1 95 94 LEU B O 1
ATOM 2676 N N . LYS B 1 95 ? 11.547 -31.047 3.238 1 93.25 95 LYS B N 1
ATOM 2677 C CA . LYS B 1 95 ? 12.68 -30.406 3.898 1 93.25 95 LYS B CA 1
ATOM 2678 C C . LYS B 1 95 ? 12.969 -29.047 3.297 1 93.25 95 LYS B C 1
ATOM 2680 O O . LYS B 1 95 ? 13.562 -28.188 3.951 1 93.25 95 LYS B O 1
ATOM 2685 N N . TYR B 1 96 ? 12.516 -28.859 2.074 1 94.06 96 TYR B N 1
ATOM 2686 C CA . TYR B 1 96 ? 12.828 -27.625 1.367 1 94.06 96 TYR B CA 1
ATOM 2687 C C . TYR B 1 96 ? 11.656 -26.641 1.438 1 94.06 96 TYR B C 1
ATOM 2689 O O . TYR B 1 96 ? 11.781 -25.5 1.007 1 94.06 96 TYR B O 1
ATOM 2697 N N . LEU B 1 97 ? 10.531 -27.109 1.985 1 96.12 97 LEU B N 1
ATOM 2698 C CA . LEU B 1 97 ? 9.359 -26.266 2.119 1 96.12 97 LEU B CA 1
ATOM 2699 C C . LEU B 1 97 ? 9.469 -25.375 3.354 1 96.12 97 LEU B C 1
ATOM 2701 O O . LEU B 1 97 ? 9.938 -25.812 4.402 1 96.12 97 LEU B O 1
ATOM 2705 N N . LYS B 1 98 ? 9.133 -24.172 3.186 1 95.44 98 LYS B N 1
ATOM 2706 C CA . LYS B 1 98 ? 9.078 -23.203 4.285 1 95.44 98 LYS B CA 1
ATOM 2707 C C . LYS B 1 98 ? 7.672 -22.641 4.453 1 95.44 98 LYS B C 1
ATOM 2709 O O . LYS B 1 98 ? 6.926 -22.516 3.48 1 95.44 98 LYS B O 1
ATOM 2714 N N . SER B 1 99 ? 7.305 -22.328 5.664 1 93.88 99 SER B N 1
ATOM 2715 C CA . SER B 1 99 ? 6.043 -21.641 5.945 1 93.88 99 SER B CA 1
ATOM 2716 C C . SER B 1 99 ? 6.281 -20.234 6.477 1 93.88 99 SER B C 1
ATOM 2718 O O . SER B 1 99 ? 7.012 -20.047 7.449 1 93.88 99 SER B O 1
ATOM 2720 N N . PRO B 1 100 ? 5.684 -19.312 5.883 1 90.88 100 PRO B N 1
ATOM 2721 C CA . PRO B 1 100 ? 5.867 -17.938 6.367 1 90.88 100 PRO B CA 1
ATOM 2722 C C . PRO B 1 100 ? 5.004 -17.625 7.586 1 90.88 100 PRO B C 1
ATOM 2724 O O . PRO B 1 100 ? 5.234 -16.625 8.266 1 90.88 100 PRO B O 1
ATOM 2727 N N . PHE B 1 101 ? 4.07 -18.422 7.977 1 88.62 101 PHE B N 1
ATOM 2728 C CA . PHE B 1 101 ? 3.082 -18 8.969 1 88.62 101 PHE B CA 1
ATOM 2729 C C . PHE B 1 101 ? 3.021 -19 10.125 1 88.62 101 PHE B C 1
ATOM 2731 O O . PHE B 1 101 ? 2.691 -18.625 11.25 1 88.62 101 PHE B O 1
ATOM 2738 N N . ALA B 1 102 ? 3.188 -20.297 9.859 1 84.56 102 ALA B N 1
ATOM 2739 C CA . ALA B 1 102 ? 3.096 -21.328 10.891 1 84.56 102 ALA B CA 1
ATOM 2740 C C . ALA B 1 102 ? 3.957 -22.531 10.547 1 84.56 102 ALA B C 1
ATOM 2742 O O . ALA B 1 102 ? 4.301 -22.75 9.375 1 84.56 102 ALA B O 1
ATOM 2743 N N . PRO B 1 103 ? 4.312 -23.312 11.523 1 88.81 103 PRO B N 1
ATOM 2744 C CA . PRO B 1 103 ? 5.094 -24.516 11.219 1 88.81 103 PRO B CA 1
ATOM 2745 C C . PRO B 1 103 ? 4.332 -25.5 10.352 1 88.81 103 PRO B C 1
ATOM 2747 O O . PRO B 1 103 ? 3.102 -25.578 10.43 1 88.81 103 PRO B O 1
ATOM 2750 N N . ILE B 1 104 ? 5.078 -26.25 9.555 1 90.5 104 ILE B N 1
ATOM 2751 C CA . ILE B 1 104 ? 4.5 -27.281 8.703 1 90.5 104 ILE B CA 1
ATOM 2752 C C . ILE B 1 104 ? 4.355 -28.578 9.492 1 90.5 104 ILE B C 1
ATOM 2754 O O . ILE B 1 104 ? 5.289 -29 10.172 1 90.5 104 ILE B O 1
ATOM 2758 N N . ASP B 1 105 ? 3.23 -29.141 9.367 1 88 105 ASP B N 1
ATOM 2759 C CA . ASP B 1 105 ? 3.049 -30.438 9.992 1 88 105 ASP B CA 1
ATOM 2760 C C . ASP B 1 105 ? 4.02 -31.469 9.406 1 88 105 ASP B C 1
ATOM 2762 O O . ASP B 1 105 ? 4.191 -31.547 8.188 1 88 105 ASP B O 1
ATOM 2766 N N . LYS B 1 106 ? 4.531 -32.375 10.273 1 83.75 106 LYS B N 1
ATOM 2767 C CA . LYS B 1 106 ? 5.496 -33.406 9.852 1 83.75 106 LYS B CA 1
ATOM 2768 C C . LYS B 1 106 ? 4.867 -34.375 8.875 1 83.75 106 LYS B C 1
ATOM 2770 O O . LYS B 1 106 ? 5.562 -34.969 8.039 1 83.75 106 LYS B O 1
ATOM 2775 N N . ASP B 1 107 ? 3.596 -34.469 9.047 1 87.75 107 ASP B N 1
ATOM 2776 C CA . ASP B 1 107 ? 2.883 -35.438 8.211 1 87.75 107 ASP B CA 1
ATOM 2777 C C . ASP B 1 107 ? 2.105 -34.719 7.098 1 87.75 107 ASP B C 1
ATOM 2779 O O . ASP B 1 107 ? 1.122 -35.25 6.582 1 87.75 107 ASP B O 1
ATOM 2783 N N . PHE B 1 108 ? 2.561 -33.562 6.762 1 94.56 108 PHE B N 1
ATOM 2784 C CA . PHE B 1 108 ? 1.901 -32.812 5.715 1 94.56 108 PHE B CA 1
ATOM 2785 C C . PHE B 1 108 ? 1.833 -33.594 4.418 1 94.56 108 PHE B C 1
ATOM 2787 O O . PHE B 1 108 ? 2.838 -34.156 3.973 1 94.56 108 PHE B O 1
ATOM 2794 N N . ASP B 1 109 ? 0.658 -33.625 3.844 1 94.69 109 ASP B N 1
ATOM 2795 C CA . ASP B 1 109 ? 0.444 -34.344 2.588 1 94.69 109 ASP B CA 1
ATOM 2796 C C . ASP B 1 109 ? 0.788 -33.469 1.391 1 94.69 109 ASP B C 1
ATOM 2798 O O . ASP B 1 109 ? 0.013 -32.562 1.024 1 94.69 109 ASP B O 1
ATOM 2802 N N . LEU B 1 110 ? 1.831 -33.75 0.678 1 95.81 110 LEU B N 1
ATOM 2803 C CA . LEU B 1 110 ? 2.324 -32.969 -0.443 1 95.81 110 LEU B CA 1
ATOM 2804 C C . LEU B 1 110 ? 1.293 -32.906 -1.564 1 95.81 110 LEU B C 1
ATOM 2806 O O . LEU B 1 110 ? 1.319 -31.984 -2.393 1 95.81 110 LEU B O 1
ATOM 2810 N N . ASP B 1 111 ? 0.409 -33.844 -1.558 1 95.25 111 ASP B N 1
ATOM 2811 C CA . ASP B 1 111 ? -0.58 -33.906 -2.629 1 95.25 111 ASP B CA 1
ATOM 2812 C C . ASP B 1 111 ? -1.619 -32.812 -2.492 1 95.25 111 ASP B C 1
ATOM 2814 O O . ASP B 1 111 ? -2.373 -32.531 -3.43 1 95.25 111 ASP B O 1
ATOM 2818 N N . LYS B 1 112 ? -1.655 -32.188 -1.344 1 96.06 112 LYS B N 1
ATOM 2819 C CA . LYS B 1 112 ? -2.549 -31.031 -1.138 1 96.06 112 LYS B CA 1
ATOM 2820 C C . LYS B 1 112 ? -2.064 -29.812 -1.904 1 96.06 112 LYS B C 1
ATOM 2822 O O . LYS B 1 112 ? -2.832 -28.875 -2.133 1 96.06 112 LYS B O 1
ATOM 2827 N N . ILE B 1 113 ? -0.787 -29.859 -2.262 1 97.69 113 ILE B N 1
ATOM 2828 C CA . ILE B 1 113 ? -0.255 -28.766 -3.074 1 97.69 113 ILE B CA 1
ATOM 2829 C C . ILE B 1 113 ? -0.758 -28.906 -4.508 1 97.69 113 ILE B C 1
ATOM 2831 O O . ILE B 1 113 ? -0.322 -29.797 -5.246 1 97.69 113 ILE B O 1
ATOM 2835 N N . GLN B 1 114 ? -1.601 -27.984 -4.84 1 98.06 114 GLN B N 1
ATOM 2836 C CA . GLN B 1 114 ? -2.234 -28.109 -6.148 1 98.06 114 GLN B CA 1
ATOM 2837 C C . GLN B 1 114 ? -1.738 -27.016 -7.102 1 98.06 114 GLN B C 1
ATOM 2839 O O . GLN B 1 114 ? -1.886 -27.141 -8.32 1 98.06 114 GLN B O 1
ATOM 2844 N N . LEU B 1 115 ? -1.191 -25.953 -6.555 1 98.62 115 LEU B N 1
ATOM 2845 C CA . LEU B 1 115 ? -0.679 -24.859 -7.371 1 98.62 115 LEU B CA 1
ATOM 2846 C C . LEU B 1 115 ? 0.747 -24.5 -6.965 1 98.62 115 LEU B C 1
ATOM 2848 O O . LEU B 1 115 ? 1.075 -24.484 -5.773 1 98.62 115 LEU B O 1
ATOM 2852 N N . VAL B 1 116 ? 1.556 -24.219 -7.906 1 98.81 116 VAL B N 1
ATOM 2853 C CA . VAL B 1 116 ? 2.857 -23.578 -7.719 1 98.81 116 VAL B CA 1
ATOM 2854 C C . VAL B 1 116 ? 2.904 -22.266 -8.477 1 98.81 116 VAL B C 1
ATOM 2856 O O . VAL B 1 116 ? 2.592 -22.203 -9.672 1 98.81 116 VAL B O 1
ATOM 2859 N N . ILE B 1 117 ? 3.24 -21.203 -7.785 1 98.88 117 ILE B N 1
ATOM 2860 C CA . ILE B 1 117 ? 3.271 -19.875 -8.383 1 98.88 117 ILE B CA 1
ATOM 2861 C C . ILE B 1 117 ? 4.688 -19.297 -8.297 1 98.88 117 ILE B C 1
ATOM 2863 O O . ILE B 1 117 ? 5.297 -19.297 -7.227 1 98.88 117 ILE B O 1
ATOM 2867 N N . GLY B 1 118 ? 5.242 -18.953 -9.375 1 98.69 118 GLY B N 1
ATOM 2868 C CA . GLY B 1 118 ? 6.484 -18.203 -9.43 1 98.69 118 GLY B CA 1
ATOM 2869 C C . GLY B 1 118 ? 6.281 -16.75 -9.797 1 98.69 118 GLY B C 1
ATOM 2870 O O . GLY B 1 118 ? 5.32 -16.406 -10.492 1 98.69 118 GLY B O 1
ATOM 2871 N N . ALA B 1 119 ? 7.211 -15.914 -9.359 1 98.19 119 ALA B N 1
ATOM 2872 C CA . ALA B 1 119 ? 7.195 -14.492 -9.688 1 98.19 119 ALA B CA 1
ATOM 2873 C C . ALA B 1 119 ? 8.609 -13.938 -9.797 1 98.19 119 ALA B C 1
ATOM 2875 O O . ALA B 1 119 ? 9.555 -14.5 -9.234 1 98.19 119 ALA B O 1
ATOM 2876 N N . ASP B 1 120 ? 8.75 -12.914 -10.57 1 97.12 120 ASP B N 1
ATOM 2877 C CA . ASP B 1 120 ? 9.992 -12.172 -10.766 1 97.12 120 ASP B CA 1
ATOM 2878 C C . ASP B 1 120 ? 9.727 -10.688 -11 1 97.12 120 ASP B C 1
ATOM 2880 O O . ASP B 1 120 ? 8.875 -10.328 -11.812 1 97.12 120 ASP B O 1
ATOM 2884 N N . THR B 1 121 ? 10.398 -9.844 -10.25 1 97.44 121 THR B N 1
ATOM 2885 C CA . THR B 1 121 ? 10.18 -8.398 -10.312 1 97.44 121 THR B CA 1
ATOM 2886 C C . THR B 1 121 ? 11.453 -7.676 -10.742 1 97.44 121 THR B C 1
ATOM 2888 O O . THR B 1 121 ? 12.547 -8.008 -10.281 1 97.44 121 THR B O 1
ATOM 2891 N N . ALA B 1 122 ? 11.32 -6.73 -11.609 1 97 122 ALA B N 1
ATOM 2892 C CA . ALA B 1 122 ? 12.445 -5.895 -12.023 1 97 122 ALA B CA 1
ATOM 2893 C C . ALA B 1 122 ? 12 -4.457 -12.273 1 97 122 ALA B C 1
ATOM 2895 O O . ALA B 1 122 ? 10.844 -4.207 -12.633 1 97 122 ALA B O 1
ATOM 2896 N N . GLY B 1 123 ? 12.906 -3.547 -12.016 1 97.31 123 GLY B N 1
ATOM 2897 C CA . GLY B 1 123 ? 12.719 -2.174 -12.461 1 97.31 123 GLY B CA 1
ATOM 2898 C C . GLY B 1 123 ? 13.078 -1.963 -13.922 1 97.31 123 GLY B C 1
ATOM 2899 O O . GLY B 1 123 ? 13.766 -2.787 -14.523 1 97.31 123 GLY B O 1
ATOM 2900 N N . ASP B 1 124 ? 12.539 -0.931 -14.484 1 97.75 124 ASP B N 1
ATOM 2901 C CA . ASP B 1 124 ? 12.742 -0.577 -15.883 1 97.75 124 ASP B CA 1
ATOM 2902 C C . ASP B 1 124 ? 12.82 0.938 -16.062 1 97.75 124 ASP B C 1
ATOM 2904 O O . ASP B 1 124 ? 11.852 1.653 -15.789 1 97.75 124 ASP B O 1
ATOM 2908 N N . TYR B 1 125 ? 13.953 1.366 -16.484 1 96.81 125 TYR B N 1
ATOM 2909 C CA . TYR B 1 125 ? 14.117 2.764 -16.859 1 96.81 125 TYR B CA 1
ATOM 2910 C C . TYR B 1 125 ? 14.633 2.885 -18.281 1 96.81 125 TYR B C 1
ATOM 2912 O O . TYR B 1 125 ? 15.789 2.541 -18.562 1 96.81 125 TYR B O 1
ATOM 2920 N N . ASN B 1 126 ? 13.789 3.359 -19.156 1 94.56 126 ASN B N 1
ATOM 2921 C CA . ASN B 1 126 ? 14.125 3.531 -20.578 1 94.56 126 ASN B CA 1
ATOM 2922 C C . ASN B 1 126 ? 14.57 2.217 -21.203 1 94.56 126 ASN B C 1
ATOM 2924 O O . ASN B 1 126 ? 15.555 2.184 -21.938 1 94.56 126 ASN B O 1
ATOM 2928 N N . GLY B 1 127 ? 13.945 1.18 -20.781 1 93.31 127 GLY B N 1
ATOM 2929 C CA . GLY B 1 127 ? 14.211 -0.115 -21.391 1 93.31 127 GLY B CA 1
ATOM 2930 C C . GLY B 1 127 ? 15.344 -0.867 -20.734 1 93.31 127 GLY B C 1
ATOM 2931 O O . GLY B 1 127 ? 15.617 -2.02 -21.062 1 93.31 127 GLY B O 1
ATOM 2932 N N . ILE B 1 128 ? 16.031 -0.236 -19.797 1 92.5 128 ILE B N 1
ATOM 2933 C CA . ILE B 1 128 ? 17.125 -0.887 -19.078 1 92.5 128 ILE B CA 1
ATOM 2934 C C . ILE B 1 128 ? 16.562 -1.638 -17.875 1 92.5 128 ILE B C 1
ATOM 2936 O O . ILE B 1 128 ? 15.797 -1.079 -17.094 1 92.5 128 ILE B O 1
ATOM 2940 N N . ILE B 1 129 ? 16.953 -2.846 -17.703 1 94.12 129 ILE B N 1
ATOM 2941 C CA . ILE B 1 129 ? 16.484 -3.689 -16.609 1 94.12 129 ILE B CA 1
ATOM 2942 C C . ILE B 1 129 ? 17.234 -3.342 -15.336 1 94.12 129 ILE B C 1
ATOM 2944 O O . ILE B 1 129 ? 18.469 -3.365 -15.305 1 94.12 129 ILE B O 1
ATOM 2948 N N . TYR B 1 130 ? 16.547 -2.949 -14.312 1 94.31 130 TYR B N 1
ATOM 2949 C CA . TYR B 1 130 ? 17.094 -2.709 -12.977 1 94.31 130 TYR B CA 1
ATOM 2950 C C . TYR B 1 130 ? 16.734 -3.852 -12.031 1 94.31 130 TYR B C 1
ATOM 2952 O O . TYR B 1 130 ? 15.617 -3.916 -11.516 1 94.31 130 TYR B O 1
ATOM 2960 N N . GLU B 1 131 ? 17.672 -4.699 -11.805 1 91 131 GLU B N 1
ATOM 2961 C CA . GLU B 1 131 ? 17.516 -5.777 -10.836 1 91 131 GLU B CA 1
ATOM 2962 C C . GLU B 1 131 ? 17.859 -5.316 -9.43 1 91 131 GLU B C 1
ATOM 2964 O O . GLU B 1 131 ? 17.891 -4.113 -9.148 1 91 131 GLU B O 1
ATOM 2969 N N . LYS B 1 132 ? 17.953 -6.234 -8.516 1 93.75 132 LYS B N 1
ATOM 2970 C CA . LYS B 1 132 ? 18.406 -5.902 -7.164 1 93.75 132 LYS B CA 1
ATOM 2971 C C . LYS B 1 132 ? 19.844 -5.383 -7.164 1 93.75 132 LYS B C 1
ATOM 2973 O O . LYS B 1 132 ? 20.734 -6.039 -7.695 1 93.75 132 LYS B O 1
ATOM 2978 N N . PRO B 1 133 ? 19.969 -4.148 -6.625 1 96.5 133 PRO B N 1
ATOM 2979 C CA . PRO B 1 133 ? 21.328 -3.611 -6.629 1 96.5 133 PRO B CA 1
ATOM 2980 C C . PRO B 1 133 ? 22.297 -4.43 -5.766 1 96.5 133 PRO B C 1
ATOM 2982 O O . PRO B 1 133 ? 21.891 -4.93 -4.707 1 96.5 133 PRO B O 1
ATOM 2985 N N . GLN B 1 134 ? 23.5 -4.527 -6.215 1 95 134 GLN B N 1
ATOM 2986 C CA . GLN B 1 134 ? 24.5 -5.305 -5.5 1 95 134 GLN B CA 1
ATOM 2987 C C . GLN B 1 134 ? 25.375 -4.406 -4.633 1 95 134 GLN B C 1
ATOM 2989 O O . GLN B 1 134 ? 26.281 -4.887 -3.939 1 95 134 GLN B O 1
ATOM 2994 N N . SER B 1 135 ? 25.172 -3.111 -4.746 1 97.31 135 SER B N 1
ATOM 2995 C CA . SER B 1 135 ? 25.938 -2.141 -3.973 1 97.31 135 SER B CA 1
ATOM 2996 C C . S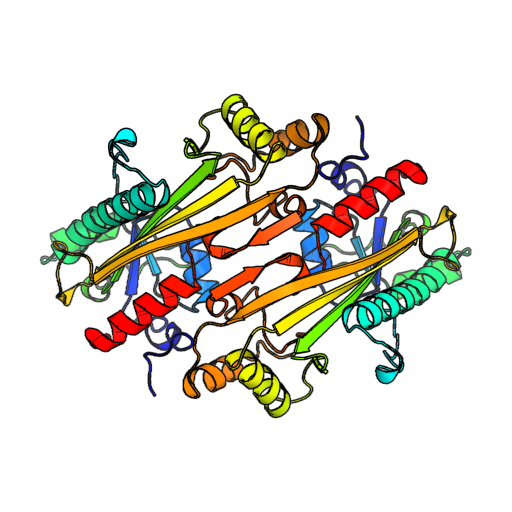ER B 1 135 ? 25.156 -0.846 -3.777 1 97.31 135 SER B C 1
ATOM 2998 O O . SER B 1 135 ? 24.172 -0.603 -4.473 1 97.31 135 SER B O 1
ATOM 3000 N N . ARG B 1 136 ? 25.625 -0.127 -2.797 1 98 136 ARG B N 1
ATOM 3001 C CA . ARG B 1 136 ? 25.047 1.187 -2.559 1 98 136 ARG B CA 1
ATOM 3002 C C . ARG B 1 136 ? 25.156 2.072 -3.793 1 98 136 ARG B C 1
ATOM 3004 O O . ARG B 1 136 ? 24.234 2.816 -4.121 1 98 136 ARG B O 1
ATOM 3011 N N . GLU B 1 137 ? 26.281 1.975 -4.473 1 97.88 137 GLU B N 1
ATOM 3012 C CA . GLU B 1 137 ? 26.531 2.781 -5.664 1 97.88 137 GLU B CA 1
ATOM 3013 C C . GLU B 1 137 ? 25.562 2.426 -6.785 1 97.88 137 GLU B C 1
ATOM 3015 O O . GLU B 1 137 ? 25.062 3.311 -7.484 1 97.88 137 GLU B O 1
ATOM 3020 N N . GLU B 1 138 ? 25.344 1.174 -6.949 1 97.31 138 GLU B N 1
ATOM 3021 C CA . GLU B 1 138 ? 24.375 0.742 -7.953 1 97.31 138 GLU B CA 1
ATOM 3022 C C . GLU B 1 138 ? 22.984 1.248 -7.621 1 97.31 138 GLU B C 1
ATOM 3024 O O . GLU B 1 138 ? 22.25 1.696 -8.508 1 97.31 138 GLU B O 1
ATOM 3029 N N . ALA B 1 139 ? 22.672 1.149 -6.352 1 98.25 139 ALA B N 1
ATOM 3030 C CA . ALA B 1 139 ? 21.375 1.66 -5.902 1 98.25 139 ALA B CA 1
ATOM 3031 C C . ALA B 1 139 ? 21.25 3.152 -6.191 1 98.25 139 ALA B C 1
ATOM 3033 O O . ALA B 1 139 ? 20.219 3.609 -6.676 1 98.25 139 ALA B O 1
ATOM 3034 N N . LYS B 1 140 ? 22.281 3.896 -5.91 1 98 140 LYS B N 1
ATOM 3035 C CA . LYS B 1 140 ? 22.297 5.336 -6.141 1 98 140 LYS B CA 1
ATOM 3036 C C . LYS B 1 140 ? 22.047 5.656 -7.613 1 98 140 LYS B C 1
ATOM 3038 O O . LYS B 1 140 ? 21.266 6.551 -7.941 1 98 140 LYS B O 1
ATOM 3043 N N . LYS B 1 141 ? 22.734 4.91 -8.438 1 96.88 141 LYS B N 1
ATOM 3044 C CA . LYS B 1 141 ? 22.578 5.125 -9.875 1 96.88 141 LYS B CA 1
ATOM 3045 C C . LYS B 1 141 ? 21.125 4.926 -10.297 1 96.88 141 LYS B C 1
ATOM 3047 O O . LYS B 1 141 ? 20.578 5.73 -11.055 1 96.88 141 LYS B O 1
ATOM 3052 N N . GLN B 1 142 ? 20.5 3.898 -9.844 1 97.19 142 GLN B N 1
ATOM 3053 C CA . GLN B 1 142 ? 19.109 3.639 -10.164 1 97.19 142 GLN B CA 1
ATOM 3054 C C . GLN B 1 142 ? 18.203 4.754 -9.648 1 97.19 142 GLN B C 1
ATOM 3056 O O . GLN B 1 142 ? 17.406 5.32 -10.398 1 97.19 142 GLN B O 1
ATOM 3061 N N . LEU B 1 143 ? 18.375 5.121 -8.406 1 97.19 143 LEU B N 1
ATOM 3062 C CA . LEU B 1 143 ? 17.531 6.121 -7.762 1 97.19 143 LEU B CA 1
ATOM 3063 C C . LEU B 1 143 ? 17.672 7.473 -8.453 1 97.19 143 LEU B C 1
ATOM 3065 O O . LEU B 1 143 ? 16.672 8.172 -8.656 1 97.19 143 LEU B O 1
ATOM 3069 N N . VAL B 1 144 ? 18.859 7.828 -8.836 1 96.5 144 VAL B N 1
ATOM 3070 C CA . VAL B 1 144 ? 19.094 9.094 -9.523 1 96.5 144 VAL B CA 1
ATOM 3071 C C . VAL B 1 144 ? 18.359 9.102 -10.867 1 96.5 144 VAL B C 1
ATOM 3073 O O . VAL B 1 144 ? 17.766 10.109 -11.25 1 96.5 144 VAL B O 1
ATOM 3076 N N . SER B 1 145 ? 18.391 7.984 -11.547 1 95.94 145 SER B N 1
ATOM 3077 C CA . SER B 1 145 ? 17.719 7.898 -12.836 1 95.94 145 SER B CA 1
ATOM 3078 C C . SER B 1 145 ? 16.219 8.18 -12.695 1 95.94 145 SER B C 1
ATOM 3080 O O . SER B 1 145 ? 15.602 8.742 -13.602 1 95.94 145 SER B O 1
ATOM 3082 N N . TYR B 1 146 ? 15.609 7.809 -11.555 1 95.31 146 TYR B N 1
ATOM 3083 C CA . TYR B 1 146 ? 14.172 7.953 -11.336 1 95.31 146 TYR B CA 1
ATOM 3084 C C . TYR B 1 146 ? 13.789 9.422 -11.164 1 95.31 146 TYR B C 1
ATOM 3086 O O . TYR B 1 146 ? 12.617 9.781 -11.266 1 95.31 146 TYR B O 1
ATOM 3094 N N . THR B 1 147 ? 14.742 10.258 -10.859 1 92.56 147 THR B N 1
ATOM 3095 C CA . THR B 1 147 ? 14.469 11.68 -10.703 1 92.56 147 THR B CA 1
ATOM 3096 C C . THR B 1 147 ? 14.391 12.367 -12.062 1 92.56 147 THR B C 1
ATOM 3098 O O . THR B 1 147 ? 13.93 13.508 -12.164 1 92.56 147 THR B O 1
ATOM 3101 N N . LEU B 1 148 ? 14.758 11.672 -13.062 1 92.62 148 LEU B N 1
ATOM 3102 C CA . LEU B 1 148 ? 14.859 12.266 -14.391 1 92.62 148 LEU B CA 1
ATOM 3103 C C . LEU B 1 148 ? 13.617 11.961 -15.227 1 92.62 148 LEU B C 1
ATOM 3105 O O . LEU B 1 148 ? 13.414 12.555 -16.281 1 92.62 148 LEU B O 1
ATOM 3109 N N . GLY B 1 149 ? 12.805 11.086 -14.766 1 93.12 149 GLY B N 1
ATOM 3110 C CA . GLY B 1 149 ? 11.609 10.711 -15.5 1 93.12 149 GLY B CA 1
ATOM 3111 C C . GLY B 1 149 ? 10.852 9.555 -14.867 1 93.12 149 GLY B C 1
ATOM 3112 O O . GLY B 1 149 ? 11.125 9.188 -13.727 1 93.12 149 GLY B O 1
ATOM 3113 N N . HIS B 1 150 ? 9.891 9.062 -15.656 1 96.94 150 HIS B N 1
ATOM 3114 C CA . HIS B 1 150 ? 9.109 7.914 -15.203 1 96.94 150 HIS B CA 1
ATOM 3115 C C . HIS B 1 150 ? 9.938 6.633 -15.25 1 96.94 150 HIS B C 1
ATOM 3117 O O . HIS B 1 150 ? 10.797 6.477 -16.125 1 96.94 150 HIS B O 1
ATOM 3123 N N . HIS B 1 151 ? 9.703 5.797 -14.367 1 98.06 151 HIS B N 1
ATOM 3124 C CA . HIS B 1 151 ? 10.227 4.438 -14.422 1 98.06 151 HIS B CA 1
ATOM 3125 C C . HIS B 1 151 ? 9.109 3.41 -14.266 1 98.06 151 HIS B C 1
ATOM 3127 O O . HIS B 1 151 ? 7.961 3.773 -14 1 98.06 151 HIS B O 1
ATOM 3133 N N . TYR B 1 152 ? 9.453 2.17 -14.477 1 98.5 152 TYR B N 1
ATOM 3134 C CA . TYR B 1 152 ? 8.461 1.104 -14.461 1 98.5 152 TYR B CA 1
ATOM 3135 C C . TYR B 1 152 ? 8.914 -0.048 -13.57 1 98.5 152 TYR B C 1
ATOM 3137 O O . TYR B 1 152 ? 10.109 -0.324 -13.461 1 98.5 152 TYR B O 1
ATOM 3145 N N . ILE B 1 153 ? 8.008 -0.607 -12.891 1 98.44 153 ILE B N 1
ATOM 3146 C CA . ILE B 1 153 ? 8.242 -1.866 -12.188 1 98.44 153 ILE B CA 1
ATOM 3147 C C . ILE B 1 153 ? 7.395 -2.971 -12.82 1 98.44 153 ILE B C 1
ATOM 3149 O O . ILE B 1 153 ? 6.184 -2.816 -12.984 1 98.44 153 ILE B O 1
ATOM 3153 N N . HIS B 1 154 ? 8.008 -4.035 -13.234 1 98.56 154 HIS B N 1
ATOM 3154 C CA . HIS B 1 154 ? 7.359 -5.199 -13.82 1 98.56 154 HIS B CA 1
ATOM 3155 C C . HIS B 1 154 ? 7.449 -6.41 -12.898 1 98.56 154 HIS B C 1
ATOM 3157 O O . HIS B 1 154 ? 8.492 -6.645 -12.281 1 98.56 154 HIS B O 1
ATOM 3163 N N . THR B 1 155 ? 6.352 -7.078 -12.766 1 98.5 155 THR B N 1
ATOM 3164 C CA . THR B 1 155 ? 6.387 -8.375 -12.102 1 98.5 155 THR B CA 1
ATOM 3165 C C . THR B 1 155 ? 5.781 -9.453 -12.992 1 98.5 155 THR B C 1
ATOM 3167 O O . THR B 1 155 ? 4.617 -9.359 -13.398 1 98.5 155 THR B O 1
ATOM 3170 N N . GLY B 1 156 ? 6.594 -10.414 -13.367 1 98.44 156 GLY B N 1
ATOM 3171 C CA . GLY B 1 156 ? 6.113 -11.602 -14.062 1 98.44 156 GLY B CA 1
ATOM 3172 C C . GLY B 1 156 ? 5.57 -12.664 -13.125 1 98.44 156 GLY B C 1
ATOM 3173 O O . GLY B 1 156 ? 5.992 -12.758 -11.969 1 98.44 156 GLY B O 1
ATOM 3174 N N . VAL B 1 157 ? 4.621 -13.5 -13.664 1 98.88 157 VAL B N 1
ATOM 3175 C CA . VAL B 1 157 ? 3.99 -14.555 -12.875 1 98.88 157 VAL B CA 1
ATOM 3176 C C . VAL B 1 157 ? 3.816 -15.805 -13.734 1 98.88 157 VAL B C 1
ATOM 3178 O O . VAL B 1 157 ? 3.428 -15.719 -14.898 1 98.88 157 VAL B O 1
ATOM 3181 N N . GLY B 1 158 ? 4.16 -16.891 -13.219 1 98.81 158 GLY B N 1
ATOM 3182 C CA . GLY B 1 158 ? 3.869 -18.203 -13.773 1 98.81 158 GLY B CA 1
ATOM 3183 C C . GLY B 1 158 ? 3.182 -19.141 -12.789 1 98.81 158 GLY B C 1
ATOM 3184 O O . GLY B 1 158 ? 3.574 -19.219 -11.625 1 98.81 158 GLY B O 1
ATOM 3185 N N . ILE B 1 159 ? 2.115 -19.797 -13.258 1 98.88 159 ILE B N 1
ATOM 3186 C CA . ILE B 1 159 ? 1.344 -20.656 -12.367 1 98.88 159 ILE B CA 1
ATOM 3187 C C . ILE B 1 159 ? 1.246 -22.062 -12.961 1 98.88 159 ILE B C 1
ATOM 3189 O O . ILE B 1 159 ? 0.867 -22.219 -14.125 1 98.88 159 ILE B O 1
ATOM 3193 N N . PHE B 1 160 ? 1.592 -23.031 -12.18 1 98.81 160 PHE B N 1
ATOM 3194 C CA . PHE B 1 160 ? 1.457 -24.438 -12.547 1 98.81 160 PHE B CA 1
ATOM 3195 C C . PHE B 1 160 ? 0.397 -25.125 -11.688 1 98.81 160 PHE B C 1
ATOM 3197 O O . PHE B 1 160 ? 0.26 -24.828 -10.5 1 98.81 160 PHE B O 1
ATOM 3204 N N . VAL B 1 161 ? -0.314 -26 -12.281 1 98.44 161 VAL B N 1
ATOM 3205 C CA . VAL B 1 161 ? -1.348 -26.781 -11.602 1 98.44 161 VAL B CA 1
ATOM 3206 C C . VAL B 1 161 ? -0.969 -28.266 -11.602 1 98.44 161 VAL B C 1
ATOM 3208 O O . VAL B 1 161 ? -0.525 -28.797 -12.625 1 98.44 161 VAL B O 1
ATOM 3211 N N . ARG B 1 162 ? -1.178 -28.938 -10.539 1 97.81 162 ARG B N 1
ATOM 3212 C CA . ARG B 1 162 ? -0.696 -30.312 -10.344 1 97.81 162 ARG B CA 1
ATOM 3213 C C . ARG B 1 162 ? -1.258 -31.25 -11.414 1 97.81 162 ARG B C 1
ATOM 3215 O O . ARG B 1 162 ? -0.528 -32.062 -11.977 1 97.81 162 ARG B O 1
ATOM 3222 N N . SER B 1 163 ? -2.57 -31.094 -11.711 1 96.88 163 SER B N 1
ATOM 3223 C CA . SER B 1 163 ? -3.246 -32.031 -12.609 1 96.88 163 SER B CA 1
ATOM 3224 C C . SER B 1 163 ? -2.688 -31.922 -14.031 1 96.88 163 SER B C 1
ATOM 3226 O O . SER B 1 163 ? -2.895 -32.812 -14.844 1 96.88 163 SER B O 1
ATOM 3228 N N . GLN B 1 164 ? -1.938 -30.875 -14.305 1 96.44 164 GLN B N 1
ATOM 3229 C CA . GLN B 1 164 ? -1.379 -30.688 -15.641 1 96.44 164 GLN B CA 1
ATOM 3230 C C . GLN B 1 164 ? 0.119 -30.969 -15.656 1 96.44 164 GLN B C 1
ATOM 3232 O O . GLN B 1 164 ? 0.762 -30.891 -16.703 1 96.44 164 GLN B O 1
ATOM 3237 N N . GLY B 1 165 ? 0.648 -31.266 -14.484 1 96.38 165 GLY B N 1
ATOM 3238 C CA . GLY B 1 165 ? 2.08 -31.5 -14.398 1 96.38 165 GLY B CA 1
ATOM 3239 C C . GLY B 1 165 ? 2.898 -30.219 -14.438 1 96.38 165 GLY B C 1
ATOM 3240 O O . GLY B 1 165 ? 2.465 -29.188 -13.93 1 96.38 165 GLY B O 1
ATOM 3241 N N . TYR B 1 166 ? 4.148 -30.344 -14.891 1 97.25 166 TYR B N 1
ATOM 3242 C CA . TYR B 1 166 ? 5.07 -29.219 -14.773 1 97.25 166 TYR B CA 1
ATOM 3243 C C . TYR B 1 166 ? 5.656 -28.844 -16.125 1 97.25 166 TYR B C 1
ATOM 3245 O O . TYR B 1 166 ? 6.59 -28.047 -16.219 1 97.25 166 TYR B O 1
ATOM 3253 N N . ASN B 1 167 ? 5.145 -29.391 -17.188 1 96.44 167 ASN B N 1
ATOM 3254 C CA . ASN B 1 167 ? 5.711 -29.141 -18.5 1 96.44 167 ASN B CA 1
ATOM 3255 C C . ASN B 1 167 ? 5.168 -27.844 -19.109 1 96.44 167 ASN B C 1
ATOM 3257 O O . ASN B 1 167 ? 5.824 -27.234 -19.953 1 96.44 167 ASN B O 1
ATOM 3261 N N . GLN B 1 168 ? 3.92 -27.5 -18.781 1 97 168 GLN B N 1
ATOM 3262 C CA . GLN B 1 168 ? 3.275 -26.281 -19.266 1 97 168 GLN B CA 1
ATOM 3263 C C . GLN B 1 168 ? 2.584 -25.547 -18.125 1 97 168 GLN B C 1
ATOM 3265 O O . GLN B 1 168 ? 1.911 -26.156 -17.297 1 97 168 GLN B O 1
ATOM 3270 N N . SER B 1 169 ? 2.789 -24.281 -18.141 1 98.38 169 SER B N 1
ATOM 3271 C CA . SER B 1 169 ? 2.105 -23.5 -17.109 1 98.38 169 SER B CA 1
ATOM 3272 C C . SER B 1 169 ? 0.63 -23.312 -17.453 1 98.38 169 SER B C 1
ATOM 3274 O O . SER B 1 169 ? 0.258 -23.281 -18.625 1 98.38 169 SER B O 1
ATOM 3276 N N . ALA B 1 170 ? -0.202 -23.266 -16.438 1 98.5 170 ALA B N 1
ATOM 3277 C CA . ALA B 1 170 ? -1.633 -23.016 -16.609 1 98.5 170 ALA B CA 1
ATOM 3278 C C . ALA B 1 170 ? -1.909 -21.547 -16.875 1 98.5 170 ALA B C 1
ATOM 3280 O O . ALA B 1 170 ? -2.932 -21.188 -17.469 1 98.5 170 ALA B O 1
ATOM 3281 N N . ALA B 1 171 ? -1.023 -20.672 -16.422 1 98.62 171 ALA B N 1
ATOM 3282 C CA . ALA B 1 171 ? -1.091 -19.234 -16.672 1 98.62 171 ALA B CA 1
ATOM 3283 C C . ALA B 1 171 ? 0.301 -18.609 -16.641 1 98.62 171 ALA B C 1
ATOM 3285 O O . ALA B 1 171 ? 1.184 -19.062 -15.922 1 98.62 171 ALA B O 1
ATOM 3286 N N . LYS B 1 172 ? 0.495 -17.625 -17.422 1 98.56 172 LYS B N 1
ATOM 3287 C CA . LYS B 1 172 ? 1.728 -16.844 -17.5 1 98.56 172 LYS B CA 1
ATOM 3288 C C . LYS B 1 172 ? 1.444 -15.414 -17.953 1 98.56 172 LYS B C 1
ATOM 3290 O O . LYS B 1 172 ? 0.827 -15.195 -19 1 98.56 172 LYS B O 1
ATOM 3295 N N . PHE B 1 173 ? 1.826 -14.469 -17.188 1 98.75 173 PHE B N 1
ATOM 3296 C CA . PHE B 1 173 ? 1.575 -13.062 -17.5 1 98.75 173 PHE B CA 1
ATOM 3297 C C . PHE B 1 173 ? 2.508 -12.156 -16.719 1 98.75 173 PHE B C 1
ATOM 3299 O O . PHE B 1 173 ? 3.318 -12.633 -15.914 1 98.75 173 PHE B O 1
ATOM 3306 N N . TYR B 1 174 ? 2.535 -10.898 -17.031 1 98.56 174 TYR B N 1
ATOM 3307 C CA . TYR B 1 174 ? 3.197 -9.891 -16.203 1 98.56 174 TYR B CA 1
ATOM 3308 C C . TYR B 1 174 ? 2.316 -8.656 -16.047 1 98.56 174 TYR B C 1
ATOM 3310 O O . TYR B 1 174 ? 1.303 -8.516 -16.734 1 98.56 174 TYR B O 1
ATOM 3318 N N . ASP B 1 175 ? 2.547 -7.895 -15.055 1 98.69 175 ASP B N 1
ATOM 3319 C CA . ASP B 1 175 ? 1.924 -6.594 -14.82 1 98.69 175 ASP B CA 1
ATOM 3320 C C . ASP B 1 175 ? 2.973 -5.484 -14.758 1 98.69 175 ASP B C 1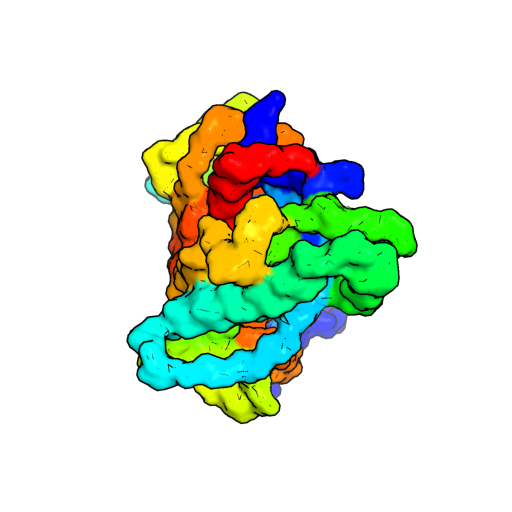
ATOM 3322 O O . ASP B 1 175 ? 4.152 -5.754 -14.523 1 98.69 175 ASP B O 1
ATOM 3326 N N . THR B 1 176 ? 2.568 -4.312 -15.094 1 98.56 176 THR B N 1
ATOM 3327 C CA . THR B 1 176 ? 3.453 -3.154 -15.117 1 98.56 176 THR B CA 1
ATOM 3328 C C . THR B 1 176 ? 2.836 -1.987 -14.352 1 98.56 176 THR B C 1
ATOM 3330 O O . THR B 1 176 ? 1.644 -1.706 -14.5 1 98.56 176 THR B O 1
ATOM 3333 N N . THR B 1 177 ? 3.584 -1.348 -13.516 1 98.56 177 THR B N 1
ATOM 3334 C CA . THR B 1 177 ? 3.188 -0.095 -12.883 1 98.56 177 THR B CA 1
ATOM 3335 C C . THR B 1 177 ? 4.145 1.031 -13.266 1 98.56 177 THR B C 1
ATOM 3337 O O . THR B 1 177 ? 5.359 0.893 -13.133 1 98.56 177 THR B O 1
ATOM 3340 N N . ARG B 1 178 ? 3.629 2.084 -13.812 1 98.62 178 ARG B N 1
ATOM 3341 C CA . ARG B 1 178 ? 4.383 3.301 -14.109 1 98.62 178 ARG B CA 1
ATOM 3342 C C . ARG B 1 178 ? 4.461 4.207 -12.883 1 98.62 178 ARG B C 1
ATOM 3344 O O . ARG B 1 178 ? 3.445 4.465 -12.234 1 98.62 178 ARG B O 1
ATOM 3351 N N . VAL B 1 179 ? 5.656 4.691 -12.555 1 98.38 179 VAL B N 1
ATOM 3352 C CA . VAL B 1 179 ? 5.855 5.43 -11.312 1 98.38 179 VAL B CA 1
ATOM 3353 C C . VAL B 1 179 ? 6.578 6.742 -11.602 1 98.38 179 VAL B C 1
ATOM 3355 O O . VAL B 1 179 ? 7.516 6.777 -12.398 1 98.38 179 VAL B O 1
ATOM 3358 N N . LYS B 1 180 ? 6.148 7.777 -10.961 1 97.75 180 LYS B N 1
ATOM 3359 C CA . LYS B 1 180 ? 6.832 9.062 -10.961 1 97.75 180 LYS B CA 1
ATOM 3360 C C . LYS B 1 180 ? 7.184 9.5 -9.547 1 97.75 180 LYS B C 1
ATOM 3362 O O . LYS B 1 180 ? 6.305 9.617 -8.688 1 97.75 180 LYS B O 1
ATOM 3367 N N . PHE B 1 181 ? 8.422 9.734 -9.367 1 96.81 181 PHE B N 1
ATOM 3368 C CA . PHE B 1 181 ? 8.867 10.266 -8.078 1 96.81 181 PHE B CA 1
ATOM 3369 C C . PHE B 1 181 ? 8.672 11.773 -8.023 1 96.81 181 PHE B C 1
ATOM 3371 O O . PHE B 1 181 ? 8.68 12.453 -9.055 1 96.81 181 PHE B O 1
ATOM 3378 N N . GLN B 1 182 ? 8.461 12.273 -6.809 1 94.38 182 GLN B N 1
ATOM 3379 C CA . GLN B 1 182 ? 8.609 13.711 -6.617 1 94.38 182 GLN B CA 1
ATOM 3380 C C . GLN B 1 182 ? 10.055 14.156 -6.809 1 94.38 182 GLN B C 1
ATOM 3382 O O . GLN B 1 182 ? 10.953 13.32 -6.898 1 94.38 182 GLN B O 1
ATOM 3387 N N . THR B 1 183 ? 10.25 15.461 -6.855 1 89.5 183 THR B N 1
ATOM 3388 C CA . THR B 1 183 ? 11.602 15.992 -6.973 1 89.5 183 THR B CA 1
ATOM 3389 C C . THR B 1 183 ? 12.422 15.656 -5.734 1 89.5 183 THR B C 1
ATOM 3391 O O . THR B 1 183 ? 11.984 15.898 -4.605 1 89.5 183 THR B O 1
ATOM 3394 N N . LEU B 1 184 ? 13.547 15.008 -5.957 1 92.19 184 LEU B N 1
ATOM 3395 C CA . LEU B 1 184 ? 14.445 14.633 -4.871 1 9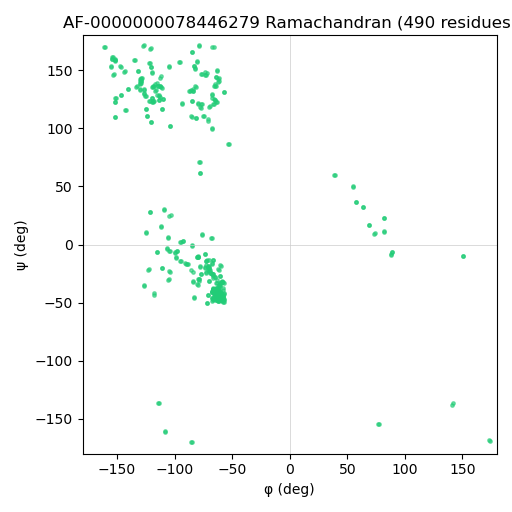2.19 184 LEU B CA 1
ATOM 3396 C C . LEU B 1 184 ? 15.789 15.336 -5.02 1 92.19 184 LEU B C 1
ATOM 3398 O O . LEU B 1 184 ? 16.359 15.383 -6.113 1 92.19 184 LEU B O 1
ATOM 3402 N N . SER B 1 185 ? 16.234 15.898 -3.961 1 89.88 185 SER B N 1
ATOM 3403 C CA . SER B 1 185 ? 17.578 16.469 -3.936 1 89.88 185 SER B CA 1
ATOM 3404 C C . SER B 1 185 ? 18.641 15.383 -3.752 1 89.88 185 SER B C 1
ATOM 3406 O O . SER B 1 185 ? 18.312 14.227 -3.484 1 89.88 185 SER B O 1
ATOM 3408 N N . ASP B 1 186 ? 19.906 15.812 -3.9 1 92.5 186 ASP B N 1
ATOM 3409 C CA . ASP B 1 186 ? 21 14.891 -3.619 1 92.5 186 ASP B CA 1
ATOM 3410 C C . ASP B 1 186 ? 20.953 14.422 -2.166 1 92.5 186 ASP B C 1
ATOM 3412 O O . ASP B 1 186 ? 21.281 13.273 -1.872 1 92.5 186 ASP B O 1
ATOM 3416 N N . VAL B 1 187 ? 20.562 15.32 -1.339 1 92.38 187 VAL B N 1
ATOM 3417 C CA . VAL B 1 187 ? 20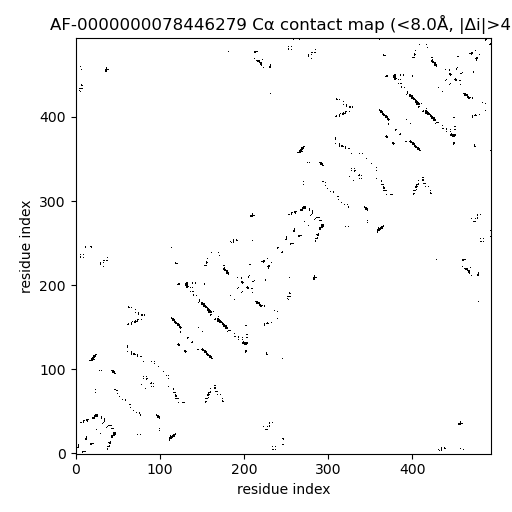.453 15 0.08 1 92.38 187 VAL B CA 1
ATOM 3418 C C . VAL B 1 187 ? 19.375 13.953 0.293 1 92.38 187 VAL B C 1
ATOM 3420 O O . VAL B 1 187 ? 19.562 13 1.054 1 92.38 187 VAL B O 1
ATOM 3423 N N . ASP B 1 188 ? 18.266 14.086 -0.367 1 93.81 188 ASP B N 1
ATOM 3424 C CA . ASP B 1 188 ? 17.172 13.117 -0.277 1 93.81 188 ASP B CA 1
ATOM 3425 C C . ASP B 1 188 ? 17.656 11.727 -0.713 1 93.81 188 ASP B C 1
ATOM 3427 O O . ASP B 1 188 ? 17.344 10.727 -0.06 1 93.81 188 ASP B O 1
ATOM 3431 N N . ILE B 1 189 ? 18.391 11.719 -1.814 1 95.81 189 ILE B N 1
ATOM 3432 C CA . ILE B 1 189 ? 18.875 10.453 -2.361 1 95.81 189 ILE B CA 1
ATOM 3433 C C . ILE B 1 189 ? 19.812 9.773 -1.358 1 95.81 189 ILE B C 1
ATOM 3435 O O . ILE B 1 189 ? 19.672 8.586 -1.082 1 95.81 189 ILE B O 1
ATOM 3439 N N . GLU B 1 190 ? 20.734 10.539 -0.813 1 95.69 190 GLU B N 1
ATOM 3440 C CA . GLU B 1 190 ? 21.672 9.984 0.162 1 95.69 190 GLU B CA 1
ATOM 3441 C C . GLU B 1 190 ? 20.938 9.477 1.399 1 95.69 190 GLU B C 1
ATOM 3443 O O . GLU B 1 190 ? 21.266 8.406 1.924 1 95.69 190 GLU B O 1
ATOM 3448 N N . ARG B 1 191 ? 19.984 10.164 1.838 1 93.75 191 ARG B N 1
ATOM 3449 C CA . ARG B 1 191 ? 19.219 9.758 3.008 1 93.75 191 ARG B CA 1
ATOM 3450 C C . ARG B 1 191 ? 18.406 8.5 2.715 1 93.75 191 ARG B C 1
ATOM 3452 O O . ARG B 1 191 ? 18.25 7.637 3.578 1 93.75 191 ARG B O 1
ATOM 3459 N N . LEU B 1 192 ? 17.859 8.508 1.529 1 95.31 192 LEU B N 1
ATOM 3460 C CA . LEU B 1 192 ? 17.141 7.309 1.118 1 95.31 192 LEU B CA 1
ATOM 3461 C C . LEU B 1 192 ? 18.047 6.086 1.147 1 95.31 192 LEU B C 1
ATOM 3463 O O . LEU B 1 192 ? 17.656 5.027 1.648 1 95.31 192 LEU B O 1
ATOM 3467 N N . LEU B 1 193 ? 19.234 6.25 0.66 1 97.31 193 LEU B N 1
ATOM 3468 C CA . LEU B 1 193 ? 20.203 5.168 0.667 1 97.31 193 LEU B CA 1
ATOM 3469 C C . LEU B 1 193 ? 20.562 4.77 2.094 1 97.31 193 LEU B C 1
ATOM 3471 O O . LEU B 1 193 ? 20.766 3.588 2.379 1 97.31 193 LEU B O 1
ATOM 3475 N N . ASP B 1 194 ? 20.562 5.719 3.012 1 95.38 194 ASP B N 1
ATOM 3476 C CA . ASP B 1 194 ? 20.891 5.473 4.41 1 95.38 194 ASP B CA 1
ATOM 3477 C C . ASP B 1 194 ? 19.844 4.582 5.078 1 95.38 194 ASP B C 1
ATOM 3479 O O . ASP B 1 194 ? 20.141 3.896 6.059 1 95.38 194 ASP B O 1
ATOM 3483 N N . THR B 1 195 ? 18.641 4.578 4.574 1 93.81 195 THR B N 1
ATOM 3484 C CA . THR B 1 195 ? 17.594 3.721 5.129 1 93.81 195 THR B CA 1
ATOM 3485 C C . THR B 1 195 ? 17.891 2.252 4.832 1 93.81 195 THR B C 1
ATOM 3487 O O . THR B 1 195 ? 17.297 1.361 5.449 1 93.81 195 THR B O 1
ATOM 3490 N N . GLU B 1 196 ? 18.656 1.956 3.799 1 96.31 196 GLU B N 1
ATOM 3491 C CA . GLU B 1 196 ? 19.047 0.628 3.33 1 96.31 196 GLU B CA 1
ATOM 3492 C C . GLU B 1 196 ? 17.844 -0.121 2.754 1 96.31 196 GLU B C 1
ATOM 3494 O O . GLU B 1 196 ? 17.891 -1.343 2.596 1 96.31 196 GLU B O 1
ATOM 3499 N N . GLU B 1 197 ? 16.844 0.584 2.467 1 95.31 197 GLU B N 1
ATOM 3500 C CA . GLU B 1 197 ? 15.648 -0.03 1.907 1 95.31 197 GLU B CA 1
ATOM 3501 C C . GLU B 1 197 ? 15.906 -0.573 0.505 1 95.31 197 GLU B C 1
ATOM 3503 O O . GLU B 1 197 ? 15.125 -1.368 -0.014 1 95.31 197 GLU B O 1
ATOM 3508 N N . TYR B 1 198 ? 16.984 -0.155 -0.157 1 97.06 198 TYR B N 1
ATOM 3509 C CA . TYR B 1 198 ? 17.328 -0.626 -1.498 1 97.06 198 TYR B CA 1
ATOM 3510 C C . TYR B 1 198 ? 17.75 -2.086 -1.472 1 97.06 198 TYR B C 1
ATOM 3512 O O . TYR B 1 198 ? 17.703 -2.773 -2.494 1 97.06 198 TYR B O 1
ATOM 3520 N N . LYS B 1 199 ? 18.234 -2.596 -0.296 1 96.38 199 LYS B N 1
ATOM 3521 C CA . LYS B 1 199 ? 18.75 -3.955 -0.197 1 96.38 199 LYS B CA 1
ATOM 3522 C C . LYS B 1 199 ? 17.656 -4.984 -0.416 1 96.38 199 LYS B C 1
ATOM 3524 O O . LYS B 1 199 ? 16.625 -4.961 0.268 1 96.38 199 LYS B O 1
ATOM 3529 N N . GLY B 1 200 ? 17.844 -5.801 -1.398 1 93.19 200 GLY B N 1
ATOM 3530 C CA . GLY B 1 200 ? 16.922 -6.891 -1.649 1 93.19 200 GLY B CA 1
ATOM 3531 C C . GLY B 1 200 ? 15.688 -6.465 -2.428 1 93.19 200 GLY B C 1
ATOM 3532 O O . GLY B 1 200 ? 14.727 -7.227 -2.551 1 93.19 200 GLY B O 1
ATOM 3533 N N . THR B 1 201 ? 15.711 -5.219 -2.975 1 94 201 THR B N 1
ATOM 3534 C CA . THR B 1 201 ? 14.531 -4.746 -3.695 1 94 201 THR B CA 1
ATOM 3535 C C . THR B 1 201 ? 14.875 -4.441 -5.152 1 94 201 THR B C 1
ATOM 3537 O O . THR B 1 201 ? 15.93 -3.873 -5.441 1 94 201 THR B O 1
ATOM 3540 N N . ALA B 1 202 ? 13.969 -4.906 -6.02 1 92.5 202 ALA B N 1
ATOM 3541 C CA . ALA B 1 202 ? 14.07 -4.484 -7.414 1 92.5 202 ALA B CA 1
ATOM 3542 C C . ALA B 1 202 ? 13.773 -2.994 -7.559 1 92.5 202 ALA B C 1
ATOM 3544 O O . ALA B 1 202 ? 12.805 -2.492 -6.992 1 92.5 202 ALA B O 1
ATOM 3545 N N . GLY B 1 203 ? 14.648 -2.232 -8.227 1 94.56 203 GLY B N 1
ATOM 3546 C CA . GLY B 1 203 ? 14.438 -0.809 -8.43 1 94.56 203 GLY B CA 1
ATOM 3547 C C . GLY B 1 203 ? 14.984 0.043 -7.301 1 94.56 203 GLY B C 1
ATOM 3548 O O . GLY B 1 203 ? 14.859 1.27 -7.324 1 94.56 203 GLY B O 1
ATOM 3549 N N . SER B 1 204 ? 15.445 -0.551 -6.188 1 97.38 204 SER B N 1
ATOM 3550 C CA . SER B 1 204 ? 16.25 0.099 -5.164 1 97.38 204 SER B CA 1
ATOM 3551 C C . SER B 1 204 ? 15.391 0.9 -4.195 1 97.38 204 SER B C 1
ATOM 3553 O O . SER B 1 204 ? 15.867 1.832 -3.549 1 97.38 204 SER B O 1
ATOM 3555 N N . TYR B 1 205 ? 14.156 0.607 -4.066 1 96.56 205 TYR B N 1
ATOM 3556 C CA . TYR B 1 205 ? 13.32 1.226 -3.045 1 96.56 205 TYR B CA 1
ATOM 3557 C C . TYR B 1 205 ? 12.18 0.298 -2.635 1 96.56 205 TYR B C 1
ATOM 3559 O O . TYR B 1 205 ? 11.859 -0.654 -3.35 1 96.56 205 TYR B O 1
ATOM 3567 N N . ARG B 1 206 ? 11.641 0.53 -1.469 1 95.38 206 ARG B N 1
ATOM 3568 C CA . ARG B 1 206 ? 10.508 -0.223 -0.943 1 95.38 206 ARG B CA 1
ATOM 3569 C C . ARG B 1 206 ? 9.25 0.646 -0.877 1 95.38 206 ARG B C 1
ATOM 3571 O O . ARG B 1 206 ? 9.203 1.617 -0.12 1 95.38 206 ARG B O 1
ATOM 3578 N N . VAL B 1 207 ? 8.242 0.261 -1.632 1 95 207 VAL B N 1
ATOM 3579 C CA . VAL B 1 207 ? 7.008 1.045 -1.657 1 95 207 VAL B CA 1
ATOM 3580 C C . VAL B 1 207 ? 6.273 0.898 -0.327 1 95 207 VAL B C 1
ATOM 3582 O O . VAL B 1 207 ? 5.453 1.744 0.031 1 95 207 VAL B O 1
ATOM 3585 N N . SER B 1 208 ? 6.547 -0.116 0.418 1 92.12 208 SER B N 1
ATOM 3586 C CA . SER B 1 208 ? 5.949 -0.316 1.734 1 92.12 208 SER B CA 1
ATOM 3587 C C . SER B 1 208 ? 6.645 0.536 2.793 1 92.12 208 SER B C 1
ATOM 3589 O O . SER B 1 208 ? 6.191 0.602 3.938 1 92.12 208 SER B O 1
ATOM 3591 N N . GLY B 1 209 ? 7.75 1.13 2.506 1 94.44 209 GLY B N 1
ATOM 3592 C CA . GLY B 1 209 ? 8.516 1.987 3.396 1 94.44 209 GLY B CA 1
ATOM 3593 C C . GLY B 1 209 ? 8.57 3.432 2.936 1 94.44 209 GLY B C 1
ATOM 3594 O O . GLY B 1 209 ? 7.562 3.982 2.482 1 94.44 209 GLY B O 1
ATOM 3595 N N . VAL B 1 210 ? 9.734 4.031 3.014 1 94.75 210 VAL B N 1
ATOM 3596 C CA . VAL B 1 210 ? 9.945 5.445 2.723 1 94.75 210 VAL B CA 1
ATOM 3597 C C . VAL B 1 210 ? 9.719 5.703 1.234 1 94.75 210 VAL B C 1
ATOM 3599 O O . VAL B 1 210 ? 9.266 6.785 0.846 1 94.75 210 VAL B O 1
ATOM 3602 N N . GLY B 1 211 ? 9.914 4.66 0.465 1 94.88 211 GLY B N 1
ATOM 3603 C CA . GLY B 1 211 ? 9.758 4.809 -0.974 1 94.88 211 GLY B CA 1
ATOM 3604 C C . GLY B 1 211 ? 8.375 5.285 -1.378 1 94.88 211 GLY B C 1
ATOM 3605 O O . GLY B 1 211 ? 8.219 5.984 -2.383 1 94.88 211 GLY B O 1
ATOM 3606 N N . GLU B 1 212 ? 7.375 4.898 -0.613 1 95.19 212 GLU B N 1
ATOM 3607 C CA . GLU B 1 212 ? 5.996 5.254 -0.919 1 95.19 212 GLU B CA 1
ATOM 3608 C C . GLU B 1 212 ? 5.805 6.77 -0.919 1 95.19 212 GLU B C 1
ATOM 3610 O O . GLU B 1 212 ? 5.125 7.312 -1.792 1 95.19 212 GLU B O 1
ATOM 3615 N N . SER B 1 213 ? 6.387 7.484 -0.01 1 95.25 213 SER B N 1
ATOM 3616 C CA . SER B 1 213 ? 6.188 8.922 0.172 1 95.25 213 SER B CA 1
ATOM 3617 C C . SER B 1 213 ? 6.891 9.719 -0.918 1 95.25 213 SER B C 1
ATOM 3619 O O . SER B 1 213 ? 6.688 10.93 -1.039 1 95.25 213 SER B O 1
ATOM 3621 N N . LEU B 1 214 ? 7.66 9.039 -1.703 1 96.56 214 LEU B N 1
ATOM 3622 C CA . LEU B 1 214 ? 8.391 9.711 -2.77 1 96.56 214 LEU B CA 1
ATOM 3623 C C . LEU B 1 214 ? 7.621 9.648 -4.082 1 96.56 214 LEU B C 1
ATOM 3625 O O . LEU B 1 214 ? 7.949 10.359 -5.039 1 96.56 214 LEU B O 1
ATOM 3629 N N . ILE B 1 215 ? 6.633 8.805 -4.137 1 97.06 215 ILE B N 1
ATOM 3630 C CA . ILE B 1 215 ? 5.867 8.578 -5.355 1 97.06 215 ILE B CA 1
ATOM 3631 C C . ILE B 1 215 ? 4.809 9.664 -5.516 1 97.06 215 ILE B C 1
ATOM 3633 O O . ILE B 1 215 ? 3.83 9.703 -4.766 1 97.06 215 ILE B O 1
ATOM 3637 N N . GLU B 1 216 ? 5.035 10.492 -6.453 1 95.94 216 GLU B N 1
ATOM 3638 C CA . GLU B 1 216 ? 4.062 11.531 -6.785 1 95.94 216 GLU B CA 1
ATOM 3639 C C . GLU B 1 216 ? 2.783 10.922 -7.355 1 95.94 216 GLU B C 1
ATOM 3641 O O . GLU B 1 216 ? 1.679 11.312 -6.977 1 95.94 216 GLU B O 1
ATOM 3646 N N . TYR B 1 217 ? 2.979 10.008 -8.273 1 95 217 TYR B N 1
ATOM 3647 C CA . TYR B 1 217 ? 1.847 9.211 -8.734 1 95 217 TYR B CA 1
ATOM 3648 C C . TYR B 1 217 ? 2.314 7.875 -9.297 1 95 217 TYR B C 1
ATOM 3650 O O . TYR B 1 217 ? 3.467 7.738 -9.711 1 95 217 TYR B O 1
ATOM 3658 N N . MET B 1 218 ? 1.463 6.961 -9.227 1 97.38 218 MET B N 1
ATOM 3659 C CA . MET B 1 218 ? 1.646 5.668 -9.883 1 97.38 218 MET B CA 1
ATOM 3660 C C . MET B 1 218 ? 0.422 5.301 -10.711 1 97.38 218 MET B C 1
ATOM 3662 O O . MET B 1 218 ? -0.701 5.676 -10.367 1 97.38 218 MET B O 1
ATOM 3666 N N . ASP B 1 219 ? 0.655 4.691 -11.805 1 98.12 219 ASP B N 1
ATOM 3667 C CA . ASP B 1 219 ? -0.367 4.16 -12.703 1 98.12 219 ASP B CA 1
ATOM 3668 C C . ASP B 1 219 ? -0.213 2.652 -12.883 1 98.12 219 ASP B C 1
ATOM 3670 O O . ASP B 1 219 ? 0.713 2.191 -13.555 1 98.12 219 ASP B O 1
ATOM 3674 N N . GLY B 1 220 ? -1.035 1.885 -12.289 1 98.19 220 GLY B N 1
ATOM 3675 C CA . GLY B 1 220 ? -0.964 0.432 -12.273 1 98.19 220 GLY B CA 1
ATOM 3676 C C . GLY B 1 220 ? -1.354 -0.169 -10.938 1 98.19 220 GLY B C 1
ATOM 3677 O O . GLY B 1 220 ? -2.377 0.2 -10.359 1 98.19 220 GLY B O 1
ATOM 3678 N N . SER B 1 221 ? -0.566 -1.126 -10.555 1 97.81 221 SER B N 1
ATOM 3679 C CA . SER B 1 221 ? -0.876 -1.903 -9.359 1 97.81 221 SER B CA 1
ATOM 3680 C C . SER B 1 221 ? 0.177 -1.694 -8.281 1 97.81 221 SER B C 1
ATOM 3682 O O . SER B 1 221 ? 1.375 -1.833 -8.531 1 97.81 221 SER B O 1
ATOM 3684 N N . TYR B 1 222 ? -0.298 -1.364 -7.062 1 97.44 222 TYR B N 1
ATOM 3685 C CA . TYR B 1 222 ? 0.582 -1.202 -5.906 1 97.44 222 TYR B CA 1
ATOM 3686 C C . TYR B 1 222 ? 1.262 -2.518 -5.551 1 97.44 222 TYR B C 1
ATOM 3688 O O . TYR B 1 222 ? 2.473 -2.555 -5.316 1 97.44 222 TYR B O 1
ATOM 3696 N N . THR B 1 223 ? 0.532 -3.619 -5.547 1 97.75 223 THR B N 1
ATOM 3697 C CA . THR B 1 223 ? 1.073 -4.918 -5.16 1 97.75 223 THR B CA 1
ATOM 3698 C C . THR B 1 223 ? 2.01 -5.457 -6.238 1 97.75 223 THR B C 1
ATOM 3700 O O . THR B 1 223 ? 2.869 -6.293 -5.957 1 97.75 223 THR B O 1
ATOM 3703 N N . ASN B 1 224 ? 1.821 -4.996 -7.473 1 98.19 224 ASN B N 1
ATOM 3704 C CA . ASN B 1 224 ? 2.805 -5.305 -8.5 1 98.19 224 ASN B CA 1
ATOM 3705 C C . ASN B 1 224 ? 4.188 -4.773 -8.141 1 98.19 224 ASN B C 1
ATOM 3707 O O . ASN B 1 224 ? 5.188 -5.473 -8.297 1 98.19 224 ASN B O 1
ATOM 3711 N N . ILE B 1 225 ? 4.211 -3.51 -7.66 1 97.81 225 ILE B N 1
ATOM 3712 C CA . ILE B 1 225 ? 5.48 -2.918 -7.238 1 97.81 225 ILE B CA 1
ATOM 3713 C C . ILE B 1 225 ? 6.055 -3.711 -6.066 1 97.81 225 ILE B C 1
ATOM 3715 O O . ILE B 1 225 ? 7.262 -3.963 -6.016 1 97.81 225 ILE B O 1
ATOM 3719 N N . MET B 1 226 ? 5.145 -4.152 -5.203 1 96.56 226 MET B N 1
ATOM 3720 C CA . MET B 1 226 ? 5.586 -4.891 -4.023 1 96.56 226 MET B CA 1
ATOM 3721 C C . MET B 1 226 ? 6.199 -6.23 -4.418 1 96.56 226 MET B C 1
ATOM 3723 O O . MET B 1 226 ? 7.133 -6.703 -3.773 1 96.56 226 MET B O 1
ATOM 3727 N N . GLY B 1 227 ? 5.543 -6.867 -5.445 1 97.12 227 GLY B N 1
ATOM 3728 C CA . GLY B 1 227 ? 6.203 -8.094 -5.859 1 97.12 227 GLY B CA 1
ATOM 3729 C C . GLY B 1 227 ? 5.242 -9.133 -6.41 1 97.12 227 GLY B C 1
ATOM 3730 O O . GLY B 1 227 ? 5.668 -10.164 -6.934 1 97.12 227 GLY B O 1
ATOM 3731 N N . LEU B 1 228 ? 3.969 -8.898 -6.258 1 98.19 228 LEU B N 1
ATOM 3732 C CA . LEU B 1 228 ? 2.959 -9.82 -6.766 1 98.19 228 LEU B CA 1
ATOM 3733 C C . LEU B 1 228 ? 1.671 -9.078 -7.109 1 98.19 228 LEU B C 1
ATOM 3735 O O . LEU B 1 228 ? 0.962 -8.609 -6.219 1 98.19 228 LEU B O 1
ATOM 3739 N N . PRO B 1 229 ? 1.344 -8.961 -8.391 1 98.25 229 PRO B N 1
ATOM 3740 C CA . PRO B 1 229 ? 0.11 -8.258 -8.758 1 98.25 229 PRO B CA 1
ATOM 3741 C C . PRO B 1 229 ? -1.146 -9.008 -8.32 1 98.25 229 PRO B C 1
ATOM 3743 O O . PRO B 1 229 ? -1.634 -9.875 -9.047 1 98.25 229 PRO B O 1
ATOM 3746 N N . ALA B 1 230 ? -1.712 -8.602 -7.25 1 97.62 230 ALA B N 1
ATOM 3747 C CA . ALA B 1 230 ? -2.768 -9.328 -6.547 1 97.62 230 ALA B CA 1
ATOM 3748 C C . ALA B 1 230 ? -4.004 -9.484 -7.43 1 97.62 230 ALA B C 1
ATOM 3750 O O . ALA B 1 230 ? -4.617 -10.555 -7.461 1 97.62 230 ALA B O 1
ATOM 3751 N N . GLN B 1 231 ? -4.395 -8.414 -8.094 1 97.56 231 GLN B N 1
ATOM 3752 C CA . GLN B 1 231 ? -5.605 -8.469 -8.906 1 97.56 231 GLN B CA 1
ATOM 3753 C C . GLN B 1 231 ? -5.477 -9.5 -10.023 1 97.56 231 GLN B C 1
ATOM 3755 O O . GLN B 1 231 ? -6.359 -10.344 -10.211 1 97.56 231 GLN B O 1
ATOM 3760 N N . LYS B 1 232 ? -4.379 -9.484 -10.773 1 97.94 232 LYS B N 1
ATOM 3761 C CA . LYS B 1 232 ? -4.18 -10.43 -11.867 1 97.94 232 LYS B CA 1
ATOM 3762 C C . LYS B 1 232 ? -4.02 -11.859 -11.344 1 97.94 232 LYS B C 1
ATOM 3764 O O . LYS B 1 232 ? -4.504 -12.812 -11.953 1 97.94 232 LYS B O 1
ATOM 3769 N N . VAL B 1 233 ? -3.365 -11.961 -10.273 1 98 233 VAL B N 1
ATOM 3770 C CA . VAL B 1 233 ? -3.139 -13.273 -9.68 1 98 233 VAL B CA 1
ATOM 3771 C C . VAL B 1 233 ? -4.461 -13.859 -9.188 1 98 233 VAL B C 1
ATOM 3773 O O . VAL B 1 233 ? -4.754 -15.031 -9.414 1 98 233 VAL B O 1
ATOM 3776 N N . SER B 1 234 ? -5.258 -13.031 -8.492 1 96.25 234 SER B N 1
ATOM 3777 C CA . SER B 1 234 ? -6.555 -13.516 -8.023 1 96.25 234 SER B CA 1
ATOM 3778 C C . SER B 1 234 ? -7.43 -13.977 -9.18 1 96.25 234 SER B C 1
ATOM 3780 O O . SER B 1 234 ? -8.062 -15.031 -9.102 1 96.25 234 SER B O 1
ATOM 3782 N N . SER B 1 235 ? -7.441 -13.211 -10.234 1 96.06 235 SER B N 1
ATOM 3783 C CA . SER B 1 235 ? -8.211 -13.562 -11.422 1 96.06 235 SER B CA 1
ATOM 3784 C C . SER B 1 235 ? -7.715 -14.867 -12.031 1 96.06 235 SER B C 1
ATOM 3786 O O . SER B 1 235 ? -8.516 -15.734 -12.391 1 96.06 235 SER B O 1
ATOM 3788 N N . ALA B 1 236 ? -6.41 -15.039 -12.125 1 97.31 236 ALA B N 1
ATOM 3789 C CA . ALA B 1 236 ? -5.812 -16.234 -12.703 1 97.31 236 ALA B CA 1
ATOM 3790 C C . ALA B 1 236 ? -6.121 -17.469 -11.852 1 97.31 236 ALA B C 1
ATOM 3792 O O . ALA B 1 236 ? -6.496 -18.516 -12.375 1 97.31 236 ALA B O 1
ATOM 3793 N N . ILE B 1 237 ? -5.98 -17.344 -10.523 1 96.81 237 ILE B N 1
ATOM 3794 C CA . ILE B 1 237 ? -6.223 -18.469 -9.625 1 96.81 237 ILE B CA 1
ATOM 3795 C C . ILE B 1 237 ? -7.691 -18.875 -9.703 1 96.81 237 ILE B C 1
ATOM 3797 O O . ILE B 1 237 ? -8.008 -20.078 -9.734 1 96.81 237 ILE B O 1
ATOM 3801 N N . ALA B 1 238 ? -8.578 -17.891 -9.711 1 94.31 238 ALA B N 1
ATOM 3802 C CA . ALA B 1 238 ? -10 -18.188 -9.797 1 94.31 238 ALA B CA 1
ATOM 3803 C C . ALA B 1 238 ? -10.328 -18.984 -11.055 1 94.31 238 ALA B C 1
ATOM 3805 O O . ALA B 1 238 ? -11.055 -19.984 -11.008 1 94.31 238 ALA B O 1
ATOM 3806 N N . LYS B 1 239 ? -9.805 -18.547 -12.172 1 95.38 239 LYS B N 1
ATOM 3807 C CA . LYS B 1 239 ? -10.016 -19.234 -13.445 1 95.38 239 LYS B CA 1
ATOM 3808 C C . LYS B 1 239 ? -9.461 -20.641 -13.406 1 95.38 239 LYS B C 1
ATOM 3810 O O . LYS B 1 239 ? -10.117 -21.594 -13.852 1 95.38 239 LYS B O 1
ATOM 3815 N N . ILE B 1 240 ? -8.289 -20.781 -12.883 1 96.94 240 ILE B N 1
ATOM 3816 C CA . ILE B 1 240 ? -7.625 -22.078 -12.797 1 96.94 240 ILE B CA 1
ATOM 3817 C C . ILE B 1 240 ? -8.422 -23.016 -11.891 1 96.94 240 ILE B C 1
ATOM 3819 O O . ILE B 1 240 ? -8.648 -24.172 -12.227 1 96.94 240 ILE B O 1
ATOM 3823 N N . ALA B 1 241 ? -8.789 -22.453 -10.719 1 94.94 241 ALA B N 1
ATOM 3824 C CA . ALA B 1 241 ? -9.547 -23.25 -9.766 1 94.94 241 ALA B CA 1
ATOM 3825 C C . ALA B 1 241 ? -10.836 -23.781 -10.398 1 94.94 241 ALA B C 1
ATOM 3827 O O . ALA B 1 241 ? -11.211 -24.938 -10.195 1 94.94 241 ALA B O 1
ATOM 3828 N N . LYS B 1 242 ? -11.531 -22.938 -11.156 1 93.44 242 LYS B N 1
ATOM 3829 C CA . LYS B 1 242 ? -12.758 -23.328 -11.836 1 93.44 242 LYS B CA 1
ATOM 3830 C C . LYS B 1 242 ? -12.484 -24.359 -12.93 1 93.44 242 LYS B C 1
ATOM 3832 O O . LYS B 1 242 ? -13.164 -25.391 -13.008 1 93.44 242 LYS B O 1
ATOM 3837 N N . THR B 1 243 ? -11.508 -24.125 -13.773 1 95.62 243 THR B N 1
ATOM 3838 C CA . THR B 1 243 ? -11.18 -24.953 -14.922 1 95.62 243 THR B CA 1
ATOM 3839 C C . THR B 1 243 ? -10.766 -26.359 -14.477 1 95.62 243 THR B C 1
ATOM 3841 O O . THR B 1 243 ? -11.188 -27.359 -15.062 1 95.62 243 THR B O 1
ATOM 3844 N N . TYR B 1 244 ? -9.992 -26.406 -13.367 1 94.69 244 TYR B N 1
ATOM 3845 C CA . TYR B 1 244 ? -9.422 -27.672 -12.961 1 94.69 244 TYR B CA 1
ATOM 3846 C C . TYR B 1 244 ? -10.148 -28.234 -11.75 1 94.69 244 TYR B C 1
ATOM 3848 O O . TYR B 1 244 ? -9.695 -29.203 -11.133 1 94.69 244 TYR B O 1
ATOM 3856 N N . LYS B 1 245 ? -11.258 -27.594 -11.305 1 92.38 245 LYS B N 1
ATOM 3857 C CA . LYS B 1 245 ? -12.172 -28.047 -10.258 1 92.38 245 LYS B CA 1
ATOM 3858 C C . LYS B 1 245 ? -11.422 -28.328 -8.953 1 92.38 245 LYS B C 1
ATOM 3860 O O . LYS B 1 245 ? -11.562 -29.406 -8.367 1 92.38 245 LYS B O 1
ATOM 3865 N N . LEU B 1 246 ? -10.656 -27.344 -8.633 1 92.62 246 LEU B N 1
ATOM 3866 C CA . LEU B 1 246 ? -9.898 -27.484 -7.395 1 92.62 246 LEU B CA 1
ATOM 3867 C C . LEU B 1 246 ? -10.828 -27.531 -6.188 1 92.62 246 LEU B C 1
ATOM 3869 O O . LEU B 1 246 ? -11.844 -26.828 -6.152 1 92.62 246 LEU B O 1
ATOM 3873 N N . ASN B 1 247 ? -10.547 -28.422 -5.238 1 86.25 247 ASN B N 1
ATOM 3874 C CA . ASN B 1 247 ? -11.375 -28.562 -4.043 1 86.25 247 ASN B CA 1
ATOM 3875 C C . ASN B 1 247 ? -10.539 -28.969 -2.832 1 86.25 247 ASN B C 1
ATOM 3877 O O . ASN B 1 247 ? -9.578 -29.719 -2.967 1 86.25 247 ASN B O 1
#